Protein AF-A0A3M1XCQ0-F1 (afdb_monomer)

Mean predicted aligned error: 19.25 Å

Solvent-accessible surface area (backbone atoms only — not comparable to full-atom values): 30144 Å² total; per-residue (Å²): 139,75,80,64,71,76,48,49,62,57,53,51,50,52,51,50,50,49,52,49,50,49,48,48,53,48,48,48,48,50,54,48,64,69,59,70,68,57,83,47,90,68,46,46,24,45,30,22,76,34,49,82,62,50,77,43,69,45,75,56,54,48,30,71,36,31,33,14,39,29,85,88,23,81,44,59,42,76,89,43,87,60,42,28,55,61,21,29,32,35,32,66,38,96,92,37,97,83,45,39,28,41,34,42,49,82,33,87,67,51,31,24,36,87,88,69,48,77,41,59,64,44,80,56,50,68,18,42,52,37,31,48,60,77,25,29,39,31,28,13,34,73,84,63,49,62,50,74,58,67,79,49,100,63,76,52,79,66,56,101,60,78,55,54,56,58,94,64,28,39,48,54,61,76,74,52,74,56,97,56,32,38,31,24,38,22,32,36,68,91,78,71,42,71,27,30,37,35,33,51,63,65,84,86,48,70,66,61,42,53,53,50,28,49,40,46,42,57,31,53,74,58,36,57,67,47,56,48,90,20,35,64,35,44,74,52,67,38,40,85,49,89,68,25,36,40,28,28,62,53,68,87,44,55,37,40,62,81,38,44,88,73,45,77,51,68,65,59,49,30,45,51,53,27,37,47,20,52,27,49,37,55,34,44,75,69,78,39,56,44,85,64,55,44,46,80,34,27,31,26,36,96,84,71,45,45,22,41,45,82,52,62,67,53,62,77,81,68,38,64,44,50,40,106,84,64,50,73,93,76,70,71,80,29,46,23,32,43,57,55,66,35,42,75,89,64,62,46,64,43,38,46,45,22,12,47,18,35,51,50,40,20,55,73,56,77,45,53,70,63,73,80,65,95,85,50,66,65,57,46,36,46,35,45,56,69,50,80,70,70,63,56,46,83,78,33,69,86,56,54,70,57,48,45,50,39,33,54,35,23,56,39,69,50,59,87,65,31,50,95,45,35,62,58,44,20,49,48,51,66,40,76,76,78,84,73,77,60,83,65,36,75,58,65,52,27,57,64,59,61,79,67,91,66,71,69,48,53,42,32,32,35,84,88,67,51,72,46,74,45,57,66,61,51,44,69,39,22,11,75,78,76,40,72,86,42,83,72,37,31,80,80,58,42,25,33,42,38,48,45,97,70,70,47,46,27,41,36,44,37,94,49,88,90,46,66,43,23,47,74,87,38,75,47,83,55,73,39,78,65,52,74,65,42,38,39,33,46,60,92,47,48,30,31,30,102

Structure (mmCIF, N/CA/C/O backbone):
data_AF-A0A3M1XCQ0-F1
#
_entry.id   AF-A0A3M1XCQ0-F1
#
loop_
_atom_site.group_PDB
_atom_site.id
_atom_site.type_symbol
_atom_site.label_atom_id
_atom_site.label_alt_id
_atom_site.label_comp_id
_atom_site.label_asym_id
_atom_site.label_entity_id
_atom_site.label_seq_id
_atom_site.pdbx_PDB_ins_code
_atom_site.Cartn_x
_atom_site.Cartn_y
_atom_site.Cartn_z
_atom_site.occupancy
_atom_site.B_iso_or_equiv
_atom_site.auth_seq_id
_atom_site.auth_comp_id
_atom_site.auth_asym_id
_atom_site.auth_atom_id
_atom_site.pdbx_PDB_model_num
ATOM 1 N N . MET A 1 1 ? 14.619 80.651 -5.553 1.00 52.06 1 MET A N 1
ATOM 2 C CA . MET A 1 1 ? 14.212 79.371 -6.171 1.00 52.06 1 MET A CA 1
ATOM 3 C C . MET A 1 1 ? 15.356 78.345 -6.097 1.00 52.06 1 MET A C 1
ATOM 5 O O . MET A 1 1 ? 15.960 78.108 -7.129 1.00 52.06 1 MET A O 1
ATOM 9 N N . PRO A 1 2 ? 15.689 77.738 -4.935 1.00 52.72 2 PRO A N 1
ATOM 10 C CA . PRO A 1 2 ? 16.686 76.659 -4.887 1.00 52.72 2 PRO A CA 1
ATOM 11 C C . PRO A 1 2 ? 16.081 75.264 -4.633 1.00 52.72 2 PRO A C 1
ATOM 13 O O . PRO A 1 2 ? 16.801 74.280 -4.600 1.00 52.72 2 PRO A O 1
ATOM 16 N N . MET A 1 3 ? 14.757 75.145 -4.470 1.00 54.31 3 MET A N 1
ATOM 17 C CA . MET A 1 3 ? 14.111 73.879 -4.087 1.00 54.31 3 MET A CA 1
ATOM 18 C C . MET A 1 3 ? 13.760 72.961 -5.273 1.00 54.31 3 MET A C 1
ATOM 20 O O . MET A 1 3 ? 13.088 71.951 -5.087 1.00 54.31 3 MET A O 1
ATOM 24 N N . MET A 1 4 ? 14.150 73.331 -6.499 1.00 54.38 4 MET A N 1
ATOM 25 C CA . MET A 1 4 ? 13.809 72.585 -7.718 1.00 54.38 4 MET A CA 1
ATOM 26 C C . MET A 1 4 ? 14.984 71.750 -8.253 1.00 54.38 4 MET A C 1
ATOM 28 O O . MET A 1 4 ? 14.748 70.734 -8.902 1.00 54.38 4 MET A O 1
ATOM 32 N N . ASP A 1 5 ? 16.226 72.103 -7.900 1.00 55.75 5 ASP A N 1
ATOM 33 C CA . ASP A 1 5 ? 17.428 71.389 -8.358 1.00 55.75 5 ASP A CA 1
ATOM 34 C C . ASP A 1 5 ? 17.760 70.150 -7.509 1.00 55.75 5 ASP A C 1
ATOM 36 O O . ASP A 1 5 ? 18.333 69.191 -8.022 1.00 55.75 5 ASP A O 1
ATOM 40 N N . GLU A 1 6 ? 17.327 70.094 -6.244 1.00 57.50 6 GLU A N 1
ATOM 41 C CA . GLU A 1 6 ? 17.532 68.912 -5.386 1.00 57.50 6 GLU A CA 1
ATOM 42 C C . GLU A 1 6 ? 16.529 67.777 -5.650 1.00 57.50 6 GLU A C 1
ATOM 44 O O . GLU A 1 6 ? 16.800 66.625 -5.316 1.00 57.50 6 GLU A O 1
ATOM 49 N N . LEU A 1 7 ? 15.383 68.063 -6.282 1.00 56.22 7 LEU A N 1
ATOM 50 C CA . LEU A 1 7 ? 14.349 67.063 -6.599 1.00 56.22 7 LEU A CA 1
ATOM 51 C C . LEU A 1 7 ? 14.533 66.417 -7.979 1.00 56.22 7 LEU A C 1
ATOM 53 O O . LEU A 1 7 ? 14.019 65.322 -8.227 1.00 56.22 7 LEU A O 1
ATOM 57 N N . LEU A 1 8 ? 15.292 67.062 -8.867 1.00 63.34 8 LEU A N 1
ATOM 58 C CA . LEU A 1 8 ? 15.562 66.581 -10.221 1.00 63.34 8 LEU A CA 1
ATOM 59 C C . LEU A 1 8 ? 16.239 65.190 -10.253 1.00 63.34 8 LEU A C 1
ATOM 61 O O . LEU A 1 8 ? 15.797 64.346 -11.038 1.00 63.34 8 LEU A O 1
ATOM 65 N N . PRO A 1 9 ? 17.227 64.874 -9.386 1.00 66.75 9 PRO A N 1
ATOM 66 C CA . PRO A 1 9 ? 17.852 63.551 -9.348 1.00 66.75 9 PRO A CA 1
ATOM 67 C C . PRO A 1 9 ? 16.876 62.452 -8.912 1.00 66.75 9 PRO A C 1
ATOM 69 O O . PRO A 1 9 ? 16.890 61.357 -9.469 1.00 66.75 9 PRO A O 1
ATOM 72 N N . PHE A 1 10 ? 15.986 62.741 -7.957 1.00 65.94 10 PHE A N 1
ATOM 73 C CA . PHE A 1 10 ? 14.997 61.774 -7.469 1.00 65.94 10 PHE A CA 1
ATOM 74 C C . PHE A 1 10 ? 13.897 61.505 -8.499 1.00 65.94 10 PHE A C 1
ATOM 76 O O . PHE A 1 10 ? 13.480 60.358 -8.663 1.00 65.94 10 PHE A O 1
ATOM 83 N N . LEU A 1 11 ? 13.478 62.528 -9.249 1.00 67.06 11 LEU A N 1
ATOM 84 C CA . LEU A 1 11 ? 12.566 62.378 -10.386 1.00 67.06 11 LEU A CA 1
ATOM 85 C C . LEU A 1 11 ? 13.201 61.564 -11.524 1.00 67.06 11 LEU A C 1
ATOM 87 O O . LEU A 1 11 ? 12.539 60.700 -12.098 1.00 67.06 11 LEU A O 1
ATOM 91 N N . LEU A 1 12 ? 14.491 61.774 -11.805 1.00 70.25 12 LEU A N 1
ATOM 92 C CA . LEU A 1 12 ? 15.252 60.992 -12.787 1.00 70.25 12 LEU A CA 1
ATOM 93 C C . LEU A 1 12 ? 15.415 59.525 -12.366 1.00 70.25 12 LEU A C 1
ATOM 95 O O . LEU A 1 12 ? 15.222 58.632 -13.190 1.00 70.25 12 LEU A O 1
ATOM 99 N N . ILE A 1 13 ? 15.700 59.257 -11.089 1.00 73.56 13 ILE A N 1
ATOM 100 C CA . ILE A 1 13 ? 15.792 57.891 -10.551 1.00 73.56 13 ILE A CA 1
ATOM 101 C C . ILE A 1 13 ? 14.418 57.210 -10.562 1.00 73.56 13 ILE A C 1
ATOM 103 O O . ILE A 1 13 ? 14.313 56.053 -10.966 1.00 73.56 13 ILE A O 1
ATOM 107 N N . GLY A 1 14 ? 13.351 57.922 -10.188 1.00 72.44 14 GLY A N 1
ATOM 108 C CA . GLY A 1 14 ? 11.979 57.418 -10.257 1.00 72.44 14 GLY A CA 1
ATOM 109 C C . GLY A 1 14 ? 11.551 57.082 -11.688 1.00 72.44 14 GLY A C 1
ATOM 110 O O . GLY A 1 14 ? 10.998 56.009 -11.931 1.00 72.44 14 GLY A O 1
ATOM 111 N N . ALA A 1 15 ? 11.879 57.943 -12.655 1.00 69.56 15 ALA A N 1
ATOM 112 C CA . ALA A 1 15 ? 11.638 57.691 -14.074 1.00 69.56 15 ALA A CA 1
ATOM 113 C C . ALA A 1 15 ? 12.460 56.499 -14.595 1.00 69.56 15 ALA A C 1
ATOM 115 O O . ALA A 1 15 ? 11.928 55.662 -15.324 1.00 69.56 15 ALA A O 1
ATOM 116 N N . LEU A 1 16 ? 13.724 56.364 -14.180 1.00 69.75 16 LEU A N 1
ATOM 117 C CA . LEU A 1 16 ? 14.581 55.238 -14.555 1.00 69.75 16 LEU A CA 1
ATOM 118 C C . LEU A 1 16 ? 14.071 53.913 -13.969 1.00 69.75 16 LEU A C 1
ATOM 120 O O . LEU A 1 16 ? 14.042 52.907 -14.675 1.00 69.75 16 LEU A O 1
ATOM 124 N N . LEU A 1 17 ? 13.607 53.911 -12.717 1.00 67.38 17 LEU A N 1
ATOM 125 C CA . LEU A 1 17 ? 12.992 52.747 -12.074 1.00 67.38 17 LEU A CA 1
ATOM 126 C C . LEU A 1 17 ? 11.656 52.375 -12.720 1.00 67.38 17 LEU A C 1
ATOM 128 O O . LEU A 1 17 ? 11.378 51.190 -12.883 1.00 67.38 17 LEU A O 1
ATOM 132 N N . LEU A 1 18 ? 10.854 53.354 -13.148 1.00 66.12 18 LEU A N 1
ATOM 133 C CA . LEU A 1 18 ? 9.612 53.107 -13.882 1.00 66.12 18 LEU A CA 1
ATOM 134 C C . LEU A 1 18 ? 9.896 52.516 -15.271 1.00 66.12 18 LEU A C 1
ATOM 136 O O . LEU A 1 18 ? 9.258 51.545 -15.672 1.00 66.12 18 LEU A O 1
ATOM 140 N N . VAL A 1 19 ? 10.894 53.041 -15.988 1.00 71.06 19 VAL A N 1
ATOM 141 C CA . VAL A 1 19 ? 11.348 52.498 -17.279 1.00 71.06 19 VAL A CA 1
ATOM 142 C C . VAL A 1 19 ? 11.924 51.093 -17.106 1.00 71.06 19 VAL A C 1
ATOM 144 O O . VAL A 1 19 ? 11.615 50.213 -17.909 1.00 71.06 19 VAL A O 1
ATOM 147 N N . LEU A 1 20 ? 12.684 50.842 -16.038 1.00 60.25 20 LEU A N 1
ATOM 148 C CA . LEU A 1 20 ? 13.213 49.521 -15.703 1.00 60.25 20 LEU A CA 1
ATOM 149 C C . LEU A 1 20 ? 12.091 48.549 -15.314 1.00 60.25 20 LEU A C 1
ATOM 151 O O . LEU A 1 20 ? 12.103 47.414 -15.771 1.00 60.25 20 LEU A O 1
ATOM 155 N N . ALA A 1 21 ? 11.083 48.983 -14.557 1.00 56.38 21 ALA A N 1
ATOM 156 C CA . ALA A 1 21 ? 9.914 48.177 -14.212 1.00 56.38 21 ALA A CA 1
ATOM 157 C C . ALA A 1 21 ? 9.052 47.864 -15.443 1.00 56.38 21 ALA A C 1
ATOM 159 O O . ALA A 1 21 ? 8.584 46.737 -15.589 1.00 56.38 21 ALA A O 1
ATOM 160 N N . VAL A 1 22 ? 8.894 48.810 -16.375 1.00 62.50 22 VAL A N 1
ATOM 161 C CA . VAL A 1 22 ? 8.225 48.586 -17.665 1.00 62.50 22 VAL A CA 1
ATOM 162 C C . VAL A 1 22 ? 9.055 47.664 -18.556 1.00 62.50 22 VAL A C 1
ATOM 164 O O . VAL A 1 22 ? 8.486 46.782 -19.190 1.00 62.50 22 VAL A O 1
ATOM 167 N N . LEU A 1 23 ? 10.384 47.793 -18.581 1.00 58.94 23 LEU A N 1
ATOM 168 C CA . LEU A 1 23 ? 11.284 46.889 -19.302 1.00 58.94 23 LEU A CA 1
ATOM 169 C C . LEU A 1 23 ? 11.289 45.490 -18.696 1.00 58.94 23 LEU A C 1
ATOM 171 O O . LEU A 1 23 ? 11.241 44.537 -19.460 1.00 58.94 23 LEU A O 1
ATOM 175 N N . ILE A 1 24 ? 11.267 45.350 -17.369 1.00 53.88 24 ILE A N 1
ATOM 176 C CA . ILE A 1 24 ? 11.144 44.074 -16.655 1.00 53.88 24 ILE A CA 1
ATOM 177 C C . ILE A 1 24 ? 9.756 43.485 -16.884 1.00 53.88 24 ILE A C 1
ATOM 179 O O . ILE A 1 24 ? 9.665 42.315 -17.212 1.00 53.88 24 ILE A O 1
ATOM 183 N N . ALA A 1 25 ? 8.674 44.263 -16.834 1.00 44.22 25 ALA A N 1
ATOM 184 C CA . ALA A 1 25 ? 7.331 43.794 -17.176 1.00 44.22 25 ALA A CA 1
ATOM 185 C C . ALA A 1 25 ? 7.216 43.415 -18.661 1.00 44.22 25 ALA A C 1
ATOM 187 O O . ALA A 1 25 ? 6.505 42.473 -19.003 1.00 44.22 25 ALA A O 1
ATOM 188 N N . ARG A 1 26 ? 7.945 44.095 -19.554 1.00 45.91 26 ARG A N 1
ATOM 189 C CA . ARG A 1 26 ? 8.044 43.771 -20.983 1.00 45.91 26 ARG A CA 1
ATOM 190 C C . ARG A 1 26 ? 8.942 42.558 -21.214 1.00 45.91 26 ARG A C 1
ATOM 192 O O . ARG A 1 26 ? 8.601 41.754 -22.062 1.00 45.91 26 ARG A O 1
ATOM 199 N N . LEU A 1 27 ? 10.001 42.354 -20.433 1.00 43.81 27 LEU A N 1
ATOM 200 C CA . LEU A 1 27 ? 10.850 41.158 -20.427 1.00 43.81 27 LEU A CA 1
ATOM 201 C C . LEU A 1 27 ? 10.126 39.967 -19.811 1.00 43.81 27 LEU A C 1
ATOM 203 O O . LEU A 1 27 ? 10.257 38.882 -20.352 1.00 43.81 27 LEU A O 1
ATOM 207 N N . ILE A 1 28 ? 9.311 40.156 -18.773 1.00 44.38 28 ILE A N 1
ATOM 208 C CA . ILE A 1 28 ? 8.402 39.164 -18.188 1.00 44.38 28 ILE A CA 1
ATOM 209 C C . ILE A 1 28 ? 7.281 38.861 -19.178 1.00 44.38 28 ILE A C 1
ATOM 211 O O . ILE A 1 28 ? 6.982 37.699 -19.380 1.00 44.38 28 ILE A O 1
ATOM 215 N N . ARG A 1 29 ? 6.719 39.846 -19.894 1.00 38.25 29 ARG A N 1
ATOM 216 C CA . ARG A 1 29 ? 5.776 39.602 -21.003 1.00 38.25 29 ARG A CA 1
ATOM 217 C C . ARG A 1 29 ? 6.444 38.956 -22.211 1.00 38.25 29 ARG A C 1
ATOM 219 O O . ARG A 1 29 ? 5.790 38.164 -22.857 1.00 38.25 29 ARG A O 1
ATOM 226 N N . ILE A 1 30 ? 7.711 39.233 -22.520 1.00 43.53 30 ILE A N 1
ATOM 227 C CA . ILE A 1 30 ? 8.460 38.606 -23.625 1.00 43.53 30 ILE A CA 1
ATOM 228 C C . ILE A 1 30 ? 8.935 37.202 -23.229 1.00 43.53 30 ILE A C 1
ATOM 230 O O . ILE A 1 30 ? 8.944 36.318 -24.074 1.00 43.53 30 ILE A O 1
ATOM 234 N N . THR A 1 31 ? 9.269 36.945 -21.963 1.00 35.84 31 THR A N 1
ATOM 235 C CA . THR A 1 31 ? 9.615 35.607 -21.445 1.00 35.84 31 THR A CA 1
ATOM 236 C C . THR A 1 31 ? 8.373 34.764 -21.143 1.00 35.84 31 THR A C 1
ATOM 238 O O . THR A 1 31 ? 8.404 33.561 -21.382 1.00 35.84 31 THR A O 1
ATOM 241 N N . ALA A 1 32 ? 7.252 35.378 -20.751 1.00 32.00 32 ALA A N 1
ATOM 242 C CA . ALA A 1 32 ? 5.934 34.745 -20.661 1.00 32.00 32 ALA A CA 1
ATOM 243 C C . ALA A 1 32 ? 5.290 34.552 -22.046 1.00 32.00 32 ALA A C 1
ATOM 245 O O . ALA A 1 32 ? 4.683 33.519 -22.281 1.00 32.00 32 ALA A O 1
ATOM 246 N N . ALA A 1 33 ? 5.495 35.454 -23.014 1.00 39.50 33 ALA A N 1
ATOM 247 C CA . ALA A 1 33 ? 5.081 35.251 -24.411 1.00 39.50 33 ALA A CA 1
ATOM 248 C C . ALA A 1 33 ? 6.022 34.311 -25.187 1.00 39.50 33 ALA A C 1
ATOM 250 O O . ALA A 1 33 ? 5.620 33.751 -26.202 1.00 39.50 33 ALA A O 1
ATOM 251 N N . ARG A 1 34 ? 7.252 34.078 -24.701 1.00 39.50 34 ARG A N 1
ATOM 252 C CA . ARG A 1 34 ? 8.149 33.001 -25.171 1.00 39.50 34 ARG A CA 1
ATOM 253 C C . ARG A 1 34 ? 7.893 31.651 -24.488 1.00 39.50 34 ARG A C 1
ATOM 255 O O . ARG A 1 34 ? 8.515 30.665 -24.869 1.00 39.50 34 ARG A O 1
ATOM 262 N N . ARG A 1 35 ? 6.951 31.571 -23.543 1.00 43.84 35 ARG A N 1
ATOM 263 C CA . ARG A 1 35 ? 6.417 30.321 -22.982 1.00 43.84 35 ARG A CA 1
ATOM 264 C C . ARG A 1 35 ? 4.922 30.233 -23.288 1.00 43.84 35 ARG A C 1
ATOM 266 O O . ARG A 1 35 ? 4.097 30.557 -22.445 1.00 43.84 35 ARG A O 1
ATOM 273 N N . GLY A 1 36 ? 4.556 29.811 -24.497 1.00 42.69 36 GLY A N 1
ATOM 274 C CA . GLY A 1 36 ? 3.134 29.581 -24.774 1.00 42.69 36 GLY A CA 1
ATOM 275 C C . GLY A 1 36 ? 2.775 28.976 -26.120 1.00 42.69 36 GLY A C 1
ATOM 276 O O . GLY A 1 36 ? 1.819 28.217 -26.181 1.00 42.69 36 GLY A O 1
ATOM 277 N N . PHE A 1 37 ? 3.530 29.242 -27.187 1.00 41.62 37 PHE A N 1
ATOM 278 C CA . PHE A 1 37 ? 3.214 28.674 -28.499 1.00 41.62 37 PHE A CA 1
ATOM 279 C C . PHE A 1 37 ? 4.485 28.360 -29.279 1.00 41.62 37 PHE A C 1
ATOM 281 O O . PHE A 1 37 ? 5.298 29.243 -29.552 1.00 41.62 37 PHE A O 1
ATOM 288 N N . ARG A 1 38 ? 4.641 27.090 -29.655 1.00 43.03 38 ARG A N 1
ATOM 289 C CA . ARG A 1 38 ? 5.668 26.636 -30.596 1.00 43.03 38 ARG A CA 1
ATOM 290 C C . ARG A 1 38 ? 5.031 26.611 -31.987 1.00 43.03 38 ARG A C 1
ATOM 292 O O . ARG A 1 38 ? 3.996 25.976 -32.183 1.00 43.03 38 ARG A O 1
ATOM 299 N N . LEU A 1 39 ? 5.604 27.352 -32.936 1.00 39.66 39 LEU A N 1
ATOM 300 C CA . LEU A 1 39 ? 5.224 27.273 -34.349 1.00 39.66 39 LEU A CA 1
ATOM 301 C C . LEU A 1 39 ? 5.745 25.946 -34.906 1.00 39.66 39 LEU A C 1
ATOM 303 O O . LEU A 1 39 ? 6.953 25.745 -35.004 1.00 39.66 39 LEU A O 1
ATOM 307 N N . VAL A 1 40 ? 4.829 25.044 -35.247 1.00 45.88 40 VAL A N 1
ATOM 308 C CA . VAL A 1 40 ? 5.136 23.759 -35.885 1.00 45.88 40 VAL A CA 1
ATOM 309 C C . VAL A 1 40 ? 5.063 23.969 -37.398 1.00 45.88 40 VAL A C 1
ATOM 311 O O . VAL A 1 40 ? 4.085 24.538 -37.885 1.00 45.88 40 VAL A O 1
ATOM 314 N N . ARG A 1 41 ? 6.069 23.533 -38.170 1.00 44.34 41 ARG A N 1
ATOM 315 C CA . ARG A 1 41 ? 5.922 23.441 -39.637 1.00 44.34 41 ARG A CA 1
ATOM 316 C C . ARG A 1 41 ? 4.812 22.409 -39.910 1.00 44.34 41 ARG A C 1
ATOM 318 O O . ARG A 1 41 ? 4.979 21.263 -39.497 1.00 44.34 41 ARG A O 1
ATOM 325 N N . PRO A 1 42 ? 3.661 22.774 -40.504 1.00 50.03 42 PRO A N 1
ATOM 326 C CA . PRO A 1 42 ? 2.488 21.918 -40.447 1.00 50.03 42 PRO A CA 1
ATOM 327 C C . PRO A 1 42 ? 2.625 20.800 -41.473 1.00 50.03 42 PRO A C 1
ATOM 329 O O . PRO A 1 42 ? 2.848 21.066 -42.651 1.00 50.03 42 PRO A O 1
ATOM 332 N N . ILE A 1 43 ? 2.450 19.556 -41.040 1.00 58.22 43 ILE A N 1
ATOM 333 C CA . ILE A 1 43 ? 2.246 18.433 -41.962 1.00 58.22 43 ILE A CA 1
ATOM 334 C C . ILE A 1 43 ? 0.952 17.666 -41.617 1.00 58.22 43 ILE A C 1
ATOM 336 O O . ILE A 1 43 ? 0.422 16.953 -42.454 1.00 58.22 43 ILE A O 1
ATOM 340 N N . TYR A 1 44 ? 0.336 17.861 -40.445 1.00 70.81 44 TYR A N 1
ATOM 341 C CA . TYR A 1 44 ? -0.808 17.032 -40.042 1.00 70.81 44 TYR A CA 1
ATOM 342 C C . TYR A 1 44 ? -2.142 17.787 -40.026 1.00 70.81 44 TYR A C 1
ATOM 344 O O . TYR A 1 44 ? -2.253 18.910 -39.521 1.00 70.81 44 TYR A O 1
ATOM 352 N N . LYS A 1 45 ? -3.176 17.137 -40.571 1.00 85.12 45 LYS A N 1
ATOM 353 C CA . LYS A 1 45 ? -4.572 17.583 -40.485 1.00 85.12 45 LYS A CA 1
ATOM 354 C C . LYS A 1 45 ? -5.341 16.639 -39.573 1.00 85.12 45 LYS A C 1
ATOM 356 O O . LYS A 1 45 ? -5.208 15.425 -39.690 1.00 85.12 45 LYS A O 1
ATOM 361 N N . LEU A 1 46 ? -6.168 17.193 -38.698 1.00 90.12 46 LEU A N 1
ATOM 362 C CA . LEU A 1 46 ? -7.121 16.428 -37.908 1.00 90.12 46 LEU A CA 1
ATOM 363 C C . LEU A 1 46 ? -8.450 16.369 -38.662 1.00 90.12 46 LEU A C 1
ATOM 365 O O . LEU A 1 46 ? -9.102 17.396 -38.844 1.00 90.12 46 LEU A O 1
ATOM 369 N N . VAL A 1 47 ? -8.834 15.187 -39.132 1.00 91.19 47 VAL A N 1
ATOM 370 C CA . VAL A 1 47 ? -10.050 14.962 -39.924 1.00 91.19 47 VAL A CA 1
ATOM 371 C C . VAL A 1 47 ? -11.148 14.409 -39.028 1.00 91.19 47 VAL A C 1
ATOM 373 O O . VAL A 1 47 ? -10.898 13.514 -38.225 1.00 91.19 47 VAL A O 1
ATOM 376 N N . VAL A 1 48 ? -12.369 14.917 -39.168 1.00 91.50 48 VAL A N 1
ATOM 377 C CA . VAL A 1 48 ? -13.532 14.419 -38.424 1.00 91.50 48 VAL A CA 1
ATOM 378 C C . VAL A 1 48 ? -14.263 13.372 -39.257 1.00 91.50 48 VAL A C 1
ATOM 380 O O . VAL A 1 48 ? -14.803 13.679 -40.320 1.00 91.50 48 VAL A O 1
ATOM 383 N N . LEU A 1 49 ? -14.287 12.133 -38.775 1.00 86.00 49 LEU A N 1
ATOM 384 C CA . LEU A 1 49 ? -14.919 11.000 -39.453 1.00 86.00 49 LEU A CA 1
ATOM 385 C C . LEU A 1 49 ? -16.408 10.867 -39.103 1.00 86.00 49 LEU A C 1
ATOM 387 O O . LEU A 1 49 ? -17.221 10.520 -39.961 1.00 86.00 49 LEU A O 1
ATOM 391 N N . GLU A 1 50 ? -16.772 11.170 -37.856 1.00 86.75 50 GLU A N 1
ATOM 392 C CA . GLU A 1 50 ? -18.133 11.046 -37.317 1.00 86.75 50 GLU A CA 1
ATOM 393 C C . GLU A 1 50 ? -18.413 12.170 -36.313 1.00 86.75 50 GLU A C 1
ATOM 395 O O . GLU A 1 50 ? -17.478 12.700 -35.719 1.00 86.75 50 GLU A O 1
ATOM 400 N N . GLY A 1 51 ? -19.688 12.509 -36.100 1.00 86.56 51 GLY A N 1
ATOM 401 C CA . GLY A 1 51 ? -20.119 13.539 -35.147 1.00 86.56 51 GLY A CA 1
ATOM 402 C C . GLY A 1 51 ? -20.123 14.967 -35.701 1.00 86.56 51 GLY A C 1
ATOM 403 O O . GLY A 1 51 ? -20.234 15.190 -36.911 1.00 86.56 51 GLY A O 1
ATOM 404 N N . GLU A 1 52 ? -20.062 15.951 -34.804 1.00 81.25 52 GLU A N 1
ATOM 405 C CA . GLU A 1 52 ? -20.105 17.369 -35.168 1.00 81.25 52 GLU A CA 1
ATOM 406 C C . GLU A 1 52 ? -18.876 17.738 -36.014 1.00 81.25 52 GLU A C 1
ATOM 408 O O . GLU A 1 52 ? -17.748 17.417 -35.657 1.00 81.25 52 GLU A O 1
ATOM 413 N N . HIS A 1 53 ? -19.091 18.427 -37.143 1.00 89.50 53 HIS A N 1
ATOM 414 C CA . HIS A 1 53 ? -18.072 18.727 -38.168 1.00 89.50 53 HIS A CA 1
ATOM 415 C C . HIS A 1 53 ? -17.599 17.538 -39.022 1.00 89.50 53 HIS A C 1
ATOM 417 O O . HIS A 1 53 ? -16.560 17.661 -39.670 1.00 89.50 53 HIS A O 1
ATOM 423 N N . LYS A 1 54 ? -18.357 16.431 -39.098 1.00 90.19 54 LYS A N 1
ATOM 424 C CA . LYS A 1 54 ? -18.083 15.306 -40.017 1.00 90.19 54 LYS A CA 1
ATOM 425 C C . LYS A 1 54 ? -17.669 15.776 -41.421 1.00 90.19 54 LYS A C 1
ATOM 427 O O . LYS A 1 54 ? -18.345 16.594 -42.039 1.00 90.19 54 LYS A O 1
ATOM 432 N N . GLY A 1 55 ? -16.556 15.236 -41.917 1.00 81.44 55 GLY A N 1
ATOM 433 C CA . GLY A 1 55 ? -15.967 15.557 -43.220 1.00 81.44 55 GLY A CA 1
ATOM 434 C C . GLY A 1 55 ? -15.047 16.782 -43.229 1.00 81.44 55 GLY A C 1
ATOM 435 O O . GLY A 1 55 ? -14.350 17.001 -44.218 1.00 81.44 55 GLY A O 1
ATOM 436 N N . LYS A 1 56 ? -14.990 17.575 -42.149 1.00 89.19 56 LYS A N 1
ATOM 437 C CA . LYS A 1 56 ? -14.055 18.705 -42.049 1.00 89.19 56 LYS A CA 1
ATOM 438 C C . LYS A 1 56 ? -12.662 18.245 -41.625 1.00 89.19 56 LYS A C 1
ATOM 440 O O . LYS A 1 56 ? -12.500 17.286 -40.871 1.00 89.19 56 LYS A O 1
ATOM 445 N N . ALA A 1 57 ? -11.659 18.993 -42.076 1.00 88.75 57 ALA A N 1
ATOM 446 C CA . ALA A 1 57 ? -10.265 18.824 -41.695 1.00 88.75 57 ALA A CA 1
ATOM 447 C C . ALA A 1 57 ? -9.728 20.116 -41.067 1.00 88.75 57 ALA A C 1
ATOM 449 O O . ALA A 1 57 ? -9.839 21.194 -41.652 1.00 88.75 57 ALA A O 1
ATOM 450 N N . PHE A 1 58 ? -9.115 20.000 -39.893 1.00 89.06 58 PHE A N 1
ATOM 451 C CA . PHE A 1 58 ? -8.526 21.113 -39.160 1.00 89.06 58 PHE A CA 1
ATOM 452 C C . PHE A 1 58 ? -7.001 21.039 -39.220 1.00 89.06 58 PHE A C 1
ATOM 454 O O . PHE A 1 58 ? -6.407 19.989 -38.979 1.00 89.06 58 PHE A O 1
ATOM 461 N N . HIS A 1 59 ? -6.349 22.154 -39.545 1.00 85.25 59 HIS A N 1
ATOM 462 C CA . HIS A 1 59 ? -4.890 22.212 -39.612 1.00 85.25 59 HIS A CA 1
ATOM 463 C C . HIS A 1 59 ? -4.312 22.388 -38.209 1.00 85.25 59 HIS A C 1
ATOM 465 O O . HIS A 1 59 ? -4.614 23.376 -37.540 1.00 85.25 59 HIS A O 1
ATOM 471 N N . ILE A 1 60 ? -3.437 21.473 -37.789 1.00 82.88 60 ILE A N 1
ATOM 472 C CA . ILE A 1 60 ? -2.714 21.594 -36.520 1.00 82.88 60 ILE A CA 1
ATOM 473 C C . ILE A 1 60 ? -1.505 22.507 -36.760 1.00 82.88 60 ILE A C 1
ATOM 475 O O . ILE A 1 60 ? -0.391 22.056 -37.009 1.00 82.88 60 ILE A O 1
ATOM 479 N N . ASN A 1 61 ? -1.749 23.816 -36.773 1.00 69.62 61 ASN A N 1
ATOM 480 C CA . ASN A 1 61 ? -0.746 24.844 -37.083 1.00 69.62 61 ASN A CA 1
ATOM 481 C C . ASN A 1 61 ? -0.182 25.550 -35.838 1.00 69.62 61 ASN A C 1
ATOM 483 O O . ASN A 1 61 ? 0.754 26.344 -35.941 1.00 69.62 61 ASN A O 1
ATOM 487 N N . ARG A 1 62 ? -0.763 25.286 -34.664 1.00 68.69 62 ARG A N 1
ATOM 488 C CA . ARG A 1 62 ? -0.361 25.834 -33.368 1.00 68.69 62 ARG A CA 1
ATOM 489 C C . ARG A 1 62 ? -0.576 24.774 -32.304 1.00 68.69 62 ARG A C 1
ATOM 491 O O . ARG A 1 62 ? -1.613 24.118 -32.302 1.00 68.69 62 ARG A O 1
ATOM 498 N N . THR A 1 63 ? 0.375 24.645 -31.388 1.00 69.06 63 THR A N 1
ATOM 499 C CA . THR A 1 63 ? 0.230 23.812 -30.193 1.00 69.06 63 THR A CA 1
ATOM 500 C C . THR A 1 63 ? 0.361 24.666 -28.931 1.00 69.06 63 THR A C 1
ATOM 502 O O . THR A 1 63 ? 1.255 25.520 -28.906 1.00 69.06 63 THR A O 1
ATOM 505 N N . PRO A 1 64 ? -0.459 24.428 -27.889 1.00 76.00 64 PRO A N 1
ATOM 506 C CA . PRO A 1 64 ? -1.463 23.361 -27.800 1.00 76.00 64 PRO A CA 1
ATOM 507 C C . PRO A 1 64 ? -2.722 23.627 -28.651 1.00 76.00 64 PRO A C 1
ATOM 509 O O . PRO A 1 64 ? -3.260 24.732 -28.677 1.00 76.00 64 PRO A O 1
ATOM 512 N N . PHE A 1 65 ? -3.167 22.597 -29.373 1.00 85.75 65 PHE A N 1
ATOM 513 C CA . PHE A 1 65 ? -4.327 22.607 -30.263 1.00 85.75 65 PHE A CA 1
ATOM 514 C C . PHE A 1 65 ? -5.542 22.045 -29.517 1.00 85.75 65 PHE A C 1
ATOM 516 O O . PHE A 1 65 ? -5.668 20.830 -29.370 1.00 85.75 65 PHE A O 1
ATOM 523 N N . TYR A 1 66 ? -6.402 22.919 -28.994 1.00 88.88 66 TYR A N 1
ATOM 524 C CA . TYR A 1 66 ? -7.510 22.528 -28.114 1.00 88.88 66 TYR A CA 1
ATOM 525 C C . TYR A 1 66 ? -8.762 22.054 -28.864 1.00 88.88 66 TYR A C 1
ATOM 527 O O . TYR A 1 66 ? -9.154 22.627 -29.882 1.00 88.88 66 TYR A O 1
ATOM 535 N N . ILE A 1 67 ? -9.431 21.055 -28.287 1.00 93.81 67 ILE A N 1
ATOM 536 C CA . ILE A 1 67 ? -10.707 20.480 -28.726 1.00 93.81 67 ILE A CA 1
ATOM 537 C C . ILE A 1 67 ? -11.685 20.544 -27.546 1.00 93.81 67 ILE A C 1
ATOM 539 O O . ILE A 1 67 ? -11.373 20.070 -26.449 1.00 93.81 67 ILE A O 1
ATOM 543 N N . GLY A 1 68 ? -12.876 21.112 -27.737 1.00 90.56 68 GLY A N 1
ATOM 544 C CA . GLY A 1 68 ? -13.857 21.229 -26.656 1.00 90.56 68 GLY A CA 1
ATOM 545 C C . GLY A 1 68 ? -15.074 22.085 -26.991 1.00 90.56 68 GLY A C 1
ATOM 546 O O . GLY A 1 68 ? -15.251 22.529 -28.121 1.00 90.56 68 GLY A O 1
ATOM 547 N N . ARG A 1 69 ? -15.933 22.308 -25.989 1.00 90.06 69 ARG A N 1
ATOM 548 C CA . ARG A 1 69 ? -17.147 23.140 -26.103 1.00 90.06 69 ARG A CA 1
ATOM 549 C C . ARG A 1 69 ? -16.907 24.649 -26.022 1.00 90.06 69 ARG A C 1
ATOM 551 O O . ARG A 1 69 ? -17.843 25.404 -26.242 1.00 90.06 69 ARG A O 1
ATOM 558 N N . SER A 1 70 ? -15.721 25.104 -25.624 1.00 87.19 70 SER A N 1
ATOM 559 C CA . SER A 1 70 ? -15.415 26.537 -25.604 1.00 87.19 70 SER A CA 1
ATOM 560 C C . SER A 1 70 ? -15.114 27.031 -27.016 1.00 87.19 70 SER A C 1
ATOM 562 O O . SER A 1 70 ? -14.394 26.384 -27.771 1.00 87.19 70 SER A O 1
ATOM 564 N N . ASP A 1 71 ? -15.602 28.226 -27.322 1.00 86.38 71 ASP A N 1
ATOM 565 C CA . ASP A 1 71 ? -15.245 29.046 -28.484 1.00 86.38 71 ASP A CA 1
ATOM 566 C C . ASP A 1 71 ? -13.735 29.293 -28.651 1.00 86.38 71 ASP A C 1
ATOM 568 O O . ASP A 1 71 ? -13.260 29.468 -29.768 1.00 86.38 71 ASP A O 1
ATOM 572 N N . SER A 1 72 ? -12.971 29.254 -27.558 1.00 82.38 72 SER A N 1
ATOM 573 C CA . SER A 1 72 ? -11.507 29.342 -27.570 1.00 82.38 72 SER A CA 1
ATOM 574 C C . SER A 1 72 ? -10.796 28.079 -28.086 1.00 82.38 72 SER A C 1
ATOM 576 O O . SER A 1 72 ? -9.577 28.098 -28.272 1.00 82.38 72 SER A O 1
ATOM 578 N N . CYS A 1 73 ? -11.517 26.973 -28.318 1.00 85.88 73 CYS A N 1
ATOM 579 C CA . CYS A 1 73 ? -10.946 25.741 -28.861 1.00 85.88 73 CYS A CA 1
ATOM 580 C C . CYS A 1 73 ? -10.790 25.816 -30.385 1.00 85.88 73 CYS A C 1
ATOM 582 O O . CYS A 1 73 ? -11.681 26.272 -31.097 1.00 85.88 73 CYS A O 1
ATOM 584 N N . ALA A 1 74 ? -9.681 25.280 -30.897 1.00 88.19 74 ALA A N 1
ATOM 585 C CA . ALA A 1 74 ? -9.433 25.188 -32.334 1.00 88.19 74 ALA A CA 1
ATOM 586 C C . ALA A 1 74 ? -10.449 24.271 -33.043 1.00 88.19 74 ALA A C 1
ATOM 588 O O . ALA A 1 74 ? -10.808 24.517 -34.193 1.00 88.19 74 ALA A O 1
ATOM 589 N N . VAL A 1 75 ? -10.945 23.247 -32.340 1.00 92.56 75 VAL A N 1
ATOM 590 C CA . VAL A 1 75 ? -12.137 22.483 -32.730 1.00 92.56 75 VAL A CA 1
ATOM 591 C C . VAL A 1 75 ? -13.226 22.718 -31.690 1.00 92.56 75 VAL A C 1
ATOM 593 O O . VAL A 1 75 ? -13.152 22.211 -30.568 1.00 92.56 75 VAL A O 1
ATOM 596 N N . HIS A 1 76 ? -14.234 23.493 -32.080 1.00 93.62 76 HIS A N 1
ATOM 597 C CA . HIS A 1 76 ? -15.353 23.882 -31.229 1.00 93.62 76 HIS A CA 1
ATOM 598 C C . HIS A 1 76 ? -16.549 22.937 -31.446 1.00 93.62 76 HIS A C 1
ATOM 600 O O . HIS A 1 76 ? -17.204 22.987 -32.486 1.00 93.62 76 HIS A O 1
ATOM 606 N N . LEU A 1 77 ? -16.814 22.068 -30.466 1.00 89.38 77 LEU A N 1
ATOM 607 C CA . LEU A 1 77 ? -17.865 21.038 -30.481 1.00 89.38 77 LEU A CA 1
ATOM 608 C C . LEU A 1 77 ? -19.096 21.491 -29.683 1.00 89.38 77 LEU A C 1
ATOM 610 O O . LEU A 1 77 ? -19.377 20.952 -28.614 1.00 89.38 77 LEU A O 1
ATOM 614 N N . LYS A 1 78 ? -19.787 22.540 -30.140 1.00 85.19 78 LYS A N 1
ATOM 615 C CA . LYS A 1 78 ? -20.787 23.274 -29.340 1.00 85.19 78 LYS A CA 1
ATOM 616 C C . LYS A 1 78 ? -21.966 22.399 -28.892 1.00 85.19 78 LYS A C 1
ATOM 618 O O . LYS A 1 78 ? -22.495 22.616 -27.800 1.00 85.19 78 LYS A O 1
ATOM 623 N N . ASN A 1 79 ? -22.372 21.426 -29.706 1.00 81.88 79 ASN A N 1
ATOM 624 C CA . ASN A 1 79 ? -23.595 20.642 -29.515 1.00 81.88 79 ASN A CA 1
ATOM 625 C C . ASN A 1 79 ? -23.344 19.256 -28.896 1.00 81.88 79 ASN A C 1
ATOM 627 O O . ASN A 1 79 ? -24.249 18.424 -28.861 1.00 81.88 79 ASN A O 1
ATOM 631 N N . GLU A 1 80 ? -22.140 19.000 -28.381 1.00 79.81 80 GLU A N 1
ATOM 632 C CA . GLU A 1 80 ? -21.772 17.737 -27.734 1.00 79.81 80 GLU A CA 1
ATOM 633 C C . GLU A 1 80 ? -21.877 17.851 -26.194 1.00 79.81 80 GLU A C 1
ATOM 635 O O . GLU A 1 80 ? -20.930 18.293 -25.535 1.00 79.81 80 GLU A O 1
ATOM 640 N N . PRO A 1 81 ? -23.000 17.451 -25.558 1.00 74.75 81 PRO A N 1
ATOM 641 C CA . PRO A 1 81 ? -23.234 17.678 -24.125 1.00 74.75 81 PRO A CA 1
ATOM 642 C C . PRO A 1 81 ? -22.260 16.909 -23.224 1.00 74.75 81 PRO A C 1
ATOM 644 O O . PRO A 1 81 ? -21.960 17.339 -22.111 1.00 74.75 81 PRO A O 1
ATOM 647 N N . THR A 1 82 ? -21.723 15.792 -23.718 1.00 77.88 82 THR A N 1
ATOM 648 C CA . THR A 1 82 ? -20.738 14.966 -23.014 1.00 77.88 82 THR A CA 1
ATOM 649 C C . THR A 1 82 ? -19.311 15.509 -23.137 1.00 77.88 82 THR A C 1
ATOM 651 O O . THR A 1 82 ? -18.381 14.915 -22.596 1.00 77.88 82 THR A O 1
ATOM 654 N N . VAL A 1 83 ? -19.092 16.625 -23.832 1.00 85.12 83 VAL A N 1
ATOM 655 C CA . VAL A 1 83 ? -17.753 17.174 -24.060 1.00 85.12 83 VAL A CA 1
ATOM 656 C C . VAL A 1 83 ? -17.465 18.315 -23.075 1.00 85.12 83 VAL A C 1
ATOM 658 O O . VAL A 1 83 ? -18.279 19.207 -22.899 1.00 85.12 83 VAL A O 1
ATOM 661 N N . SER A 1 84 ? -16.325 18.330 -22.378 1.00 77.06 84 SER A N 1
ATOM 662 C CA . SER A 1 84 ? -15.921 19.463 -21.526 1.00 77.06 84 SER A CA 1
ATOM 663 C C . SER A 1 84 ? -15.617 20.741 -22.329 1.00 77.06 84 SER A C 1
ATOM 665 O O . SER A 1 84 ? -15.369 20.693 -23.533 1.00 77.06 84 SER A O 1
ATOM 667 N N . ARG A 1 85 ? -15.599 21.908 -21.661 1.00 80.81 85 ARG A N 1
ATOM 668 C CA . ARG A 1 85 ? -15.257 23.207 -22.289 1.00 80.81 85 ARG A CA 1
ATOM 669 C C . ARG A 1 85 ? -13.900 23.176 -23.000 1.00 80.81 85 ARG A C 1
ATOM 671 O O . ARG A 1 85 ? -13.829 23.568 -24.156 1.00 80.81 85 ARG A O 1
ATOM 678 N N . HIS A 1 86 ? -12.887 22.609 -22.352 1.00 84.19 86 HIS A N 1
ATOM 679 C CA . HIS A 1 86 ? -11.583 22.280 -22.932 1.00 84.19 86 HIS A CA 1
ATOM 680 C C . HIS A 1 86 ? -11.350 20.793 -22.680 1.00 84.19 86 HIS A C 1
ATOM 682 O O . HIS A 1 86 ? -10.901 20.424 -21.600 1.00 84.19 86 HIS A O 1
ATOM 688 N N . HIS A 1 87 ? -11.770 19.936 -23.609 1.00 83.19 87 HIS A N 1
ATOM 689 C CA . HIS A 1 87 ? -11.860 18.489 -23.391 1.00 83.19 87 HIS A CA 1
ATOM 690 C C . HIS A 1 87 ? -10.524 17.782 -23.584 1.00 83.19 87 HIS A C 1
ATOM 692 O O . HIS A 1 87 ? -10.141 16.942 -22.780 1.00 83.19 87 HIS A O 1
ATOM 698 N N . ALA A 1 88 ? -9.810 18.127 -24.645 1.00 89.50 88 ALA A N 1
ATOM 699 C CA . ALA A 1 88 ? -8.515 17.555 -24.970 1.00 89.50 88 ALA A CA 1
ATOM 700 C C . ALA A 1 88 ? -7.671 18.594 -25.700 1.00 89.50 88 ALA A C 1
ATOM 702 O O . ALA A 1 88 ? -8.193 19.595 -26.200 1.00 89.50 88 ALA A O 1
ATOM 703 N N . TYR A 1 89 ? -6.371 18.352 -25.789 1.00 89.62 89 TYR A N 1
ATOM 704 C CA . TYR A 1 89 ? -5.501 19.122 -26.663 1.00 89.62 89 TYR A CA 1
ATOM 705 C C . TYR A 1 89 ? -4.436 18.248 -27.307 1.00 89.62 89 TYR A C 1
ATOM 707 O O . TYR A 1 89 ? -4.088 17.185 -26.800 1.00 89.62 89 TYR A O 1
ATOM 715 N N . ILE A 1 90 ? -3.920 18.717 -28.439 1.00 87.06 90 ILE A N 1
ATOM 716 C CA . ILE A 1 90 ? -2.768 18.120 -29.107 1.00 87.06 90 ILE A CA 1
ATOM 717 C C . ILE A 1 90 ? -1.565 19.048 -28.921 1.00 87.06 90 ILE A C 1
ATOM 719 O O . ILE A 1 90 ? -1.645 20.244 -29.214 1.00 87.06 90 ILE A O 1
ATOM 723 N N . ALA A 1 91 ? -0.454 18.510 -28.430 1.00 80.56 91 ALA A N 1
ATOM 724 C CA . ALA A 1 91 ? 0.805 19.224 -28.230 1.00 80.56 91 ALA A CA 1
ATOM 725 C C . ALA A 1 91 ? 1.957 18.554 -28.994 1.00 80.56 91 ALA A C 1
ATOM 727 O O . ALA A 1 91 ? 1.820 17.427 -29.459 1.00 80.56 91 ALA A O 1
ATOM 728 N N . VAL A 1 92 ? 3.086 19.248 -29.140 1.00 73.75 92 VAL A N 1
ATOM 729 C CA . VAL A 1 92 ? 4.335 18.632 -29.619 1.00 73.75 92 VAL A CA 1
ATOM 730 C C . VAL A 1 92 ? 4.995 17.892 -28.455 1.00 73.75 92 VAL A C 1
ATOM 732 O O . VAL A 1 92 ? 5.016 18.417 -27.342 1.00 73.75 92 VAL A O 1
ATOM 735 N N . GLU A 1 93 ? 5.510 16.688 -28.698 1.00 68.88 93 GLU A N 1
ATOM 736 C CA . GLU A 1 93 ? 6.232 15.896 -27.694 1.00 68.88 93 GLU A CA 1
ATOM 737 C C . GLU A 1 93 ? 7.526 16.610 -27.247 1.00 68.88 93 GLU A C 1
ATOM 739 O O . GLU A 1 93 ? 8.297 17.088 -28.074 1.00 68.88 93 GLU A O 1
ATOM 744 N N . GLU A 1 94 ? 7.802 16.681 -25.939 1.00 50.97 94 GLU A N 1
ATOM 745 C CA . GLU A 1 94 ? 8.945 17.447 -25.397 1.00 50.97 94 GLU A CA 1
ATOM 746 C C . GLU A 1 94 ? 10.317 16.977 -25.914 1.00 50.97 94 GLU A C 1
ATOM 748 O O . GLU A 1 94 ? 11.261 17.763 -25.972 1.00 50.97 94 GLU A O 1
ATOM 753 N N . SER A 1 95 ? 10.423 15.709 -26.322 1.00 49.75 95 SER A N 1
ATOM 754 C CA . SER A 1 95 ? 11.640 15.079 -26.844 1.00 49.75 95 SER A CA 1
ATOM 755 C C . SER A 1 95 ? 11.756 15.114 -28.377 1.00 49.75 95 SER A C 1
ATOM 757 O O . SER A 1 95 ? 12.752 14.631 -28.920 1.00 49.75 95 SER A O 1
ATOM 759 N N . SER A 1 96 ? 10.763 15.658 -29.098 1.00 54.34 96 SER A N 1
ATOM 760 C CA . SER A 1 96 ? 10.728 15.647 -30.565 1.00 54.34 96 SER A CA 1
ATOM 761 C C . SER A 1 96 ? 9.962 16.828 -31.163 1.00 54.34 96 SER A C 1
ATOM 763 O O . SER A 1 96 ? 8.783 17.013 -30.902 1.00 54.34 96 SER A O 1
ATOM 765 N N . ASP A 1 97 ? 10.583 17.560 -32.091 1.00 55.72 97 ASP A N 1
ATOM 766 C CA . ASP A 1 97 ? 9.965 18.728 -32.744 1.00 55.72 97 ASP A CA 1
ATOM 767 C C . ASP A 1 97 ? 8.896 18.385 -33.803 1.00 55.72 97 ASP A C 1
ATOM 769 O O . ASP A 1 97 ? 8.307 19.285 -34.406 1.00 55.72 97 ASP A O 1
ATOM 773 N N . THR A 1 98 ? 8.641 17.098 -34.057 1.00 60.75 98 THR A N 1
ATOM 774 C CA . THR A 1 98 ? 7.780 16.634 -35.161 1.00 60.75 98 THR A CA 1
ATOM 775 C C . THR A 1 98 ? 6.676 15.671 -34.740 1.00 60.75 98 THR A C 1
ATOM 777 O O . THR A 1 98 ? 5.763 15.416 -35.531 1.00 60.75 98 THR A O 1
ATOM 780 N N . LYS A 1 99 ? 6.730 15.137 -33.517 1.00 73.44 99 LYS A N 1
ATOM 781 C CA . LYS A 1 99 ? 5.747 14.177 -33.011 1.00 73.44 99 LYS A CA 1
ATOM 782 C C . LYS A 1 99 ? 4.638 14.875 -32.229 1.00 73.44 99 LYS A C 1
ATOM 784 O O . LYS A 1 99 ? 4.892 15.804 -31.464 1.00 73.44 99 LYS A O 1
ATOM 789 N N . LEU A 1 100 ? 3.402 14.419 -32.430 1.00 80.31 100 LEU A N 1
ATOM 790 C CA . LEU A 1 100 ? 2.207 14.982 -31.806 1.00 80.31 100 LEU A CA 1
ATOM 791 C C . LEU A 1 100 ? 1.730 14.092 -30.660 1.00 80.31 100 LEU A C 1
ATOM 793 O O . LEU A 1 100 ? 1.603 12.888 -30.827 1.00 80.31 100 LEU A O 1
ATOM 797 N N . MET A 1 101 ? 1.408 14.685 -29.519 1.00 81.56 101 MET A N 1
ATOM 798 C CA . MET A 1 101 ? 0.831 14.020 -28.355 1.00 81.56 101 MET A CA 1
ATOM 799 C C . MET A 1 101 ? -0.612 14.490 -28.173 1.00 81.56 101 MET A C 1
ATOM 801 O O . MET A 1 101 ? -0.853 15.686 -28.017 1.00 81.56 101 MET A O 1
ATOM 805 N N . LEU A 1 102 ? -1.570 13.565 -28.182 1.00 87.50 102 LEU A N 1
ATOM 806 C CA . LEU A 1 102 ? -2.947 13.808 -27.754 1.00 87.50 102 LEU A CA 1
ATOM 807 C C . LEU A 1 102 ? -3.032 13.669 -26.240 1.00 87.50 102 LEU A C 1
ATOM 809 O O . LEU A 1 102 ? -2.594 12.654 -25.708 1.00 87.50 102 LEU A O 1
ATOM 813 N N . VAL A 1 103 ? -3.641 14.641 -25.568 1.00 75.19 103 VAL A N 1
ATOM 814 C CA . VAL A 1 103 ? -3.802 14.651 -24.112 1.00 75.19 103 VAL A CA 1
ATOM 815 C C . VAL A 1 103 ? -5.257 14.939 -23.754 1.00 75.19 103 VAL A C 1
ATOM 817 O O . VAL A 1 103 ? -5.842 15.918 -24.223 1.00 75.19 103 VAL A O 1
ATOM 820 N N . ASP A 1 104 ? -5.844 14.094 -22.907 1.00 79.56 104 ASP A N 1
ATOM 821 C CA . ASP A 1 104 ? -7.130 14.366 -22.264 1.00 79.56 104 ASP A CA 1
ATOM 822 C C . ASP A 1 104 ? -6.943 15.469 -21.214 1.00 79.56 104 ASP A C 1
ATOM 824 O O . ASP A 1 104 ? -6.135 15.354 -20.291 1.00 79.56 104 ASP A O 1
ATOM 828 N N . ASN A 1 105 ? -7.690 16.562 -21.348 1.00 80.69 105 ASN A N 1
ATOM 829 C CA . ASN A 1 105 ? -7.546 17.743 -20.507 1.00 80.69 105 ASN A CA 1
ATOM 830 C C . ASN A 1 105 ? -8.478 17.691 -19.291 1.00 80.69 105 ASN A C 1
ATOM 832 O O . ASN A 1 105 ? -9.290 18.593 -19.074 1.00 80.69 105 ASN A O 1
ATOM 836 N N . ARG A 1 106 ? -8.383 16.607 -18.511 1.00 64.31 106 ARG A N 1
ATOM 837 C CA . ARG A 1 106 ? -9.248 16.350 -17.344 1.00 64.31 106 ARG A CA 1
ATOM 838 C C . ARG A 1 106 ? -10.728 16.412 -17.723 1.00 64.31 106 ARG A C 1
ATOM 840 O O . ARG A 1 106 ? -11.554 17.022 -17.039 1.00 64.31 106 ARG A O 1
ATOM 847 N N . SER A 1 107 ? -11.056 15.823 -18.864 1.00 65.44 107 SER A N 1
ATOM 848 C CA . SER A 1 107 ? -12.414 15.807 -19.366 1.00 65.44 107 SER A CA 1
ATOM 849 C C . SER A 1 107 ? -13.325 14.971 -18.461 1.00 65.44 107 SER A C 1
ATOM 851 O O . SER A 1 107 ? -12.908 13.981 -17.855 1.00 65.44 107 SER A O 1
ATOM 853 N N . MET A 1 108 ? -14.598 15.360 -18.378 1.00 54.59 108 MET A N 1
ATOM 854 C CA . MET A 1 108 ? -15.573 14.666 -17.532 1.00 54.59 108 MET A CA 1
ATOM 855 C C . MET A 1 108 ? -15.842 13.243 -18.033 1.00 54.59 108 MET A C 1
ATOM 857 O O . MET A 1 108 ? -15.994 12.327 -17.233 1.00 54.59 108 MET A O 1
ATOM 861 N N . ASN A 1 109 ? -15.861 13.062 -19.357 1.00 63.94 109 ASN A N 1
ATOM 862 C CA . ASN A 1 109 ? -16.289 11.817 -19.988 1.00 63.94 109 ASN A CA 1
ATOM 863 C C . ASN A 1 109 ? -15.187 11.074 -20.738 1.00 63.94 109 ASN A C 1
ATOM 865 O O . ASN A 1 109 ? -15.454 9.971 -21.175 1.00 63.94 109 ASN A O 1
ATOM 869 N N . GLY A 1 110 ? -13.967 11.601 -20.841 1.00 66.31 110 GLY A N 1
ATOM 870 C CA . GLY A 1 110 ? -12.829 10.891 -21.422 1.00 66.31 110 GLY A CA 1
ATOM 871 C C . GLY A 1 110 ? -12.678 11.024 -22.940 1.00 66.31 110 GLY A C 1
ATOM 872 O O . GLY A 1 110 ? -13.654 11.097 -23.689 1.00 66.31 110 GLY A O 1
ATOM 873 N N . VAL A 1 111 ? -11.425 10.962 -23.388 1.00 78.25 111 VAL A N 1
ATOM 874 C CA . VAL A 1 111 ? -11.030 10.633 -24.764 1.00 78.25 111 VAL A CA 1
ATOM 875 C C . VAL A 1 111 ? -10.882 9.112 -24.892 1.00 78.25 111 VAL A C 1
ATOM 877 O O . VAL A 1 111 ? -10.363 8.472 -23.979 1.00 78.25 111 VAL A O 1
ATOM 880 N N . TYR A 1 112 ? -11.288 8.513 -26.012 1.00 78.88 112 TYR A N 1
ATOM 881 C CA . TYR A 1 112 ? -11.213 7.058 -26.225 1.00 78.88 112 TYR A CA 1
ATOM 882 C C . TYR A 1 112 ? -10.555 6.690 -27.554 1.00 78.88 112 TYR A C 1
ATOM 884 O O . TYR A 1 112 ? -10.695 7.423 -28.525 1.00 78.88 112 TYR A O 1
ATOM 892 N N . SER A 1 113 ? -9.865 5.556 -27.631 1.00 80.50 113 SER A N 1
ATOM 893 C CA . SER A 1 113 ? -9.458 4.944 -28.904 1.00 80.50 113 SER A CA 1
ATOM 894 C C . SER A 1 113 ? -10.617 4.183 -29.552 1.00 80.50 113 SER A C 1
ATOM 896 O O . SER A 1 113 ? -11.645 3.928 -28.921 1.00 80.50 113 SER A O 1
ATOM 898 N N . ASP A 1 114 ? -10.441 3.792 -30.815 1.00 73.94 114 ASP A N 1
ATOM 899 C CA . ASP A 1 114 ? -11.427 3.004 -31.571 1.00 73.94 114 ASP A CA 1
ATOM 900 C C . ASP A 1 114 ? -11.798 1.671 -30.898 1.00 73.94 114 ASP A C 1
ATOM 902 O O . ASP A 1 114 ? -12.933 1.218 -31.023 1.00 73.94 114 ASP A O 1
ATOM 906 N N . ASP A 1 115 ? -10.882 1.077 -30.127 1.00 67.38 115 ASP A N 1
ATOM 907 C CA . ASP A 1 115 ? -11.101 -0.149 -29.343 1.00 67.38 115 ASP A CA 1
ATOM 908 C C . ASP A 1 115 ? -11.806 0.090 -27.988 1.00 67.38 115 ASP A C 1
ATOM 910 O O . ASP A 1 115 ? -11.919 -0.820 -27.167 1.00 67.38 115 ASP A O 1
ATOM 914 N N . GLY A 1 116 ? -12.267 1.318 -27.725 1.00 62.78 116 GLY A N 1
ATOM 915 C CA . GLY A 1 116 ? -13.005 1.684 -26.514 1.00 62.78 116 GLY A CA 1
ATOM 916 C C . GLY A 1 116 ? -12.138 1.898 -25.269 1.00 62.78 116 GLY A C 1
ATOM 917 O O . GLY A 1 116 ? -12.676 2.146 -24.187 1.00 62.78 116 GLY A O 1
ATOM 918 N N . ARG A 1 117 ? -10.803 1.838 -25.375 1.00 66.19 117 ARG A N 1
ATOM 919 C CA . ARG A 1 117 ? -9.907 2.159 -24.252 1.00 66.19 117 ARG A CA 1
ATOM 920 C C . ARG A 1 117 ? -9.845 3.667 -24.031 1.00 66.19 117 ARG A C 1
ATOM 922 O O . ARG A 1 117 ? -9.757 4.445 -24.975 1.00 66.19 117 ARG A O 1
ATOM 929 N N . ARG A 1 118 ? -9.861 4.095 -22.766 1.00 72.12 118 ARG A N 1
ATOM 930 C CA . ARG A 1 118 ? -9.705 5.512 -22.413 1.00 72.12 118 ARG A CA 1
ATOM 931 C C . ARG A 1 118 ? -8.258 5.955 -22.641 1.00 72.12 118 ARG A C 1
ATOM 933 O O . ARG A 1 118 ? -7.330 5.333 -22.124 1.00 72.12 118 ARG A O 1
ATOM 940 N N . ILE A 1 119 ? -8.085 7.041 -23.381 1.00 70.94 119 ILE A N 1
ATOM 941 C CA . ILE A 1 119 ? -6.811 7.697 -23.652 1.00 70.94 119 ILE A CA 1
ATOM 942 C C . ILE A 1 119 ? -6.652 8.842 -22.655 1.00 70.94 119 ILE A C 1
ATOM 944 O O . ILE A 1 119 ? -7.440 9.780 -22.648 1.00 70.94 119 ILE A O 1
ATOM 948 N N . PHE A 1 120 ? -5.611 8.776 -21.828 1.00 58.84 120 PHE A N 1
ATOM 949 C CA . PHE A 1 120 ? -5.184 9.912 -21.003 1.00 58.84 120 PHE A CA 1
ATOM 950 C C . PHE A 1 120 ? -4.129 10.741 -21.736 1.00 58.84 120 PHE A C 1
ATOM 952 O O . PHE A 1 120 ? -4.197 11.966 -21.767 1.00 58.84 120 PHE A O 1
ATOM 959 N N . GLN A 1 121 ? -3.195 10.046 -22.382 1.00 71.69 121 GLN A N 1
ATOM 960 C CA . GLN A 1 121 ? -2.219 10.604 -23.303 1.00 71.69 121 GLN A CA 1
ATOM 961 C C . GLN A 1 121 ? -1.847 9.548 -24.350 1.00 71.69 121 GLN A C 1
ATOM 963 O O . GLN A 1 121 ? -1.795 8.358 -24.024 1.00 71.69 121 GLN A O 1
ATOM 968 N N . LYS A 1 122 ? -1.621 9.954 -25.599 1.00 79.31 122 LYS A N 1
ATOM 969 C CA . LYS A 1 122 ? -1.196 9.063 -26.687 1.00 79.31 122 LYS A CA 1
ATOM 970 C C . LYS A 1 122 ? -0.357 9.827 -27.707 1.00 79.31 122 LYS A C 1
ATOM 972 O O . LYS A 1 122 ? -0.799 10.852 -28.222 1.00 79.31 122 LYS A O 1
ATOM 977 N N . LEU A 1 123 ? 0.810 9.281 -28.048 1.00 81.31 123 LEU A N 1
ATOM 978 C CA . LEU A 1 123 ? 1.584 9.731 -29.201 1.00 81.31 123 LEU A CA 1
ATOM 979 C C . LEU A 1 123 ? 0.785 9.416 -30.473 1.00 81.31 123 LEU A C 1
ATOM 981 O O . LEU A 1 123 ? 0.476 8.254 -30.726 1.00 81.31 123 LEU A O 1
ATOM 985 N N . LEU A 1 124 ? 0.416 10.443 -31.231 1.00 82.19 124 LEU A N 1
ATOM 986 C CA . LEU A 1 124 ? -0.366 10.316 -32.451 1.00 82.19 124 LEU A CA 1
ATOM 987 C C . LEU A 1 124 ? 0.536 10.060 -33.660 1.00 82.19 124 LEU A C 1
ATOM 989 O O . LEU A 1 124 ? 1.443 10.841 -33.958 1.00 82.19 124 LEU A O 1
ATOM 993 N N . ALA A 1 125 ? 0.209 9.011 -34.406 1.00 83.81 125 ALA A N 1
ATOM 994 C CA . ALA A 1 125 ? 0.724 8.729 -35.737 1.00 83.81 125 ALA A CA 1
ATOM 995 C C . ALA A 1 125 ? -0.365 8.955 -36.808 1.00 83.81 125 ALA A C 1
ATOM 997 O O . ALA A 1 125 ? -1.557 8.826 -36.518 1.00 83.81 125 ALA A O 1
ATOM 998 N N . PRO A 1 126 ? -0.009 9.283 -38.065 1.00 83.00 126 PRO A N 1
ATOM 999 C CA . PRO A 1 126 ? -0.980 9.332 -39.159 1.00 83.00 126 PRO A CA 1
ATOM 1000 C C . PRO A 1 126 ? -1.761 8.017 -39.283 1.00 83.00 126 PRO A C 1
ATOM 1002 O O . PRO A 1 126 ? -1.171 6.942 -39.329 1.00 83.00 126 PRO A O 1
ATOM 1005 N N . GLY A 1 127 ? -3.086 8.110 -39.353 1.00 81.75 127 GLY A N 1
ATOM 1006 C CA . GLY A 1 127 ? -4.013 6.976 -39.342 1.00 81.75 127 GLY A CA 1
ATOM 1007 C C . GLY A 1 127 ? -4.595 6.664 -37.961 1.00 81.75 127 GLY A C 1
ATOM 1008 O O . GLY A 1 127 ? -5.601 5.958 -37.891 1.00 81.75 127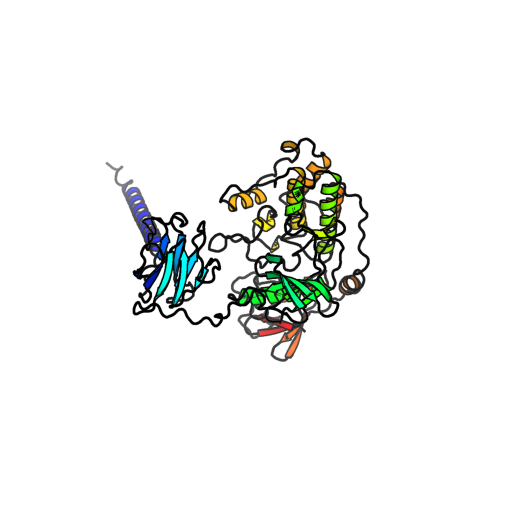 GLY A O 1
ATOM 1009 N N . ASP A 1 128 ? -4.033 7.219 -36.880 1.00 86.69 128 ASP A N 1
ATOM 1010 C CA . ASP A 1 128 ? -4.612 7.091 -35.543 1.00 86.69 128 ASP A CA 1
ATOM 1011 C C . ASP A 1 128 ? -5.980 7.754 -35.457 1.00 86.69 128 ASP A C 1
ATOM 1013 O O . ASP A 1 128 ? -6.190 8.862 -35.960 1.00 86.69 128 ASP A O 1
ATOM 1017 N N . ARG A 1 129 ? -6.882 7.083 -34.741 1.00 90.12 129 ARG A N 1
ATOM 1018 C CA . ARG A 1 129 ? -8.250 7.524 -34.497 1.00 90.12 129 ARG A CA 1
ATOM 1019 C C . ARG A 1 129 ? -8.545 7.608 -33.009 1.00 90.12 129 ARG A C 1
ATOM 1021 O O . ARG A 1 129 ? -8.010 6.832 -32.210 1.00 90.12 129 ARG A O 1
ATOM 1028 N N . PHE A 1 130 ? -9.371 8.577 -32.640 1.00 91.19 130 PHE A N 1
ATOM 1029 C CA . PHE A 1 130 ? -9.834 8.761 -31.270 1.00 91.19 130 PHE A CA 1
ATOM 1030 C C . PHE A 1 130 ? -11.209 9.427 -31.240 1.00 91.19 130 PHE A C 1
ATOM 1032 O O . PHE A 1 130 ? -11.589 10.161 -32.149 1.00 91.19 130 PHE A O 1
ATOM 1039 N N . ARG A 1 131 ? -11.955 9.191 -30.166 1.00 91.50 131 ARG A N 1
ATOM 1040 C CA . ARG A 1 131 ? -13.319 9.658 -29.951 1.00 91.50 131 ARG A CA 1
ATOM 1041 C C . ARG A 1 131 ? -13.384 10.603 -28.755 1.00 91.50 131 ARG A C 1
ATOM 1043 O O . ARG A 1 131 ? -12.801 10.327 -27.708 1.00 91.50 131 ARG A O 1
ATOM 1050 N N . ILE A 1 132 ? -14.134 11.690 -28.914 1.00 90.62 132 ILE A N 1
ATOM 1051 C CA . ILE A 1 132 ? -14.486 12.654 -27.866 1.00 90.62 132 ILE A CA 1
ATOM 1052 C C . ILE A 1 132 ? -15.996 12.877 -27.936 1.00 90.62 132 ILE A C 1
ATOM 1054 O O . ILE A 1 132 ? -16.509 13.387 -28.932 1.00 90.62 132 ILE A O 1
ATOM 1058 N N . GLY A 1 133 ? -16.723 12.470 -26.892 1.00 87.12 133 GLY A N 1
ATOM 1059 C CA . GLY A 1 133 ? -18.186 12.411 -26.958 1.00 87.12 133 GLY A CA 1
ATOM 1060 C C . GLY A 1 133 ? -18.639 11.482 -28.087 1.00 87.12 133 GLY A C 1
ATOM 1061 O O . GLY A 1 133 ? -18.217 10.327 -28.138 1.00 87.12 133 GLY A O 1
ATOM 1062 N N . ARG A 1 134 ? -19.468 11.981 -29.009 1.00 86.06 134 ARG A N 1
ATOM 1063 C CA . ARG A 1 134 ? -19.888 11.229 -30.207 1.00 86.06 134 ARG A CA 1
ATOM 1064 C C . ARG A 1 134 ? -19.025 11.512 -31.438 1.00 86.06 134 ARG A C 1
ATOM 1066 O O . ARG A 1 134 ? -19.237 10.898 -32.479 1.00 86.06 134 ARG A O 1
ATOM 1073 N N . THR A 1 135 ? -18.059 12.421 -31.328 1.00 88.94 135 THR A N 1
ATOM 1074 C CA . THR A 1 135 ? -17.231 12.855 -32.455 1.00 88.94 135 THR A CA 1
ATOM 1075 C C . THR A 1 135 ? -15.969 12.000 -32.563 1.00 88.94 135 THR A C 1
ATOM 1077 O O . THR A 1 135 ? -15.244 11.829 -31.581 1.00 88.94 135 THR A O 1
ATOM 1080 N N . VAL A 1 136 ? -15.708 11.455 -33.754 1.00 91.69 136 VAL A N 1
ATOM 1081 C CA . VAL A 1 136 ? -14.535 10.617 -34.058 1.00 91.69 136 VAL A CA 1
ATOM 1082 C C . VAL A 1 136 ? -13.570 11.396 -34.939 1.00 91.69 136 VAL A C 1
ATOM 1084 O O . VAL A 1 136 ? -13.940 11.900 -36.000 1.00 91.69 136 VAL A O 1
ATOM 1087 N N . PHE A 1 137 ? -12.319 11.455 -34.508 1.00 94.00 137 PHE A N 1
ATOM 1088 C CA . PHE A 1 137 ? -11.221 12.136 -35.172 1.00 94.00 137 PHE A CA 1
ATOM 1089 C C . PHE A 1 137 ? -10.226 11.131 -35.735 1.00 94.00 137 PHE A C 1
ATOM 1091 O O . PHE A 1 137 ? -10.030 10.062 -35.162 1.00 94.00 137 PHE A O 1
ATOM 1098 N N . ALA A 1 138 ? -9.552 11.509 -36.816 1.00 91.88 138 ALA A N 1
ATOM 1099 C CA . ALA A 1 138 ? -8.417 10.793 -37.369 1.00 91.88 138 ALA A CA 1
ATOM 1100 C C . ALA A 1 138 ? -7.285 11.756 -37.719 1.00 91.88 138 ALA A C 1
ATOM 1102 O O . ALA A 1 138 ? -7.526 12.835 -38.269 1.00 91.88 138 ALA A O 1
ATOM 1103 N N . LEU A 1 139 ? -6.043 11.363 -37.444 1.00 89.44 139 LEU A N 1
ATOM 1104 C CA . LEU A 1 139 ? -4.885 12.127 -37.891 1.00 89.44 139 LEU A CA 1
ATOM 1105 C C . LEU A 1 139 ? -4.553 11.761 -39.346 1.00 89.44 139 LEU A C 1
ATOM 1107 O O . LEU A 1 139 ? -4.237 10.613 -39.646 1.00 89.44 139 LEU A O 1
ATOM 1111 N N . ALA A 1 140 ? -4.615 12.722 -40.262 1.00 83.50 140 ALA A N 1
ATOM 1112 C CA . ALA A 1 140 ? -4.210 12.542 -41.655 1.00 83.50 140 ALA A CA 1
ATOM 1113 C C . ALA A 1 140 ? -2.713 12.814 -41.855 1.00 83.50 140 ALA A C 1
ATOM 1115 O O . ALA A 1 140 ? -2.092 13.526 -41.067 1.00 83.50 140 ALA A O 1
ATOM 1116 N N . ASN A 1 141 ? -2.146 12.279 -42.939 1.00 74.06 141 ASN A N 1
ATOM 1117 C CA . ASN A 1 141 ? -0.775 12.572 -43.366 1.00 74.06 141 ASN A CA 1
ATOM 1118 C C . ASN A 1 141 ? -0.632 13.988 -43.978 1.00 74.06 141 ASN A C 1
ATOM 1120 O O . ASN A 1 141 ? -1.617 14.720 -44.111 1.00 74.06 141 ASN A O 1
ATOM 1124 N N . SER A 1 142 ? 0.588 14.329 -44.419 1.00 64.88 142 SER A N 1
ATOM 1125 C CA . SER A 1 142 ? 0.971 15.560 -45.147 1.00 64.88 142 SER A CA 1
ATOM 1126 C C . SER A 1 142 ? -0.027 16.027 -46.189 1.00 64.88 142 SER A C 1
ATOM 1128 O O . SER A 1 142 ? -0.279 17.220 -46.348 1.00 64.88 142 SER A O 1
ATOM 1130 N N . ASN A 1 143 ? -0.582 15.062 -46.915 1.00 65.12 143 ASN A N 1
ATOM 1131 C CA . ASN A 1 143 ? -1.381 15.295 -48.103 1.00 65.12 143 ASN A CA 1
ATOM 1132 C C . ASN A 1 143 ? -2.877 15.393 -47.761 1.00 65.12 143 ASN A C 1
ATOM 1134 O O . ASN A 1 143 ? -3.709 15.531 -48.651 1.00 65.12 143 ASN A O 1
ATOM 1138 N N . GLY A 1 144 ? -3.240 15.344 -46.471 1.00 61.75 144 GLY A N 1
ATOM 1139 C CA . GLY A 1 144 ? -4.624 15.389 -45.999 1.00 61.75 144 GLY A CA 1
ATOM 1140 C C . GLY A 1 144 ? -5.401 14.092 -46.217 1.00 61.75 144 GLY A C 1
ATOM 1141 O O . GLY A 1 144 ? -6.603 14.065 -45.965 1.00 61.75 144 GLY A O 1
ATOM 1142 N N . VAL A 1 145 ? -4.728 13.024 -46.646 1.00 72.56 145 VAL A N 1
ATOM 1143 C CA . VAL A 1 145 ? -5.317 11.692 -46.767 1.00 72.56 145 VAL A CA 1
ATOM 1144 C C . VAL A 1 145 ? -5.208 11.019 -45.406 1.00 72.56 145 VAL A C 1
ATOM 1146 O O . VAL A 1 145 ? -4.118 10.931 -44.838 1.00 72.56 145 VAL A O 1
ATOM 1149 N N . VAL A 1 146 ? -6.335 10.556 -44.868 1.00 74.50 146 VAL A N 1
ATOM 1150 C CA . VAL A 1 146 ? -6.344 9.674 -43.698 1.00 74.50 146 VAL A CA 1
ATOM 1151 C C . VAL A 1 146 ? -5.876 8.306 -44.191 1.00 74.50 146 VAL A C 1
ATOM 1153 O O . VAL A 1 146 ? -6.599 7.693 -44.981 1.00 74.50 146 VAL A O 1
ATOM 1156 N N . PRO A 1 147 ? -4.681 7.823 -43.798 1.00 73.00 147 PRO A N 1
ATOM 1157 C CA . PRO A 1 147 ? -4.278 6.466 -44.134 1.00 73.00 147 PRO A CA 1
ATOM 1158 C C . PRO A 1 147 ? -5.343 5.485 -43.621 1.00 73.00 147 PRO A C 1
ATOM 1160 O O . PRO A 1 147 ? -5.973 5.772 -42.593 1.00 73.00 147 PRO A O 1
ATOM 1163 N N . PRO A 1 148 ? -5.568 4.335 -44.290 1.00 59.91 148 PRO A N 1
ATOM 1164 C CA . PRO A 1 148 ? -6.322 3.257 -43.660 1.00 59.91 148 PRO A CA 1
ATOM 1165 C C . PRO A 1 148 ? -5.719 3.035 -42.274 1.00 59.91 148 PRO A C 1
ATOM 1167 O O . PRO A 1 148 ? -4.494 3.115 -42.133 1.00 59.91 148 PRO A O 1
ATOM 1170 N N . ALA A 1 149 ? -6.579 2.866 -41.259 1.00 53.97 149 ALA A N 1
ATOM 1171 C CA . ALA A 1 149 ? -6.120 2.667 -39.888 1.00 53.97 149 ALA A CA 1
ATOM 1172 C C . ALA A 1 149 ? -4.977 1.651 -39.945 1.00 53.97 149 ALA A C 1
ATOM 1174 O O . ALA A 1 149 ? -5.165 0.633 -40.626 1.00 53.97 149 ALA A O 1
ATOM 1175 N N . PRO A 1 150 ? -3.794 1.947 -39.367 1.00 48.03 150 PRO A N 1
ATOM 1176 C CA . PRO A 1 150 ? -2.681 1.016 -39.433 1.00 48.03 150 PRO A CA 1
ATOM 1177 C C . PRO A 1 150 ? -3.245 -0.340 -39.038 1.00 48.03 150 PRO A C 1
ATOM 1179 O O . PRO A 1 150 ? -3.888 -0.432 -37.986 1.00 48.03 150 PRO A O 1
ATOM 1182 N N . ALA A 1 151 ? -3.120 -1.330 -39.936 1.00 39.41 151 ALA A N 1
ATOM 1183 C CA . ALA A 1 151 ? -3.507 -2.697 -39.641 1.00 39.41 151 ALA A CA 1
ATOM 1184 C C . ALA A 1 151 ? -2.786 -3.004 -38.344 1.00 39.41 151 ALA A C 1
ATOM 1186 O O . ALA A 1 151 ? -1.556 -3.081 -38.300 1.00 39.41 151 ALA A O 1
ATOM 1187 N N . SER A 1 152 ? -3.544 -2.983 -37.255 1.00 35.22 152 SER A N 1
ATOM 1188 C CA . SER A 1 152 ? -2.944 -3.174 -35.963 1.00 35.22 152 SER A CA 1
ATOM 1189 C C . SER A 1 152 ? -2.305 -4.557 -36.062 1.00 35.22 152 SER A C 1
ATOM 1191 O O . SER A 1 152 ? -2.971 -5.484 -36.528 1.00 35.22 152 SER A O 1
ATOM 1193 N N . PRO A 1 153 ? -1.090 -4.767 -35.537 1.00 34.78 153 PRO A N 1
ATOM 1194 C CA . PRO A 1 153 ? -0.658 -6.113 -35.151 1.00 34.78 153 PRO A CA 1
ATOM 1195 C C . PRO A 1 153 ? -1.676 -6.797 -34.204 1.00 34.78 153 PRO A C 1
ATOM 1197 O O . PRO A 1 153 ? -1.547 -7.962 -33.852 1.00 34.78 153 PRO A O 1
ATOM 1200 N N . HIS A 1 154 ? -2.714 -6.058 -33.801 1.00 35.38 154 HIS A N 1
ATOM 1201 C CA . HIS A 1 154 ? -3.852 -6.410 -32.979 1.00 35.38 154 HIS A CA 1
ATOM 1202 C C . HIS A 1 154 ? -5.184 -6.220 -33.736 1.00 35.38 154 HIS A C 1
ATOM 1204 O O . HIS A 1 154 ? -6.101 -5.577 -33.240 1.00 35.38 154 HIS A O 1
ATOM 1210 N N . SER A 1 155 ? -5.306 -6.739 -34.962 1.00 27.64 155 SER A N 1
ATOM 1211 C CA . SER A 1 155 ? -6.610 -7.133 -35.527 1.00 27.64 155 SER A CA 1
ATOM 1212 C C . SER A 1 155 ? -6.846 -8.640 -35.384 1.00 27.64 155 SER A C 1
ATOM 1214 O O . SER A 1 155 ? -7.498 -9.270 -36.207 1.00 27.64 155 SER A O 1
ATOM 1216 N N . SER A 1 156 ? -6.330 -9.226 -34.309 1.00 27.56 156 SER A N 1
ATOM 1217 C CA . SER A 1 156 ? -7.172 -10.094 -33.509 1.00 27.56 156 SER A CA 1
ATOM 1218 C C . SER A 1 156 ? -7.782 -9.182 -32.455 1.00 27.56 156 SER A C 1
ATOM 1220 O O . SER A 1 156 ? -7.061 -8.495 -31.734 1.00 27.56 156 SER A O 1
ATOM 1222 N N . VAL A 1 157 ? -9.109 -9.171 -32.338 1.00 29.86 157 VAL A N 1
ATOM 1223 C CA . VAL A 1 157 ? -9.691 -9.076 -31.000 1.00 29.86 157 VAL A CA 1
ATOM 1224 C C . VAL A 1 157 ? -8.886 -10.098 -30.202 1.00 29.86 157 VAL A C 1
ATOM 1226 O O . VAL A 1 157 ? -8.965 -11.283 -30.551 1.00 29.86 157 VAL A O 1
ATOM 1229 N N . PRO A 1 158 ? -8.051 -9.714 -29.216 1.00 30.33 158 PRO A N 1
ATOM 1230 C CA . PRO A 1 158 ? -7.693 -10.707 -28.247 1.00 30.33 158 PRO A CA 1
ATOM 1231 C C . PRO A 1 158 ? -9.054 -11.061 -27.684 1.00 30.33 158 PRO A C 1
ATOM 1233 O O . PRO A 1 158 ? -9.715 -10.246 -27.033 1.00 30.33 158 PRO A O 1
ATOM 1236 N N . ASN A 1 159 ? -9.501 -12.274 -28.005 1.00 31.94 159 ASN A N 1
ATOM 1237 C CA . ASN A 1 159 ? -10.403 -13.005 -27.148 1.00 31.94 159 ASN A CA 1
ATOM 1238 C C . ASN A 1 159 ? -10.011 -12.603 -25.720 1.00 31.94 159 ASN A C 1
ATOM 1240 O O . ASN A 1 159 ? -8.809 -12.481 -25.450 1.00 31.94 159 ASN A O 1
ATOM 1244 N N . GLN A 1 160 ? -10.950 -12.369 -24.811 1.00 37.97 160 GLN A N 1
ATOM 1245 C CA . GLN A 1 160 ? -10.638 -11.970 -23.428 1.00 37.97 160 GLN A CA 1
ATOM 1246 C C . GLN A 1 160 ? -9.713 -12.976 -22.667 1.00 37.97 160 GLN A C 1
ATOM 1248 O O . GLN A 1 160 ? -9.483 -12.807 -21.478 1.00 37.97 160 GLN A O 1
ATOM 1253 N N . ASN A 1 161 ? -9.111 -13.944 -23.379 1.00 39.78 161 ASN A N 1
ATOM 1254 C CA . ASN A 1 161 ? -8.099 -14.944 -23.057 1.00 39.78 161 ASN A CA 1
ATOM 1255 C C . ASN A 1 161 ? -6.784 -14.834 -23.892 1.00 39.78 161 ASN A C 1
ATOM 1257 O O . ASN A 1 161 ? -6.327 -15.847 -24.420 1.00 39.78 161 ASN A O 1
ATOM 1261 N N . SER A 1 162 ? -6.135 -13.673 -24.068 1.00 42.44 162 SER A N 1
ATOM 1262 C CA . SER A 1 162 ? -4.811 -13.633 -24.754 1.00 42.44 162 SER A CA 1
ATOM 1263 C C . SER A 1 162 ? -3.590 -13.738 -23.832 1.00 42.44 162 SER A C 1
ATOM 1265 O O . SER A 1 162 ? -2.455 -13.593 -24.276 1.00 42.44 162 SER A O 1
ATOM 1267 N N . LEU A 1 163 ? -3.812 -14.034 -22.557 1.00 55.56 163 LEU A N 1
ATOM 1268 C CA . LEU A 1 163 ? -2.872 -14.776 -21.732 1.00 55.56 163 LEU A CA 1
ATOM 1269 C C . LEU A 1 163 ? -3.696 -15.934 -21.173 1.00 55.56 163 LEU A C 1
ATOM 1271 O O . LEU A 1 163 ? -4.339 -15.766 -20.150 1.00 55.56 163 LEU A O 1
ATOM 1275 N N . SER A 1 164 ? -3.783 -17.068 -21.869 1.00 74.75 164 SER A N 1
ATOM 1276 C CA . SER A 1 164 ? -4.400 -18.273 -21.284 1.00 74.75 164 SER A CA 1
ATOM 1277 C C . SER A 1 164 ? -3.515 -18.850 -20.179 1.00 74.75 164 SER A C 1
ATOM 1279 O O . SER A 1 164 ? -3.990 -19.497 -19.249 1.00 74.75 164 SER A O 1
ATOM 1281 N N . ARG A 1 165 ? -2.207 -18.585 -20.266 1.00 83.12 165 ARG A N 1
ATOM 1282 C CA . ARG A 1 165 ? -1.205 -19.101 -19.349 1.00 83.12 165 ARG A CA 1
ATOM 1283 C C . ARG A 1 165 ? -0.013 -18.153 -19.245 1.00 83.12 165 ARG A C 1
ATOM 1285 O O . ARG A 1 165 ? 0.399 -17.567 -20.242 1.00 83.12 165 ARG A O 1
ATOM 1292 N N . LEU A 1 166 ? 0.567 -18.051 -18.054 1.00 87.25 166 LEU A N 1
ATOM 1293 C CA . LEU A 1 166 ? 1.852 -17.399 -17.803 1.00 87.25 166 LEU A CA 1
ATOM 1294 C C . LEU A 1 166 ? 2.714 -18.355 -16.978 1.00 87.25 166 LEU A C 1
ATOM 1296 O O . LEU A 1 166 ? 2.381 -18.679 -15.840 1.00 87.25 166 LEU A O 1
ATOM 1300 N N . GLY A 1 167 ? 3.781 -18.890 -17.574 1.00 85.75 167 GLY A N 1
ATOM 1301 C CA . GLY A 1 167 ? 4.557 -19.967 -16.956 1.00 85.75 167 GLY A CA 1
ATOM 1302 C C . GLY A 1 167 ? 3.680 -21.185 -16.632 1.00 85.75 167 GLY A C 1
ATOM 1303 O O . GLY A 1 167 ? 3.113 -21.811 -17.527 1.00 85.75 167 GLY A O 1
ATOM 1304 N N . ARG A 1 168 ? 3.546 -21.535 -15.349 1.00 88.12 168 ARG A N 1
ATOM 1305 C CA . ARG A 1 168 ? 2.681 -22.638 -14.883 1.00 88.12 168 ARG A CA 1
ATOM 1306 C C . ARG A 1 168 ? 1.280 -22.211 -14.444 1.00 88.12 168 ARG A C 1
ATOM 1308 O O . ARG A 1 168 ? 0.528 -23.054 -13.973 1.00 88.12 168 ARG A O 1
ATOM 1315 N N . TYR A 1 169 ? 0.948 -20.934 -14.577 1.00 92.25 169 TYR A N 1
ATOM 1316 C CA . TYR A 1 169 ? -0.310 -20.384 -14.093 1.00 92.25 169 TYR A CA 1
ATOM 1317 C C . TYR A 1 169 ? -1.298 -20.272 -15.235 1.00 92.25 169 TYR A C 1
ATOM 1319 O O . TYR A 1 169 ? -1.042 -19.541 -16.190 1.00 92.25 169 TYR A O 1
ATOM 1327 N N . GLU A 1 170 ? -2.413 -20.984 -15.140 1.00 94.00 170 GLU A N 1
ATOM 1328 C CA . GLU A 1 170 ? -3.560 -20.761 -16.014 1.00 94.00 170 GLU A CA 1
ATOM 1329 C C . GLU A 1 170 ? -4.294 -19.505 -15.546 1.00 94.00 170 GLU A C 1
ATOM 1331 O O . GLU A 1 170 ? -4.640 -19.374 -14.371 1.00 94.00 170 GLU A O 1
ATOM 1336 N N . ILE A 1 171 ? -4.484 -18.548 -16.447 1.00 93.25 171 ILE A N 1
ATOM 1337 C CA . ILE A 1 171 ? -5.028 -17.236 -16.103 1.00 93.25 171 ILE A CA 1
ATOM 1338 C C . ILE A 1 171 ? -6.538 -17.268 -16.274 1.00 93.25 171 ILE A C 1
ATOM 1340 O O . ILE A 1 171 ? -7.060 -17.553 -17.347 1.00 93.25 171 ILE A O 1
ATOM 1344 N N . GLY A 1 172 ? -7.231 -16.945 -15.191 1.00 90.50 172 GLY A N 1
ATOM 1345 C CA . GLY A 1 172 ? -8.670 -16.783 -15.152 1.00 90.50 172 GLY A CA 1
ATOM 1346 C C . GLY A 1 172 ? -9.091 -15.308 -15.162 1.00 90.50 172 GLY A C 1
ATOM 1347 O O . GLY A 1 172 ? -8.379 -14.436 -15.670 1.00 90.50 172 GLY A O 1
ATOM 1348 N N . PRO A 1 173 ? -10.270 -14.999 -14.592 1.00 88.31 173 PRO A N 1
ATOM 1349 C CA . PRO A 1 173 ? -10.835 -13.658 -14.631 1.00 88.31 173 PRO A CA 1
ATOM 1350 C C . PRO A 1 173 ? -9.940 -12.600 -13.982 1.00 88.31 173 PRO A C 1
ATOM 1352 O O . PRO A 1 173 ? -9.316 -12.817 -12.939 1.00 88.31 173 PRO A O 1
ATOM 1355 N N . LYS A 1 174 ? -9.946 -11.401 -14.567 1.00 89.88 174 LYS A N 1
ATOM 1356 C CA . LYS A 1 174 ? -9.334 -10.218 -13.963 1.00 89.88 174 LYS A CA 1
ATOM 1357 C C . LYS A 1 174 ? -10.058 -9.856 -12.664 1.00 89.88 174 LYS A C 1
ATOM 1359 O O . LYS A 1 174 ? -11.268 -9.657 -12.663 1.00 89.88 174 LYS A O 1
ATOM 1364 N N . VAL A 1 175 ? -9.294 -9.706 -11.586 1.00 83.94 175 VAL A N 1
ATOM 1365 C CA . VAL A 1 175 ? -9.783 -9.321 -10.251 1.00 83.94 175 VAL A CA 1
ATOM 1366 C C . VAL A 1 175 ? -9.707 -7.808 -10.061 1.00 83.94 175 VAL A C 1
ATOM 1368 O O . VAL A 1 175 ? -10.585 -7.205 -9.453 1.00 83.94 175 VAL A O 1
ATOM 1371 N N . GLY A 1 176 ? -8.674 -7.163 -10.606 1.00 74.56 176 GLY A N 1
ATOM 1372 C CA . GLY A 1 176 ? -8.487 -5.726 -10.441 1.00 74.56 176 GLY A CA 1
ATOM 1373 C C . GLY A 1 176 ? -7.301 -5.171 -11.218 1.00 74.56 176 GLY A C 1
ATOM 1374 O O . GLY A 1 176 ? -6.582 -5.890 -11.909 1.00 74.56 176 GLY A O 1
ATOM 1375 N N . ARG A 1 177 ? -7.105 -3.855 -11.126 1.00 68.06 177 ARG A N 1
ATOM 1376 C CA . ARG A 1 177 ? -5.931 -3.151 -11.655 1.00 68.06 177 ARG A CA 1
ATOM 1377 C C . ARG A 1 177 ? -5.468 -2.134 -10.618 1.00 68.06 177 ARG A C 1
ATOM 1379 O O . ARG A 1 177 ? -6.274 -1.311 -10.197 1.00 68.06 177 ARG A O 1
ATOM 1386 N N . GLY A 1 178 ? -4.195 -2.189 -10.242 1.00 61.41 178 GLY A N 1
ATOM 1387 C CA . GLY A 1 178 ? -3.572 -1.274 -9.287 1.00 61.41 178 GLY A CA 1
ATOM 1388 C C . GLY A 1 178 ? -2.289 -0.701 -9.878 1.00 61.41 178 GLY A C 1
ATOM 1389 O O . GLY A 1 178 ? -1.352 -1.445 -10.157 1.00 61.41 178 GLY A O 1
ATOM 1390 N N . GLY A 1 179 ? -2.258 0.614 -10.114 1.00 64.12 179 GLY A N 1
ATOM 1391 C CA . GLY A 1 179 ? -1.114 1.302 -10.721 1.00 64.12 179 GLY A CA 1
ATOM 1392 C C . GLY A 1 179 ? -0.634 0.632 -12.015 1.00 64.12 179 GLY A C 1
ATOM 1393 O O . GLY A 1 179 ? -1.326 0.637 -13.037 1.00 64.12 179 GLY A O 1
ATOM 1394 N N . PHE A 1 180 ? 0.557 0.042 -11.942 1.00 71.06 180 PHE A N 1
ATOM 1395 C CA . PHE A 1 180 ? 1.271 -0.603 -13.045 1.00 71.06 180 PHE A CA 1
ATOM 1396 C C . PHE A 1 180 ? 0.983 -2.106 -13.200 1.00 71.06 180 PHE A C 1
ATOM 1398 O O . PHE A 1 180 ? 1.334 -2.703 -14.223 1.00 71.06 180 PHE A O 1
ATOM 1405 N N . MET A 1 181 ? 0.293 -2.711 -12.231 1.00 78.56 181 MET A N 1
ATOM 1406 C CA . MET A 1 181 ? 0.003 -4.142 -12.188 1.00 78.56 181 MET A CA 1
ATOM 1407 C C . MET A 1 181 ? -1.481 -4.419 -12.462 1.00 78.56 181 MET A C 1
ATOM 1409 O O . MET A 1 181 ? -2.377 -3.681 -12.038 1.00 78.56 181 MET A O 1
ATOM 1413 N N . THR A 1 182 ? -1.761 -5.521 -13.150 1.00 83.75 182 THR A N 1
ATOM 1414 C CA . THR A 1 182 ? -3.109 -6.090 -13.267 1.00 83.75 182 THR A CA 1
ATOM 1415 C C . THR A 1 182 ? -3.168 -7.403 -12.506 1.00 83.75 182 THR A C 1
ATOM 1417 O O . THR A 1 182 ? -2.280 -8.235 -12.654 1.00 83.75 182 THR A O 1
ATOM 1420 N N . VAL A 1 183 ? -4.204 -7.580 -11.688 1.00 88.88 183 VAL A N 1
ATOM 1421 C CA . VAL A 1 183 ? -4.383 -8.768 -10.849 1.00 88.88 183 VAL A CA 1
ATOM 1422 C C . VAL A 1 183 ? -5.407 -9.689 -11.493 1.00 88.88 183 VAL A C 1
ATOM 1424 O O . VAL A 1 183 ? -6.526 -9.264 -11.793 1.00 88.88 183 VAL A O 1
ATOM 1427 N N . TYR A 1 184 ? -5.034 -10.948 -11.669 1.00 92.38 184 TYR A N 1
ATOM 1428 C CA . TYR A 1 184 ? -5.882 -12.016 -12.177 1.00 92.38 184 TYR A CA 1
ATOM 1429 C C . TYR A 1 184 ? -6.074 -13.082 -11.107 1.00 92.38 184 TYR A C 1
ATOM 1431 O O . TYR A 1 184 ? -5.165 -13.376 -10.331 1.00 92.38 184 TYR A O 1
ATOM 1439 N N . ARG A 1 185 ? -7.254 -13.696 -11.099 1.00 94.38 185 ARG A N 1
ATOM 1440 C CA . ARG A 1 185 ? -7.442 -14.990 -10.456 1.00 94.38 185 ARG A CA 1
ATOM 1441 C C . ARG A 1 185 ? -6.821 -16.022 -11.387 1.00 94.38 185 ARG A C 1
ATOM 1443 O O . ARG A 1 185 ? -7.151 -16.029 -12.566 1.00 94.38 185 ARG A O 1
ATOM 1450 N N . ALA A 1 186 ? -5.930 -16.858 -10.883 1.00 95.44 186 ALA A N 1
ATOM 1451 C CA . ALA A 1 186 ? -5.240 -17.865 -11.682 1.00 95.44 186 ALA A CA 1
ATOM 1452 C C . ALA A 1 186 ? -5.218 -19.217 -10.962 1.00 95.44 186 ALA A C 1
ATOM 1454 O O . ALA A 1 186 ? -5.458 -19.285 -9.756 1.00 95.44 186 ALA A O 1
ATOM 1455 N N . THR A 1 187 ? -4.921 -20.280 -11.700 1.00 94.62 187 THR A N 1
ATOM 1456 C CA . THR A 1 187 ? -4.741 -21.637 -11.177 1.00 94.62 187 THR A CA 1
ATOM 1457 C C . THR A 1 187 ? -3.273 -22.024 -11.317 1.00 94.62 187 THR A C 1
ATOM 1459 O O . THR A 1 187 ? -2.739 -22.034 -12.427 1.00 94.62 187 THR A O 1
ATOM 1462 N N . ASP A 1 188 ? -2.596 -22.334 -10.209 1.00 91.50 188 ASP A N 1
ATOM 1463 C CA . ASP A 1 188 ? -1.271 -22.960 -10.251 1.00 91.50 188 ASP A CA 1
ATOM 1464 C C . ASP A 1 188 ? -1.432 -24.424 -10.678 1.00 91.50 188 ASP A C 1
ATOM 1466 O O . ASP A 1 188 ? -1.957 -25.254 -9.934 1.00 91.50 188 ASP A O 1
ATOM 1470 N N . LEU A 1 189 ? -0.976 -24.755 -11.888 1.00 89.50 189 LEU A N 1
ATOM 1471 C CA . LEU A 1 189 ? -1.134 -26.091 -12.466 1.00 89.50 189 LEU A CA 1
ATOM 1472 C C . LEU A 1 189 ? -0.290 -27.165 -11.760 1.00 89.50 189 LEU A C 1
ATOM 1474 O O . LEU A 1 189 ? -0.496 -28.351 -12.002 1.00 89.50 189 LEU A O 1
ATOM 1478 N N . ARG A 1 190 ? 0.654 -26.786 -10.887 1.00 85.38 190 ARG A N 1
ATOM 1479 C CA . ARG A 1 190 ? 1.457 -27.749 -10.118 1.00 85.38 190 ARG A CA 1
ATOM 1480 C C . ARG A 1 190 ? 0.631 -28.475 -9.058 1.00 85.38 190 ARG A C 1
ATOM 1482 O O . ARG A 1 190 ? 0.868 -29.652 -8.807 1.00 85.38 190 ARG A O 1
ATOM 1489 N N . ASN A 1 191 ? -0.276 -27.764 -8.395 1.00 88.00 191 ASN A N 1
ATOM 1490 C CA . ASN A 1 191 ? -1.053 -28.265 -7.257 1.00 88.00 191 ASN A CA 1
ATOM 1491 C C . ASN A 1 191 ? -2.560 -27.977 -7.380 1.00 88.00 191 ASN A C 1
ATOM 1493 O O . ASN A 1 191 ? -3.306 -28.234 -6.439 1.00 88.00 191 ASN A O 1
ATOM 1497 N N . ASN A 1 192 ? -2.998 -27.456 -8.528 1.00 89.56 192 ASN A N 1
ATOM 1498 C CA . ASN A 1 192 ? -4.371 -27.057 -8.828 1.00 89.56 192 ASN A CA 1
ATOM 1499 C C . ASN A 1 192 ? -4.954 -26.040 -7.824 1.00 89.56 192 ASN A C 1
ATOM 1501 O O . ASN A 1 192 ? -6.144 -26.060 -7.507 1.00 89.56 192 ASN A O 1
ATOM 1505 N N . GLN A 1 193 ? -4.106 -25.157 -7.291 1.00 91.62 193 GLN A N 1
ATOM 1506 C CA . GLN A 1 193 ? -4.492 -24.158 -6.296 1.00 91.62 193 GLN A CA 1
ATOM 1507 C C . GLN A 1 193 ? -4.878 -22.831 -6.959 1.00 91.62 193 GLN A C 1
ATOM 1509 O O . GLN A 1 193 ? -4.188 -22.346 -7.855 1.00 91.62 193 GLN A O 1
ATOM 1514 N N . THR A 1 194 ? -5.952 -22.193 -6.479 1.00 94.69 194 THR A N 1
ATOM 1515 C CA . THR A 1 194 ? -6.283 -20.814 -6.876 1.00 94.69 194 THR A CA 1
ATOM 1516 C C . THR A 1 194 ? -5.289 -19.825 -6.255 1.00 94.69 194 THR A C 1
ATOM 1518 O O . THR A 1 194 ? -5.075 -19.835 -5.042 1.00 94.69 194 THR A O 1
ATOM 1521 N N . VAL A 1 195 ? -4.726 -18.937 -7.074 1.00 95.62 195 VAL A N 1
ATOM 1522 C CA . VAL A 1 195 ? -3.744 -17.912 -6.690 1.00 95.62 195 VAL A CA 1
ATOM 1523 C C . VAL A 1 195 ? -4.119 -16.535 -7.244 1.00 95.62 195 VAL A C 1
ATOM 1525 O O . VAL A 1 195 ? -4.894 -16.416 -8.200 1.00 95.62 195 VAL A O 1
ATOM 1528 N N . ALA A 1 196 ? -3.574 -15.481 -6.637 1.00 94.81 196 ALA A N 1
ATOM 1529 C CA . ALA A 1 196 ? -3.636 -14.125 -7.167 1.00 94.81 196 ALA A CA 1
ATOM 1530 C C . ALA A 1 196 ? -2.374 -13.852 -7.998 1.00 94.81 196 ALA A C 1
ATOM 1532 O O . ALA A 1 196 ? -1.271 -13.772 -7.460 1.00 94.81 196 ALA A O 1
ATOM 1533 N N . LEU A 1 197 ? -2.532 -13.710 -9.314 1.00 94.62 197 LEU A N 1
ATOM 1534 C CA . LEU A 1 197 ? -1.442 -13.429 -10.246 1.00 94.62 197 LEU A CA 1
ATOM 1535 C C . LEU A 1 197 ? -1.406 -11.935 -10.577 1.00 94.62 197 LEU A C 1
ATOM 1537 O O . LEU A 1 197 ? -2.287 -11.424 -11.271 1.00 94.62 197 LEU A O 1
ATOM 1541 N N . LYS A 1 198 ? -0.375 -11.231 -10.110 1.00 91.62 198 LYS A N 1
ATOM 1542 C CA . LYS A 1 198 ? -0.134 -9.818 -10.421 1.00 91.62 198 LYS A CA 1
ATOM 1543 C C . LYS A 1 198 ? 0.830 -9.714 -11.592 1.00 91.62 198 LYS A C 1
ATOM 1545 O O . LYS A 1 198 ? 1.994 -10.072 -11.467 1.00 91.62 198 LYS A O 1
ATOM 1550 N N . VAL A 1 199 ? 0.360 -9.181 -12.711 1.00 90.19 199 VAL A N 1
ATOM 1551 C CA . VAL A 1 199 ? 1.119 -9.059 -13.961 1.00 90.19 199 VAL A CA 1
ATOM 1552 C C . VAL A 1 199 ? 1.466 -7.597 -14.221 1.00 90.19 199 VAL A C 1
ATOM 1554 O O . VAL A 1 199 ? 0.586 -6.735 -14.162 1.00 90.19 199 VAL A O 1
ATOM 1557 N N . LEU A 1 200 ? 2.729 -7.308 -14.534 1.00 84.44 200 LEU A N 1
ATOM 1558 C CA . LEU A 1 200 ? 3.177 -5.980 -14.944 1.00 84.44 200 LEU A CA 1
ATOM 1559 C C . LEU A 1 200 ? 2.603 -5.648 -16.324 1.00 84.44 200 LEU A C 1
ATOM 1561 O O . LEU A 1 200 ? 2.814 -6.369 -17.293 1.00 84.44 200 LEU A O 1
ATOM 1565 N N . THR A 1 201 ? 1.856 -4.547 -16.410 1.00 72.88 201 THR A N 1
ATOM 1566 C CA . THR A 1 201 ? 1.118 -4.159 -17.630 1.00 72.88 201 THR A CA 1
ATOM 1567 C C . THR A 1 201 ? 1.591 -2.848 -18.250 1.00 72.88 201 THR A C 1
ATOM 1569 O O . THR A 1 201 ? 1.011 -2.376 -19.226 1.00 72.88 201 THR A O 1
ATOM 1572 N N . VAL A 1 202 ? 2.643 -2.239 -17.701 1.00 65.38 202 VAL A N 1
ATOM 1573 C CA . VAL A 1 202 ? 3.247 -1.031 -18.277 1.00 65.38 202 VAL A CA 1
ATOM 1574 C C . VAL A 1 202 ? 4.032 -1.432 -19.507 1.00 65.38 202 VAL A C 1
ATOM 1576 O O . VAL A 1 202 ? 5.025 -2.131 -19.379 1.00 65.38 202 VAL A O 1
ATOM 1579 N N . GLN A 1 203 ? 3.602 -0.989 -20.687 1.00 56.19 203 GLN A N 1
ATOM 1580 C CA . GLN A 1 203 ? 4.251 -1.333 -21.959 1.00 56.19 203 GLN A CA 1
ATOM 1581 C C . GLN A 1 203 ? 5.031 -0.171 -22.591 1.00 56.19 203 GLN A C 1
ATOM 1583 O O . GLN A 1 203 ? 5.860 -0.405 -23.461 1.00 56.19 203 GLN A O 1
ATOM 1588 N N . THR A 1 204 ? 4.788 1.074 -22.171 1.00 51.53 204 THR A N 1
ATOM 1589 C CA . THR A 1 204 ? 5.234 2.260 -22.925 1.00 51.53 204 THR A CA 1
ATOM 1590 C C . THR A 1 204 ? 6.461 2.969 -22.357 1.00 51.53 204 THR A C 1
ATOM 1592 O O . THR A 1 204 ? 7.082 3.735 -23.084 1.00 51.53 204 THR A O 1
ATOM 1595 N N . ASP A 1 205 ? 6.820 2.741 -21.089 1.00 64.12 205 ASP A N 1
ATOM 1596 C CA . ASP A 1 205 ? 7.981 3.374 -20.449 1.00 64.12 205 ASP A CA 1
ATOM 1597 C C . ASP A 1 205 ? 8.965 2.311 -19.943 1.00 64.12 205 ASP A C 1
ATOM 1599 O O . ASP A 1 205 ? 8.707 1.609 -18.961 1.00 64.12 205 ASP A O 1
ATOM 1603 N N . VAL A 1 206 ? 10.102 2.203 -20.634 1.00 63.16 206 VAL A N 1
ATOM 1604 C CA . VAL A 1 206 ? 11.170 1.237 -20.337 1.00 63.16 206 VAL A CA 1
ATOM 1605 C C . VAL A 1 206 ? 11.781 1.477 -18.955 1.00 63.16 206 VAL A C 1
ATOM 1607 O O . VAL A 1 206 ? 12.107 0.514 -18.265 1.00 63.16 206 VAL A O 1
ATOM 1610 N N . ARG A 1 207 ? 11.886 2.734 -18.500 1.00 59.97 207 ARG A N 1
ATOM 1611 C CA . ARG A 1 207 ? 12.450 3.053 -17.178 1.00 59.97 207 ARG A CA 1
ATOM 1612 C C . ARG A 1 207 ? 11.521 2.582 -16.070 1.00 59.97 207 ARG A C 1
ATOM 1614 O O . ARG A 1 207 ? 11.968 1.970 -15.104 1.00 59.97 207 ARG A O 1
ATOM 1621 N N . VAL A 1 208 ? 10.217 2.814 -16.232 1.00 64.56 208 VAL A N 1
ATOM 1622 C CA . VAL A 1 208 ? 9.206 2.321 -15.286 1.00 64.56 208 VAL A CA 1
ATOM 1623 C C . VAL A 1 208 ? 9.187 0.794 -15.262 1.00 64.56 208 VAL A C 1
ATOM 1625 O O . VAL A 1 208 ? 9.120 0.206 -14.186 1.00 64.56 208 VAL A O 1
ATOM 1628 N N . GLN A 1 209 ? 9.299 0.135 -16.418 1.00 66.69 209 GLN A N 1
ATOM 1629 C CA . GLN A 1 209 ? 9.392 -1.326 -16.473 1.00 66.69 209 GLN A CA 1
ATOM 1630 C C . GLN A 1 209 ? 10.622 -1.865 -15.741 1.00 66.69 209 GLN A C 1
ATOM 1632 O O . GLN A 1 209 ? 10.478 -2.771 -14.926 1.00 66.69 209 GLN A O 1
ATOM 1637 N N . GLN A 1 210 ? 11.812 -1.320 -16.007 1.00 69.31 210 GLN A N 1
ATOM 1638 C CA . GLN A 1 210 ? 13.058 -1.746 -15.360 1.00 69.31 210 GLN A CA 1
ATOM 1639 C C . GLN A 1 210 ? 12.992 -1.556 -13.842 1.00 69.31 210 GLN A C 1
ATOM 1641 O O . GLN A 1 210 ? 13.272 -2.493 -13.093 1.00 69.31 210 GLN A O 1
ATOM 1646 N N . TYR A 1 211 ? 12.521 -0.393 -13.388 1.00 70.62 211 TYR A N 1
ATOM 1647 C CA . TYR A 1 211 ? 12.304 -0.125 -11.969 1.00 70.62 211 TYR A CA 1
ATOM 1648 C C . TYR A 1 211 ? 11.338 -1.134 -11.335 1.00 70.62 211 TYR A C 1
ATOM 1650 O O . TYR A 1 211 ? 11.642 -1.731 -10.303 1.00 70.62 211 TYR A O 1
ATOM 1658 N N . MET A 1 212 ? 10.179 -1.369 -11.960 1.00 74.75 212 MET A N 1
ATOM 1659 C CA . MET A 1 212 ?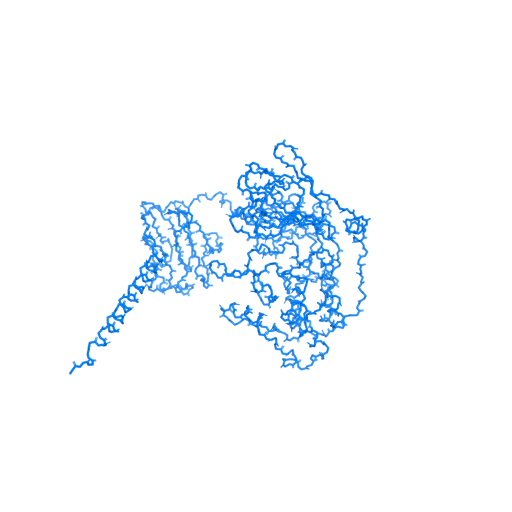 9.180 -2.299 -11.428 1.00 74.75 212 MET A CA 1
ATOM 1660 C C . MET A 1 212 ? 9.692 -3.740 -11.408 1.00 74.75 212 MET A C 1
ATOM 1662 O O . MET A 1 212 ? 9.447 -4.448 -10.436 1.00 74.75 212 MET A O 1
ATOM 1666 N N . ARG A 1 213 ? 10.434 -4.174 -12.434 1.00 82.12 213 ARG A N 1
ATOM 1667 C CA . ARG A 1 213 ? 11.090 -5.490 -12.459 1.00 82.12 213 ARG A CA 1
ATOM 1668 C C . ARG A 1 213 ? 12.086 -5.631 -11.311 1.00 82.12 213 ARG A C 1
ATOM 1670 O O . ARG A 1 213 ? 12.055 -6.643 -10.619 1.00 82.12 213 ARG A O 1
ATOM 1677 N N . ARG A 1 214 ? 12.895 -4.603 -11.043 1.00 74.56 214 ARG A N 1
ATOM 1678 C CA . ARG A 1 214 ? 13.795 -4.585 -9.884 1.00 74.56 214 ARG A CA 1
ATOM 1679 C C . ARG A 1 214 ? 13.030 -4.710 -8.567 1.00 74.56 214 ARG A C 1
ATOM 1681 O O . ARG A 1 214 ? 13.346 -5.589 -7.782 1.00 74.56 214 ARG A O 1
ATOM 1688 N N . LYS A 1 215 ? 11.970 -3.924 -8.350 1.00 75.38 215 LYS A N 1
ATOM 1689 C CA . LYS A 1 215 ? 11.157 -4.039 -7.123 1.00 75.38 215 LYS A CA 1
ATOM 1690 C C . LYS A 1 215 ? 10.486 -5.409 -6.989 1.00 75.38 215 LYS A C 1
ATOM 1692 O O . LYS A 1 215 ? 10.400 -5.932 -5.886 1.00 75.38 215 LYS A O 1
ATOM 1697 N N . ILE A 1 216 ? 10.039 -6.012 -8.094 1.00 82.75 216 ILE A N 1
ATOM 1698 C CA . ILE A 1 216 ? 9.537 -7.395 -8.106 1.00 82.75 216 ILE A CA 1
ATOM 1699 C C . ILE A 1 216 ? 10.642 -8.363 -7.666 1.00 82.75 216 ILE A C 1
ATOM 1701 O O . ILE A 1 216 ? 10.376 -9.246 -6.856 1.00 82.75 216 ILE A O 1
ATOM 1705 N N . ARG A 1 217 ? 11.873 -8.187 -8.160 1.00 80.81 217 ARG A N 1
ATOM 1706 C CA . ARG A 1 217 ? 13.036 -8.988 -7.762 1.00 80.81 217 ARG A CA 1
ATOM 1707 C C . ARG A 1 217 ? 13.320 -8.833 -6.268 1.00 80.81 217 ARG A C 1
ATOM 1709 O O . ARG A 1 217 ? 13.296 -9.834 -5.559 1.00 80.81 217 ARG A O 1
ATOM 1716 N N . ASP A 1 218 ? 13.488 -7.605 -5.781 1.00 73.19 218 ASP A N 1
ATOM 1717 C CA . ASP A 1 218 ? 13.711 -7.299 -4.359 1.00 73.19 218 ASP A CA 1
ATOM 1718 C C . ASP A 1 218 ? 12.621 -7.936 -3.481 1.00 73.19 218 ASP A C 1
ATOM 1720 O O . ASP A 1 218 ? 12.901 -8.567 -2.458 1.00 73.19 218 ASP A O 1
ATOM 1724 N N . TRP A 1 219 ? 11.363 -7.834 -3.923 1.00 81.44 219 TRP A N 1
ATOM 1725 C CA . TRP A 1 219 ? 10.230 -8.418 -3.221 1.00 81.44 219 TRP A CA 1
ATOM 1726 C C . TRP A 1 219 ? 10.236 -9.945 -3.223 1.00 81.44 219 TRP A C 1
ATOM 1728 O O . TRP A 1 219 ? 9.864 -10.545 -2.221 1.00 81.44 219 TRP A O 1
ATOM 1738 N N . LEU A 1 220 ? 10.695 -10.594 -4.292 1.00 78.81 220 LEU A N 1
ATOM 1739 C CA . LEU A 1 220 ? 10.879 -12.047 -4.314 1.00 78.81 220 LEU A CA 1
ATOM 1740 C C . LEU A 1 220 ? 11.973 -12.495 -3.343 1.00 78.81 220 LEU A C 1
ATOM 1742 O O . LEU A 1 220 ? 11.778 -13.478 -2.630 1.00 78.81 220 LEU A O 1
ATOM 1746 N N . HIS A 1 221 ? 13.086 -11.760 -3.269 1.00 73.12 221 HIS A N 1
ATOM 1747 C CA . HIS A 1 221 ? 14.180 -12.071 -2.347 1.00 73.12 221 HIS A CA 1
ATOM 1748 C C . HIS A 1 221 ? 13.748 -11.995 -0.878 1.00 73.12 221 HIS A C 1
ATOM 1750 O O . HIS A 1 221 ? 14.119 -12.862 -0.088 1.00 73.12 221 HIS A O 1
ATOM 1756 N N . LEU A 1 222 ? 12.952 -10.985 -0.514 1.00 69.69 222 LEU A N 1
ATOM 1757 C CA . LEU A 1 222 ? 12.513 -10.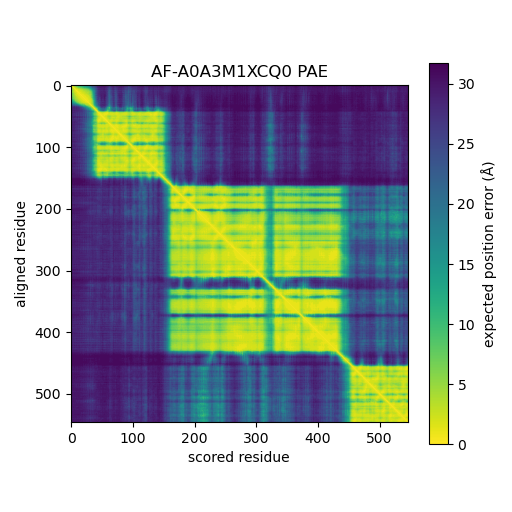771 0.868 1.00 69.69 222 LEU A CA 1
ATOM 1758 C C . LEU A 1 222 ? 11.216 -11.523 1.199 1.00 69.69 222 LEU A C 1
ATOM 1760 O O . LEU A 1 222 ? 11.121 -12.216 2.210 1.00 69.69 222 LEU A O 1
ATOM 1764 N N . GLY A 1 223 ? 10.203 -11.391 0.346 1.00 73.31 223 GLY A N 1
ATOM 1765 C CA . GLY A 1 223 ? 8.818 -11.762 0.620 1.00 73.31 223 GLY A CA 1
ATOM 1766 C C . GLY A 1 223 ? 8.540 -13.262 0.653 1.00 73.31 223 GLY A C 1
ATOM 1767 O O . GLY A 1 223 ? 7.648 -13.684 1.385 1.00 73.31 223 GLY A O 1
ATOM 1768 N N . LEU A 1 224 ? 9.302 -14.090 -0.076 1.00 77.44 224 LEU A N 1
ATOM 1769 C CA . LEU A 1 224 ? 9.069 -15.544 -0.128 1.00 77.44 224 LEU A CA 1
ATOM 1770 C C . LEU A 1 224 ? 9.291 -16.235 1.226 1.00 77.44 224 LEU A C 1
ATOM 1772 O O . LEU A 1 224 ? 8.678 -17.266 1.510 1.00 77.44 224 LEU A O 1
ATOM 1776 N N . ALA A 1 225 ? 10.157 -15.670 2.071 1.00 76.00 225 ALA A N 1
ATOM 1777 C CA . ALA A 1 225 ? 10.420 -16.179 3.413 1.00 76.00 225 ALA A CA 1
ATOM 1778 C C . ALA A 1 225 ? 9.410 -15.670 4.458 1.00 76.00 225 ALA A C 1
ATOM 1780 O O . ALA A 1 225 ? 9.393 -16.162 5.589 1.00 76.00 225 ALA A O 1
ATOM 1781 N N . LEU A 1 226 ? 8.565 -14.697 4.101 1.00 77.50 226 LEU A N 1
ATOM 1782 C CA . LEU A 1 226 ? 7.628 -14.064 5.019 1.00 77.50 226 LEU A CA 1
ATOM 1783 C C . LEU A 1 226 ? 6.294 -14.807 5.035 1.00 77.50 226 LEU A C 1
ATOM 1785 O O . LEU A 1 226 ? 5.639 -15.015 4.016 1.00 77.50 226 LEU A O 1
ATOM 1789 N N . SER A 1 227 ? 5.862 -15.185 6.234 1.00 84.94 227 SER A N 1
ATOM 1790 C CA . SER A 1 227 ? 4.580 -15.840 6.455 1.00 84.94 227 SER A CA 1
ATOM 1791 C C . SER A 1 227 ? 3.980 -15.337 7.755 1.00 84.94 227 SER A C 1
ATOM 1793 O O . SER A 1 227 ? 4.560 -15.516 8.824 1.00 84.94 227 SER A O 1
ATOM 1795 N N . HIS A 1 228 ? 2.807 -14.717 7.667 1.00 89.69 228 HIS A N 1
ATOM 1796 C CA . HIS A 1 228 ? 2.102 -14.199 8.828 1.00 89.69 228 HIS A CA 1
ATOM 1797 C C . HIS A 1 228 ? 0.582 -14.257 8.605 1.00 89.69 228 HIS A C 1
ATOM 1799 O O . HIS A 1 228 ? 0.127 -13.966 7.499 1.00 89.69 228 HIS A O 1
ATOM 1805 N N . PRO A 1 229 ? -0.237 -14.609 9.619 1.00 91.06 229 PRO A N 1
ATOM 1806 C CA . PRO A 1 229 ? -1.686 -14.743 9.451 1.00 91.06 229 PRO A CA 1
ATOM 1807 C C . PRO A 1 229 ? -2.379 -13.489 8.906 1.00 91.06 229 PRO A C 1
ATOM 1809 O O . PRO A 1 229 ? -3.323 -13.623 8.133 1.00 91.06 229 PRO A O 1
ATOM 1812 N N . HIS A 1 230 ? -1.874 -12.304 9.261 1.00 94.31 230 HIS A N 1
ATOM 1813 C CA . HIS A 1 230 ? -2.435 -11.000 8.882 1.00 94.31 230 HIS A CA 1
ATOM 1814 C C . HIS A 1 230 ? -1.695 -10.307 7.731 1.00 94.31 230 HIS A C 1
ATOM 1816 O O . HIS A 1 230 ? -1.863 -9.111 7.512 1.00 94.31 230 HIS A O 1
ATOM 1822 N N . CYS A 1 231 ? -0.877 -11.044 6.983 1.00 93.12 231 CYS A N 1
ATOM 1823 C CA . CYS A 1 231 ? -0.223 -10.565 5.768 1.00 93.12 231 CYS A CA 1
ATOM 1824 C C . CYS A 1 231 ? -0.503 -11.557 4.635 1.00 93.12 231 CYS A C 1
ATOM 1826 O O . CYS A 1 231 ? -0.551 -12.766 4.870 1.00 93.12 231 CYS A O 1
ATOM 1828 N N . VAL A 1 232 ? -0.711 -11.059 3.417 1.00 93.31 232 VAL A N 1
ATOM 1829 C CA . VAL A 1 232 ? -0.789 -11.911 2.231 1.00 93.31 232 VAL A CA 1
ATOM 1830 C C . VAL A 1 232 ? 0.544 -12.614 2.005 1.00 93.31 232 VAL A C 1
ATOM 1832 O O . VAL A 1 232 ? 1.612 -12.006 2.075 1.00 93.31 232 VAL A O 1
ATOM 1835 N N . ARG A 1 233 ? 0.495 -13.918 1.767 1.00 89.25 233 ARG A N 1
ATOM 1836 C CA . ARG A 1 233 ? 1.684 -14.716 1.501 1.00 89.25 233 ARG A CA 1
ATOM 1837 C C . ARG A 1 233 ? 2.113 -14.578 0.042 1.00 89.25 233 ARG A C 1
ATOM 1839 O O . ARG A 1 233 ? 1.336 -14.897 -0.859 1.00 89.25 233 ARG A O 1
ATOM 1846 N N . LEU A 1 234 ? 3.371 -14.194 -0.177 1.00 90.06 234 LEU A N 1
ATOM 1847 C CA . LEU A 1 234 ? 4.025 -14.320 -1.477 1.00 90.06 234 LEU A CA 1
ATOM 1848 C C . LEU A 1 234 ? 4.380 -15.792 -1.724 1.00 90.06 234 LEU A C 1
ATOM 1850 O O . LEU A 1 234 ? 4.969 -16.453 -0.868 1.00 90.06 234 LEU A O 1
ATOM 1854 N N . LEU A 1 235 ? 3.984 -16.319 -2.878 1.00 87.75 235 LEU A N 1
ATOM 1855 C CA . LEU A 1 235 ? 4.161 -17.724 -3.246 1.00 87.75 235 LEU A CA 1
ATOM 1856 C C . LEU A 1 235 ? 5.250 -17.908 -4.299 1.00 87.75 235 LEU A C 1
ATOM 1858 O O . LEU A 1 235 ? 5.992 -18.885 -4.236 1.00 87.75 235 LEU A O 1
ATOM 1862 N N . ASP A 1 236 ? 5.308 -17.007 -5.280 1.00 88.75 236 ASP A N 1
ATOM 1863 C CA . ASP A 1 236 ? 6.232 -17.087 -6.411 1.00 88.75 236 ASP A CA 1
ATOM 1864 C C . ASP A 1 236 ? 6.275 -15.757 -7.181 1.00 88.75 236 ASP A C 1
ATOM 1866 O O . ASP A 1 236 ? 5.530 -14.819 -6.893 1.00 88.75 236 ASP A O 1
ATOM 1870 N N . GLY A 1 237 ? 7.097 -15.687 -8.218 1.00 90.25 237 GLY A N 1
ATOM 1871 C CA . GLY A 1 237 ? 7.107 -14.621 -9.206 1.00 90.25 237 GLY A CA 1
ATOM 1872 C C . GLY A 1 237 ? 8.298 -14.741 -10.142 1.00 90.25 237 GLY A C 1
ATOM 1873 O O . GLY A 1 237 ? 9.185 -15.570 -9.964 1.00 90.25 237 GLY A O 1
ATOM 1874 N N . ASN A 1 238 ? 8.315 -13.900 -11.168 1.00 87.19 238 ASN A N 1
ATOM 1875 C CA . ASN A 1 238 ? 9.423 -13.834 -12.105 1.00 87.19 238 ASN A CA 1
ATOM 1876 C C . ASN A 1 238 ? 9.584 -12.402 -12.631 1.00 87.19 238 ASN A C 1
ATOM 1878 O O . ASN A 1 238 ? 8.803 -11.938 -13.466 1.00 87.19 238 ASN A O 1
ATOM 1882 N N . ALA A 1 239 ? 10.616 -11.715 -12.138 1.00 85.06 239 ALA A N 1
ATOM 1883 C CA . ALA A 1 239 ? 10.978 -10.357 -12.545 1.00 85.06 239 ALA A CA 1
ATOM 1884 C C . ALA A 1 239 ? 11.531 -10.274 -13.979 1.00 85.06 239 ALA A C 1
ATOM 1886 O O . ALA A 1 239 ? 11.426 -9.235 -14.635 1.00 85.06 239 ALA A O 1
ATOM 1887 N N . ASP A 1 240 ? 12.130 -11.359 -14.467 1.00 83.88 240 ASP A N 1
ATOM 1888 C CA . ASP A 1 240 ? 12.878 -11.367 -15.724 1.00 83.88 240 ASP A CA 1
ATOM 1889 C C . ASP A 1 240 ? 12.010 -11.825 -16.909 1.00 83.88 240 ASP A C 1
ATOM 1891 O O . ASP A 1 240 ? 12.293 -11.479 -18.056 1.00 83.88 240 ASP A O 1
ATOM 1895 N N . SER A 1 241 ? 10.891 -12.505 -16.640 1.00 83.88 241 SER A N 1
ATOM 1896 C CA . SER A 1 241 ? 9.879 -12.854 -17.647 1.00 83.88 241 SER A CA 1
ATOM 1897 C C . SER A 1 241 ? 9.223 -11.631 -18.304 1.00 83.88 241 SER A C 1
ATOM 1899 O O . SER A 1 241 ? 9.272 -10.518 -17.778 1.00 83.88 241 SER A O 1
ATOM 1901 N N . ASP A 1 242 ? 8.605 -11.832 -19.470 1.00 83.94 242 ASP A N 1
ATOM 1902 C CA . ASP A 1 242 ? 7.803 -10.813 -20.147 1.00 83.94 242 ASP A CA 1
ATOM 1903 C C . ASP A 1 242 ? 6.396 -11.358 -20.468 1.00 83.94 242 ASP A C 1
ATOM 1905 O O . ASP A 1 242 ? 6.271 -12.257 -21.303 1.00 83.94 242 ASP A O 1
ATOM 1909 N N . PRO A 1 243 ? 5.335 -10.877 -19.794 1.00 87.25 243 PRO A N 1
ATOM 1910 C CA . PRO A 1 243 ? 5.352 -9.849 -18.750 1.00 87.25 243 PRO A CA 1
ATOM 1911 C C . PRO A 1 243 ? 5.902 -10.365 -17.409 1.00 87.25 243 PRO A C 1
ATOM 1913 O O . PRO A 1 243 ? 5.636 -11.501 -17.020 1.00 87.25 243 PRO A O 1
ATOM 1916 N N . ALA A 1 244 ? 6.594 -9.497 -16.663 1.00 88.19 244 ALA A N 1
ATOM 1917 C CA . ALA A 1 244 ? 7.021 -9.786 -15.294 1.00 88.19 244 ALA A CA 1
ATOM 1918 C C . ALA A 1 244 ? 5.810 -9.958 -14.364 1.00 88.19 244 ALA A C 1
ATOM 1920 O O . ALA A 1 244 ? 4.800 -9.259 -14.515 1.00 88.19 244 ALA A O 1
ATOM 1921 N N . TYR A 1 245 ? 5.897 -10.865 -13.389 1.00 91.50 245 TYR A N 1
ATOM 1922 C CA . TYR A 1 245 ? 4.757 -11.180 -12.526 1.00 91.50 245 TYR A CA 1
ATOM 1923 C C . TYR A 1 245 ? 5.135 -11.568 -11.094 1.00 91.50 245 TYR A C 1
ATOM 1925 O O . TYR A 1 245 ? 6.257 -11.979 -10.812 1.00 91.50 245 TYR A O 1
ATOM 1933 N N . LEU A 1 246 ? 4.150 -11.469 -10.201 1.00 91.69 246 LEU A N 1
ATOM 1934 C CA . LEU A 1 246 ? 4.168 -11.962 -8.825 1.00 91.69 246 LEU A CA 1
ATOM 1935 C C . LEU A 1 246 ? 2.941 -12.827 -8.565 1.00 91.69 246 LEU A C 1
ATOM 1937 O O . LEU A 1 246 ? 1.875 -12.603 -9.142 1.00 91.69 246 LEU A O 1
ATOM 1941 N N . VAL A 1 247 ? 3.094 -13.800 -7.678 1.00 93.25 247 VAL A N 1
ATOM 1942 C CA . VAL A 1 247 ? 2.055 -14.756 -7.309 1.00 93.25 247 VAL A CA 1
ATOM 1943 C C . VAL A 1 247 ? 1.895 -14.750 -5.808 1.00 93.25 247 VAL A C 1
ATOM 1945 O O . VAL A 1 247 ? 2.827 -15.048 -5.067 1.00 93.25 247 VAL A O 1
ATOM 1948 N N . GLU A 1 248 ? 0.689 -14.441 -5.367 1.00 94.06 248 GLU A N 1
ATOM 1949 C CA . GLU A 1 248 ? 0.307 -14.394 -3.963 1.00 94.06 248 GLU A CA 1
ATOM 1950 C C . GLU A 1 248 ? -0.817 -15.394 -3.690 1.00 94.06 248 GLU A C 1
ATOM 1952 O O . GLU A 1 248 ? -1.499 -15.868 -4.609 1.00 94.06 248 GLU A O 1
ATOM 1957 N N . GLU A 1 249 ? -1.032 -15.720 -2.415 1.00 93.62 249 GLU A N 1
ATOM 1958 C CA . GLU A 1 249 ? -2.237 -16.449 -2.025 1.00 93.62 249 GLU A CA 1
ATOM 1959 C C . GLU A 1 249 ? -3.492 -15.676 -2.459 1.00 93.62 249 GLU A C 1
ATOM 1961 O O . GLU A 1 249 ? -3.564 -14.448 -2.370 1.00 93.62 249 GLU A O 1
ATOM 1966 N N . PHE A 1 250 ? -4.497 -16.396 -2.951 1.00 94.38 250 PHE A N 1
ATOM 1967 C CA . PHE A 1 250 ? -5.772 -15.781 -3.289 1.00 94.38 250 PHE A CA 1
ATOM 1968 C C . PHE A 1 250 ? -6.624 -15.620 -2.028 1.00 94.38 250 PHE A C 1
ATOM 1970 O O . PHE A 1 250 ? -6.922 -16.606 -1.357 1.00 94.38 250 PHE A O 1
ATOM 1977 N N . ILE A 1 251 ? -7.049 -14.390 -1.730 1.00 93.94 251 ILE A N 1
ATOM 1978 C CA . ILE A 1 251 ? -7.951 -14.094 -0.613 1.00 93.94 251 ILE A CA 1
ATOM 1979 C C . ILE A 1 251 ? -9.370 -13.916 -1.178 1.00 93.94 251 ILE A C 1
ATOM 1981 O O . ILE A 1 251 ? -9.615 -12.934 -1.878 1.00 93.94 251 ILE A O 1
ATOM 1985 N N . PRO A 1 252 ? -10.313 -14.838 -0.907 1.00 85.81 252 PRO A N 1
ATOM 1986 C CA . PRO A 1 252 ? -11.636 -14.819 -1.537 1.00 85.81 252 PRO A CA 1
ATOM 1987 C C . PRO A 1 252 ? -12.619 -13.820 -0.910 1.00 85.81 252 PRO A C 1
ATOM 1989 O O . PRO A 1 252 ? -13.678 -13.572 -1.485 1.00 85.81 252 PRO A O 1
ATOM 1992 N N . GLY A 1 253 ? -12.324 -13.282 0.278 1.00 89.19 253 GLY A N 1
ATOM 1993 C CA . GLY A 1 253 ? -13.245 -12.398 0.987 1.00 89.19 253 GLY A CA 1
ATOM 1994 C C . GLY A 1 253 ? -13.219 -10.945 0.508 1.00 89.19 253 GLY A C 1
ATOM 1995 O O . GLY A 1 253 ? -12.568 -10.575 -0.467 1.00 89.19 253 GLY A O 1
ATOM 1996 N N . LYS A 1 254 ? -13.996 -10.106 1.198 1.00 91.19 254 LYS A N 1
ATOM 1997 C CA . LYS A 1 254 ? -14.205 -8.696 0.840 1.00 91.19 254 LYS A CA 1
ATOM 1998 C C . LYS A 1 254 ? -13.084 -7.805 1.369 1.00 91.19 254 LYS A C 1
ATOM 2000 O O . LYS A 1 254 ? -12.390 -8.160 2.325 1.00 91.19 254 LYS A O 1
ATOM 2005 N N . LYS A 1 255 ? -12.942 -6.622 0.773 1.00 93.62 255 LYS A N 1
ATOM 2006 C CA . LYS A 1 255 ? -12.048 -5.577 1.278 1.00 93.62 255 LYS A CA 1
ATOM 2007 C C . LYS A 1 255 ? -12.649 -4.907 2.508 1.00 93.62 255 LYS A C 1
ATOM 2009 O O . LYS A 1 255 ? -13.870 -4.857 2.658 1.00 93.62 255 LYS A O 1
ATOM 2014 N N . LEU A 1 256 ? -11.801 -4.333 3.358 1.00 95.31 256 LEU A N 1
ATOM 2015 C CA . LEU A 1 256 ? -12.248 -3.526 4.489 1.00 95.31 256 LEU A CA 1
ATOM 2016 C C . LEU A 1 256 ? -13.100 -2.349 4.018 1.00 95.31 256 LEU A C 1
ATOM 2018 O O . LEU A 1 256 ? -14.127 -2.101 4.638 1.00 95.31 256 LEU A O 1
ATOM 2022 N N . SER A 1 257 ? -12.750 -1.713 2.894 1.00 92.44 257 SER A N 1
ATOM 2023 C CA . SER A 1 257 ? -13.537 -0.642 2.258 1.00 92.44 257 SER A CA 1
ATOM 2024 C C . SER A 1 257 ? -15.017 -0.986 2.093 1.00 92.44 257 SER A C 1
ATOM 2026 O O . SER A 1 257 ? -15.871 -0.136 2.321 1.00 92.44 257 SER A O 1
ATOM 2028 N N . ASP A 1 258 ? -15.320 -2.236 1.742 1.00 91.12 258 ASP A N 1
ATOM 2029 C CA . ASP A 1 258 ? -16.682 -2.699 1.454 1.00 91.12 258 ASP A CA 1
ATOM 2030 C C . ASP A 1 258 ? -17.425 -3.125 2.729 1.00 91.12 258 ASP A C 1
ATOM 2032 O O . ASP A 1 258 ? -18.646 -3.295 2.736 1.00 91.12 258 ASP A O 1
ATOM 2036 N N . MET A 1 259 ? -16.674 -3.332 3.810 1.00 92.62 259 MET A N 1
ATOM 2037 C CA . MET A 1 259 ? -17.156 -3.853 5.084 1.00 92.62 259 MET A CA 1
ATOM 2038 C C . MET A 1 259 ? -17.263 -2.781 6.167 1.00 92.62 259 MET A C 1
ATOM 2040 O O . MET A 1 259 ? -17.909 -3.039 7.176 1.00 92.62 259 MET A O 1
ATOM 2044 N N . MET A 1 260 ? -16.675 -1.590 5.987 1.00 91.50 260 MET A N 1
ATOM 2045 C CA . MET A 1 260 ? -16.593 -0.571 7.048 1.00 91.50 260 MET A CA 1
ATOM 2046 C C . MET A 1 260 ? -17.962 -0.233 7.651 1.00 91.50 260 MET A C 1
ATOM 2048 O O . MET A 1 260 ? -18.091 -0.179 8.868 1.00 91.50 260 MET A O 1
ATOM 2052 N N . SER A 1 261 ? -18.996 -0.072 6.818 1.00 89.31 261 SER A N 1
ATOM 2053 C CA . SER A 1 261 ? -20.362 0.240 7.270 1.00 89.31 261 SER A CA 1
ATOM 2054 C C . SER A 1 261 ? -21.066 -0.918 7.985 1.00 89.31 261 SER A C 1
ATOM 2056 O O . SER A 1 261 ? -22.042 -0.692 8.692 1.00 89.31 261 SER A O 1
ATOM 2058 N N . GLN A 1 262 ? -20.583 -2.150 7.810 1.00 89.62 262 GLN A N 1
ATOM 2059 C CA . GLN A 1 262 ? -21.121 -3.356 8.448 1.00 89.62 262 GLN A CA 1
ATOM 2060 C C . GLN A 1 262 ? -20.440 -3.649 9.794 1.00 89.62 262 GLN A C 1
ATOM 2062 O O . GLN A 1 262 ? -20.943 -4.457 10.568 1.00 89.62 262 GLN A O 1
ATOM 2067 N N . LEU A 1 263 ? -19.301 -3.010 10.084 1.00 89.44 263 LEU A N 1
ATOM 2068 C CA . LEU A 1 263 ? -18.586 -3.128 11.357 1.00 89.44 263 LEU A CA 1
ATOM 2069 C C . LEU A 1 263 ? -19.172 -2.128 12.360 1.00 89.44 263 LEU A C 1
ATOM 2071 O O . LEU A 1 263 ? -18.671 -1.012 12.524 1.00 89.44 263 LEU A O 1
ATOM 2075 N N . THR A 1 264 ? -20.275 -2.505 13.003 1.00 87.94 264 THR A N 1
ATOM 2076 C CA . THR A 1 264 ? -21.026 -1.614 13.901 1.00 87.94 264 THR A CA 1
ATOM 2077 C C . THR A 1 264 ? -20.635 -1.751 15.367 1.00 87.94 264 THR A C 1
ATOM 2079 O O . THR A 1 264 ? -20.708 -0.768 16.097 1.00 87.94 264 THR A O 1
ATOM 2082 N N . ASP A 1 265 ? -20.213 -2.937 15.805 1.00 92.88 265 ASP A N 1
ATOM 2083 C CA . ASP A 1 265 ? -19.842 -3.204 17.193 1.00 92.88 265 ASP A CA 1
ATOM 2084 C C . ASP A 1 265 ? -18.383 -2.828 17.504 1.00 92.88 265 ASP A C 1
ATOM 2086 O O . ASP A 1 265 ? -17.494 -2.884 16.647 1.00 92.88 265 ASP A O 1
ATOM 2090 N N . LEU A 1 266 ? -18.148 -2.436 18.761 1.00 93.31 266 LEU A N 1
ATOM 2091 C CA . LEU A 1 266 ? -16.837 -2.029 19.268 1.00 93.31 266 LEU A CA 1
ATOM 2092 C C . LEU A 1 266 ? -15.800 -3.147 19.107 1.00 93.31 266 LEU A C 1
ATOM 2094 O O . LEU A 1 266 ? -14.713 -2.898 18.585 1.00 93.31 266 LEU A O 1
ATOM 2098 N N . ASP A 1 267 ? -16.159 -4.370 19.494 1.00 92.56 267 ASP A N 1
ATOM 2099 C CA . ASP A 1 267 ? -15.254 -5.519 19.495 1.00 92.56 267 ASP A CA 1
ATOM 2100 C C . ASP A 1 267 ? -14.745 -5.837 18.087 1.00 92.56 267 ASP A C 1
ATOM 2102 O O . ASP A 1 267 ? -13.547 -6.032 17.891 1.00 92.56 267 ASP A O 1
ATOM 2106 N N . SER A 1 268 ? -15.611 -5.809 17.073 1.00 92.81 268 SER A N 1
ATOM 2107 C CA . SER A 1 268 ? -15.210 -6.034 15.683 1.00 92.81 268 SER A CA 1
ATOM 2108 C C . SER A 1 268 ? -14.295 -4.933 15.152 1.00 92.81 268 SER A C 1
ATOM 2110 O O . SER A 1 268 ? -13.327 -5.241 14.455 1.00 92.81 268 SER A O 1
ATOM 2112 N N . ARG A 1 269 ? -14.548 -3.660 15.488 1.00 95.38 269 ARG A N 1
ATOM 2113 C CA . ARG A 1 269 ? -13.668 -2.541 15.095 1.00 95.38 269 ARG A CA 1
ATOM 2114 C C . ARG A 1 269 ? -12.293 -2.660 15.748 1.00 95.38 269 ARG A C 1
ATOM 2116 O O . ARG A 1 269 ? -11.281 -2.553 15.058 1.00 95.38 269 ARG A O 1
ATOM 2123 N N . VAL A 1 270 ? -12.258 -2.933 17.053 1.00 95.75 270 VAL A N 1
ATOM 2124 C CA . VAL A 1 270 ? -11.021 -3.145 17.819 1.00 95.75 270 VAL A CA 1
ATOM 2125 C C . VAL A 1 270 ? -10.260 -4.361 17.297 1.00 95.75 270 VAL A C 1
ATOM 2127 O O . VAL A 1 270 ? -9.048 -4.280 17.102 1.00 95.75 270 VAL A O 1
ATOM 2130 N N . ARG A 1 271 ? -10.959 -5.461 16.994 1.00 94.62 271 ARG A N 1
ATOM 2131 C CA . ARG A 1 271 ? -10.369 -6.672 16.413 1.00 94.62 271 ARG A CA 1
ATOM 2132 C C . ARG A 1 271 ? -9.687 -6.378 15.084 1.00 94.62 271 ARG A C 1
ATOM 2134 O O . ARG A 1 271 ? -8.518 -6.704 14.936 1.00 94.62 271 ARG A O 1
ATOM 2141 N N . VAL A 1 272 ? -10.365 -5.701 14.155 1.00 96.00 272 VAL A N 1
ATOM 2142 C CA . VAL A 1 272 ? -9.782 -5.327 12.853 1.00 96.00 272 VAL A CA 1
ATOM 2143 C C . VAL A 1 272 ? -8.529 -4.464 13.027 1.00 96.00 272 VAL A C 1
ATOM 2145 O O . VAL A 1 272 ? -7.512 -4.721 12.385 1.00 96.00 272 VAL A O 1
ATOM 2148 N N . ILE A 1 273 ? -8.574 -3.461 13.910 1.00 97.62 273 ILE A N 1
ATOM 2149 C CA . ILE A 1 273 ? -7.418 -2.594 14.186 1.00 97.62 273 ILE A CA 1
ATOM 2150 C C . ILE A 1 273 ? -6.257 -3.409 14.775 1.00 97.62 273 ILE A C 1
ATOM 2152 O O . ILE A 1 273 ? -5.122 -3.267 14.323 1.00 97.62 273 ILE A O 1
ATOM 2156 N N . GLY A 1 274 ? -6.534 -4.293 15.735 1.00 96.31 274 GLY A N 1
ATOM 2157 C CA . GLY A 1 274 ? -5.539 -5.173 16.348 1.00 96.31 274 GLY A CA 1
ATOM 2158 C C . GLY A 1 274 ? -4.902 -6.149 15.358 1.00 96.31 274 GLY A C 1
ATOM 2159 O O . GLY A 1 274 ? -3.677 -6.242 15.292 1.00 96.31 274 GLY A O 1
ATOM 2160 N N . GLU A 1 275 ? -5.700 -6.805 14.516 1.00 95.44 275 GLU A N 1
ATOM 2161 C CA . GLU A 1 275 ? -5.212 -7.710 13.470 1.00 95.44 275 GLU A CA 1
ATOM 2162 C C . GLU A 1 275 ? -4.330 -6.974 12.440 1.00 95.44 275 GLU A C 1
ATOM 2164 O O . GLU A 1 275 ? -3.271 -7.475 12.048 1.00 95.44 275 GLU A O 1
ATOM 2169 N N . ILE A 1 276 ? -4.702 -5.747 12.045 1.00 97.56 276 ILE A N 1
ATOM 2170 C CA . ILE A 1 276 ? -3.846 -4.894 11.206 1.00 97.56 276 ILE A CA 1
ATOM 2171 C C . ILE A 1 276 ? -2.542 -4.560 11.939 1.00 97.56 276 ILE A C 1
ATOM 2173 O O . ILE A 1 276 ? -1.468 -4.675 11.347 1.00 97.56 276 ILE A O 1
ATOM 2177 N N . CYS A 1 277 ? -2.600 -4.202 13.224 1.00 97.44 277 CYS A N 1
ATOM 2178 C CA . CYS A 1 277 ? -1.410 -3.946 14.031 1.00 97.44 277 CYS A CA 1
ATOM 2179 C C . CYS A 1 277 ? -0.475 -5.163 14.115 1.00 97.44 277 CYS A C 1
ATOM 2181 O O . CYS A 1 277 ? 0.740 -4.987 14.053 1.00 97.44 277 CYS A O 1
ATOM 2183 N N . HIS A 1 278 ? -1.000 -6.390 14.211 1.00 94.25 278 HIS A N 1
ATOM 2184 C CA . HIS A 1 278 ? -0.178 -7.605 14.153 1.00 94.25 278 HIS A CA 1
ATOM 2185 C C . HIS A 1 278 ? 0.565 -7.703 12.820 1.00 94.25 278 HIS A C 1
ATOM 2187 O O . HIS A 1 278 ? 1.773 -7.944 12.797 1.00 94.25 278 HIS A O 1
ATOM 2193 N N . GLY A 1 279 ? -0.152 -7.503 11.710 1.00 94.44 279 GLY A N 1
ATOM 2194 C CA . GLY A 1 279 ? 0.439 -7.498 10.374 1.00 94.44 279 GLY A CA 1
ATOM 2195 C C . GLY A 1 279 ? 1.525 -6.432 10.233 1.00 94.44 279 GLY A C 1
ATOM 2196 O O . GLY A 1 279 ? 2.642 -6.744 9.829 1.00 94.44 279 GLY A O 1
ATOM 2197 N N . LEU A 1 280 ? 1.238 -5.192 10.637 1.00 95.62 280 LEU A N 1
ATOM 2198 C CA . LEU A 1 280 ? 2.200 -4.089 10.587 1.00 95.62 280 LEU A CA 1
ATOM 2199 C C . LEU A 1 280 ? 3.425 -4.356 11.456 1.00 95.62 280 LEU A C 1
ATOM 2201 O O . LEU A 1 280 ? 4.541 -4.163 10.989 1.00 95.62 280 LEU A O 1
ATOM 2205 N N . TYR A 1 281 ? 3.246 -4.855 12.681 1.00 93.88 281 TYR A N 1
ATOM 2206 C CA . TYR A 1 281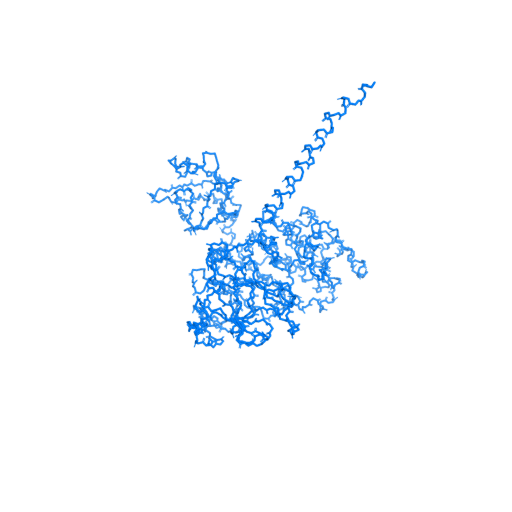 ? 4.375 -5.192 13.542 1.00 93.88 281 TYR A CA 1
ATOM 2207 C C . TYR A 1 281 ? 5.293 -6.226 12.893 1.00 93.88 281 TYR A C 1
ATOM 2209 O O . TYR A 1 281 ? 6.513 -6.060 12.904 1.00 93.88 281 TYR A O 1
ATOM 2217 N N . PHE A 1 282 ? 4.710 -7.275 12.307 1.00 89.12 282 PHE A N 1
ATOM 2218 C CA . PHE A 1 282 ? 5.462 -8.285 11.575 1.00 89.12 282 PHE A CA 1
ATOM 2219 C C . PHE A 1 282 ? 6.240 -7.667 10.405 1.00 89.12 282 PHE A C 1
ATOM 2221 O O . PHE A 1 282 ? 7.437 -7.917 10.287 1.00 89.12 282 PHE A O 1
ATOM 2228 N N . LEU A 1 283 ? 5.611 -6.824 9.581 1.00 87.38 283 LEU A N 1
ATOM 2229 C CA . LEU A 1 283 ? 6.293 -6.149 8.470 1.00 87.38 283 LEU A CA 1
ATOM 2230 C C . LEU A 1 283 ? 7.432 -5.248 8.967 1.00 87.38 283 LEU A C 1
ATOM 2232 O O . LEU A 1 283 ? 8.572 -5.394 8.525 1.00 87.38 283 LEU A O 1
ATOM 2236 N N . HIS A 1 284 ? 7.157 -4.385 9.948 1.00 87.50 284 HIS A N 1
ATOM 2237 C CA . HIS A 1 284 ? 8.122 -3.428 10.497 1.00 87.50 284 HIS A CA 1
ATOM 2238 C C . HIS A 1 284 ? 9.327 -4.124 11.135 1.00 87.50 284 HIS A C 1
ATOM 2240 O O . HIS A 1 284 ? 10.452 -3.647 11.003 1.00 87.50 284 HIS A O 1
ATOM 2246 N N . LYS A 1 285 ? 9.123 -5.274 11.793 1.00 83.44 285 LYS A N 1
ATOM 2247 C CA . LYS A 1 285 ? 10.214 -6.092 12.347 1.00 83.44 285 LYS A CA 1
ATOM 2248 C C . LYS A 1 285 ? 11.107 -6.731 11.291 1.00 83.44 285 LYS A C 1
ATOM 2250 O O . LYS A 1 285 ? 12.253 -7.028 11.603 1.00 83.44 285 LYS A O 1
ATOM 2255 N N . ASN A 1 286 ? 10.601 -6.901 10.075 1.00 74.50 286 ASN A N 1
ATOM 2256 C CA . ASN A 1 286 ? 11.352 -7.392 8.924 1.00 74.50 286 ASN A CA 1
ATOM 2257 C C . ASN A 1 286 ? 11.805 -6.246 7.996 1.00 74.50 286 ASN A C 1
ATOM 2259 O O . ASN A 1 286 ? 12.050 -6.478 6.818 1.00 74.50 286 ASN A O 1
ATOM 2263 N N . GLY A 1 287 ? 11.870 -5.003 8.496 1.00 76.94 287 GLY A N 1
ATOM 2264 C CA . GLY A 1 287 ? 12.358 -3.847 7.732 1.00 76.94 287 GLY A CA 1
ATOM 2265 C C . GLY A 1 287 ? 11.399 -3.334 6.651 1.00 76.94 287 GLY A C 1
ATOM 2266 O O . GLY A 1 287 ? 11.759 -2.453 5.872 1.00 76.94 287 GLY A O 1
ATOM 2267 N N . ILE A 1 288 ? 10.166 -3.844 6.598 1.00 81.44 288 ILE A N 1
ATOM 2268 C CA . ILE A 1 288 ? 9.193 -3.513 5.555 1.00 81.44 288 ILE A CA 1
ATOM 2269 C C . ILE A 1 288 ? 8.189 -2.503 6.095 1.00 81.44 288 ILE A C 1
ATOM 2271 O O . ILE A 1 288 ? 7.463 -2.782 7.043 1.00 81.44 288 ILE A O 1
ATOM 2275 N N . ILE A 1 289 ? 8.106 -1.344 5.447 1.00 84.94 289 ILE A N 1
ATOM 2276 C CA . ILE A 1 289 ? 7.046 -0.350 5.658 1.00 84.94 289 ILE A CA 1
ATOM 2277 C C . ILE A 1 289 ? 5.979 -0.592 4.586 1.00 84.94 289 ILE A C 1
ATOM 2279 O O . ILE A 1 289 ? 6.319 -0.791 3.418 1.00 84.94 289 ILE A O 1
ATOM 2283 N N . HIS A 1 290 ? 4.697 -0.575 4.949 1.00 88.75 290 HIS A N 1
ATOM 2284 C CA . HIS A 1 290 ? 3.616 -0.822 3.996 1.00 88.75 290 HIS A CA 1
ATOM 2285 C C . HIS A 1 290 ? 3.466 0.328 2.988 1.00 88.75 290 HIS A C 1
ATOM 2287 O O . HIS A 1 290 ? 3.249 0.064 1.806 1.00 88.75 290 HIS A O 1
ATOM 2293 N N . ARG A 1 291 ? 3.564 1.590 3.434 1.00 83.94 291 ARG A N 1
ATOM 2294 C CA . ARG A 1 291 ? 3.530 2.843 2.633 1.00 83.94 291 ARG A CA 1
ATOM 2295 C C . ARG A 1 291 ? 2.238 3.156 1.858 1.00 83.94 291 ARG A C 1
ATOM 2297 O O . ARG A 1 291 ? 2.082 4.251 1.331 1.00 83.94 291 ARG A O 1
ATOM 2304 N N . ASP A 1 292 ? 1.293 2.229 1.771 1.00 82.12 292 ASP A N 1
ATOM 2305 C CA . ASP A 1 292 ? -0.006 2.446 1.114 1.00 82.12 292 ASP A CA 1
ATOM 2306 C C . ASP A 1 292 ? -1.148 1.827 1.922 1.00 82.12 292 ASP A C 1
ATOM 2308 O O . ASP A 1 292 ? -2.080 1.239 1.377 1.00 82.12 292 ASP A O 1
ATOM 2312 N N . LEU A 1 293 ? -1.073 1.909 3.250 1.00 92.00 293 LEU A N 1
ATOM 2313 C CA . LEU A 1 293 ? -2.118 1.358 4.098 1.00 92.00 293 LEU A CA 1
ATOM 2314 C C . LEU A 1 293 ? -3.432 2.134 3.904 1.00 92.00 293 LEU A C 1
ATOM 2316 O O . LEU A 1 293 ? -3.518 3.335 4.157 1.00 92.00 293 LEU A O 1
ATOM 2320 N N . SER A 1 294 ? -4.472 1.430 3.458 1.00 91.69 294 SER A N 1
ATOM 2321 C CA . SER A 1 294 ? -5.825 1.959 3.267 1.00 91.69 294 SER A CA 1
ATOM 2322 C C . SER A 1 294 ? -6.857 0.831 3.394 1.00 91.69 294 SER A C 1
ATOM 2324 O O . SER A 1 294 ? -6.485 -0.339 3.280 1.00 91.69 294 SER A O 1
ATOM 2326 N N . PRO A 1 295 ? -8.163 1.126 3.540 1.00 92.69 295 PRO A N 1
ATOM 2327 C CA . PRO A 1 295 ? -9.194 0.086 3.589 1.00 92.69 295 PRO A CA 1
ATOM 2328 C C . PRO A 1 295 ? -9.277 -0.788 2.326 1.00 92.69 295 PRO A C 1
ATOM 2330 O O . PRO A 1 295 ? -9.797 -1.898 2.384 1.00 92.69 295 PRO A O 1
ATOM 2333 N N . ASN A 1 296 ? -8.757 -0.318 1.187 1.00 89.44 296 ASN A N 1
ATOM 2334 C CA . ASN A 1 296 ? -8.693 -1.109 -0.045 1.00 89.44 296 ASN A CA 1
ATOM 2335 C C . ASN A 1 296 ? -7.599 -2.186 -0.010 1.00 89.44 296 ASN A C 1
ATOM 2337 O O . ASN A 1 296 ? -7.693 -3.149 -0.771 1.00 89.44 296 ASN A O 1
ATOM 2341 N N . ASN A 1 297 ? -6.601 -2.011 0.864 1.00 92.38 297 ASN A N 1
ATOM 2342 C CA . ASN A 1 297 ? -5.421 -2.868 0.997 1.00 92.38 297 ASN A CA 1
ATOM 2343 C C . ASN A 1 297 ? -5.490 -3.769 2.246 1.00 92.38 297 ASN A C 1
ATOM 2345 O O . ASN A 1 297 ? -4.489 -4.323 2.695 1.00 92.38 297 ASN A O 1
ATOM 2349 N N . VAL A 1 298 ? -6.694 -3.937 2.798 1.00 95.44 298 VAL A N 1
ATOM 2350 C CA . VAL A 1 298 ? -7.004 -4.894 3.862 1.00 95.44 298 VAL A CA 1
ATOM 2351 C C . VAL A 1 298 ? -8.140 -5.780 3.366 1.00 95.44 298 VAL A C 1
ATOM 2353 O O . VAL A 1 298 ? -9.185 -5.269 2.968 1.00 95.44 298 VAL A O 1
ATOM 2356 N N . MET A 1 299 ? -7.957 -7.098 3.383 1.00 95.25 299 MET A N 1
ATOM 2357 C CA . MET A 1 299 ? -8.979 -8.071 2.983 1.00 95.25 299 MET A CA 1
ATOM 2358 C C . MET A 1 299 ? -9.309 -9.026 4.123 1.00 95.25 299 MET A C 1
ATOM 2360 O O . MET A 1 299 ? -8.456 -9.317 4.955 1.00 95.25 299 MET A O 1
ATOM 2364 N N . PHE A 1 300 ? -10.535 -9.537 4.145 1.00 94.00 300 PHE A N 1
ATOM 2365 C CA . PHE A 1 300 ? -10.932 -10.600 5.063 1.00 94.00 300 PHE A CA 1
ATOM 2366 C C . PHE A 1 300 ? -10.724 -11.972 4.417 1.00 94.00 300 PHE A C 1
ATOM 2368 O O . PHE A 1 300 ? -11.120 -12.182 3.273 1.00 94.00 300 PHE A O 1
ATOM 2375 N N . ASP A 1 301 ? -10.121 -12.912 5.142 1.00 90.00 301 ASP A N 1
ATOM 2376 C CA . ASP A 1 301 ? -10.075 -14.317 4.731 1.00 90.00 301 ASP A CA 1
ATOM 2377 C C . ASP A 1 301 ? -11.387 -15.056 5.067 1.00 90.00 301 ASP A C 1
ATOM 2379 O O . ASP A 1 301 ? -12.315 -14.501 5.662 1.00 90.00 301 ASP A O 1
ATOM 2383 N N . GLU A 1 302 ? -11.480 -16.335 4.695 1.00 84.69 302 GLU A N 1
ATOM 2384 C CA . GLU A 1 302 ? -12.654 -17.180 4.978 1.00 84.69 302 GLU A CA 1
ATOM 2385 C C . GLU A 1 302 ? -12.935 -17.340 6.482 1.00 84.69 302 GLU A C 1
ATOM 2387 O O . GLU A 1 302 ? -14.070 -17.585 6.887 1.00 84.69 302 GLU A O 1
ATOM 2392 N N . LYS A 1 303 ? -11.912 -17.151 7.326 1.00 85.06 303 LYS A N 1
ATOM 2393 C CA . LYS A 1 303 ? -12.008 -17.184 8.791 1.00 85.06 303 LYS A CA 1
ATOM 2394 C C . LYS A 1 303 ? -12.333 -15.806 9.381 1.00 85.06 303 LYS A C 1
ATOM 2396 O O . LYS A 1 303 ? -12.259 -15.639 10.595 1.00 85.06 303 LYS A O 1
ATOM 2401 N N . LYS A 1 304 ? -12.703 -14.826 8.546 1.00 86.94 304 LYS A N 1
ATOM 2402 C CA . LYS A 1 304 ? -12.993 -13.431 8.919 1.00 86.94 304 LYS A CA 1
ATOM 2403 C C . LYS A 1 304 ? -11.827 -12.721 9.616 1.00 86.94 304 LYS A C 1
ATOM 2405 O O . LYS A 1 304 ? -12.071 -11.807 10.409 1.00 86.94 304 LYS A O 1
ATOM 2410 N N . ARG A 1 305 ? -10.587 -13.123 9.329 1.00 90.38 305 ARG A N 1
ATOM 2411 C CA . ARG A 1 305 ? -9.375 -12.433 9.788 1.00 90.38 305 ARG A CA 1
ATOM 2412 C C . ARG A 1 305 ? -8.918 -11.449 8.726 1.00 90.38 305 ARG A C 1
ATOM 2414 O O . ARG A 1 305 ? -8.950 -11.765 7.535 1.00 90.38 305 ARG A O 1
ATOM 2421 N N . CYS A 1 306 ? -8.461 -10.281 9.144 1.00 93.56 306 CYS A N 1
ATOM 2422 C CA . CYS A 1 306 ? -7.860 -9.296 8.264 1.00 93.56 306 CYS A CA 1
ATOM 2423 C C . CYS A 1 306 ? -6.471 -9.737 7.804 1.00 93.56 306 CYS A C 1
ATOM 2425 O O . CYS A 1 306 ? -5.656 -10.216 8.593 1.00 93.56 306 CYS A O 1
ATOM 2427 N N . LYS A 1 307 ? -6.190 -9.503 6.525 1.00 95.06 307 LYS A N 1
ATOM 2428 C CA . LYS A 1 307 ? -4.890 -9.648 5.882 1.00 95.06 307 LYS A CA 1
ATOM 2429 C C . LYS A 1 307 ? -4.535 -8.359 5.157 1.00 95.06 307 LYS A C 1
ATOM 2431 O O . LYS A 1 307 ? -5.325 -7.854 4.360 1.00 95.06 307 LYS A O 1
ATOM 2436 N N . LEU A 1 308 ? -3.336 -7.860 5.423 1.00 95.12 308 LEU A N 1
ATOM 2437 C CA . LEU A 1 308 ? -2.704 -6.807 4.639 1.00 95.12 308 LEU A CA 1
ATOM 2438 C C . LEU A 1 308 ? -2.347 -7.358 3.258 1.00 95.12 308 LEU A C 1
ATOM 2440 O O . LEU A 1 308 ? -1.813 -8.463 3.163 1.00 95.12 308 LEU A O 1
ATOM 2444 N N . ILE A 1 309 ? -2.634 -6.595 2.210 1.00 91.50 309 ILE A N 1
ATOM 2445 C CA . ILE A 1 309 ? -2.262 -6.897 0.822 1.00 91.50 309 ILE A CA 1
ATOM 2446 C C . ILE A 1 309 ? -1.464 -5.729 0.238 1.00 91.50 309 ILE A C 1
ATOM 2448 O O . ILE A 1 309 ? -1.430 -4.647 0.814 1.00 91.50 309 ILE A O 1
ATOM 2452 N N . ASP A 1 310 ? -0.839 -5.939 -0.922 1.00 81.25 310 ASP A N 1
ATOM 2453 C CA . ASP A 1 310 ? -0.159 -4.873 -1.679 1.00 81.25 310 ASP A CA 1
ATOM 2454 C C . ASP A 1 310 ? 0.955 -4.140 -0.893 1.00 81.25 310 ASP A C 1
ATOM 2456 O O . ASP A 1 310 ? 1.282 -2.986 -1.174 1.00 81.25 310 ASP A O 1
ATOM 2460 N N . PHE A 1 311 ? 1.586 -4.827 0.066 1.00 73.50 311 PHE A N 1
ATOM 2461 C CA . PHE A 1 311 ? 2.824 -4.382 0.710 1.00 73.50 311 PHE A CA 1
ATOM 2462 C C . PHE A 1 311 ? 4.052 -4.892 -0.067 1.00 73.50 311 PHE A C 1
ATOM 2464 O O . PHE A 1 311 ? 3.971 -5.871 -0.807 1.00 73.50 311 PHE A O 1
ATOM 2471 N N . GLY A 1 312 ? 5.198 -4.219 0.063 1.00 58.38 312 GLY A N 1
ATOM 2472 C CA . GLY A 1 312 ? 6.475 -4.722 -0.470 1.00 58.38 312 GLY A CA 1
ATOM 2473 C C . GLY A 1 312 ? 6.842 -4.323 -1.904 1.00 58.38 312 GLY A C 1
ATOM 2474 O O . GLY A 1 312 ? 8.014 -4.119 -2.195 1.00 58.38 312 GLY A O 1
ATOM 2475 N N . LEU A 1 313 ? 5.861 -4.072 -2.773 1.00 59.19 313 LEU A N 1
ATOM 2476 C CA . LEU A 1 313 ? 6.059 -3.366 -4.057 1.00 59.19 313 LEU A CA 1
ATOM 2477 C C . LEU A 1 313 ? 5.916 -1.846 -3.918 1.00 59.19 313 LEU A C 1
ATOM 2479 O O . LEU A 1 313 ? 5.681 -1.142 -4.902 1.00 59.19 313 LEU A O 1
ATOM 2483 N N . ALA A 1 314 ? 5.920 -1.372 -2.673 1.00 48.88 314 ALA A N 1
ATOM 2484 C CA . ALA A 1 314 ? 5.230 -0.174 -2.248 1.00 48.88 314 ALA A CA 1
ATOM 2485 C C . ALA A 1 314 ? 5.822 1.093 -2.878 1.00 48.88 314 ALA A C 1
ATOM 2487 O O . ALA A 1 314 ? 6.740 1.711 -2.346 1.00 48.88 314 ALA A O 1
ATOM 2488 N N . ARG A 1 315 ? 5.200 1.413 -4.017 1.00 46.88 315 ARG A N 1
ATOM 2489 C CA . ARG A 1 315 ? 5.312 2.568 -4.899 1.00 46.88 315 ARG A CA 1
ATOM 2490 C C . ARG A 1 315 ? 6.714 2.886 -5.407 1.00 46.88 315 ARG A C 1
ATOM 2492 O O . ARG A 1 315 ? 7.633 3.205 -4.674 1.00 46.88 315 ARG A O 1
ATOM 2499 N N . TYR A 1 316 ? 6.782 2.890 -6.735 1.00 35.91 316 TYR A N 1
ATOM 2500 C CA . TYR A 1 316 ? 7.523 3.875 -7.504 1.00 35.91 316 TYR A CA 1
ATOM 2501 C C . TYR A 1 316 ? 7.486 5.228 -6.781 1.00 35.91 316 TYR A C 1
ATOM 2503 O O . TYR A 1 316 ? 6.415 5.833 -6.693 1.00 35.91 316 TYR A O 1
ATOM 2511 N N . ASP A 1 317 ? 8.637 5.674 -6.275 1.00 33.72 317 ASP A N 1
ATOM 2512 C CA . ASP A 1 317 ? 8.883 7.008 -5.717 1.00 33.72 317 ASP A CA 1
ATOM 2513 C C . ASP A 1 317 ? 8.855 8.072 -6.827 1.00 33.72 317 ASP A C 1
ATOM 2515 O O . ASP A 1 317 ? 9.711 8.939 -6.983 1.00 33.72 317 ASP A O 1
ATOM 2519 N N . HIS A 1 318 ? 7.748 8.113 -7.561 1.00 32.84 318 HIS A N 1
ATOM 2520 C CA . HIS A 1 318 ? 7.169 9.405 -7.814 1.00 32.84 318 HIS A CA 1
ATOM 2521 C C . HIS A 1 318 ? 6.718 9.823 -6.421 1.00 32.84 318 HIS A C 1
ATOM 2523 O O . HIS A 1 318 ? 5.706 9.338 -5.913 1.00 32.84 318 HIS A O 1
ATOM 2529 N N . HIS A 1 319 ? 7.517 10.683 -5.785 1.00 30.95 319 HIS A N 1
ATOM 2530 C CA . HIS A 1 319 ? 7.007 11.838 -5.060 1.00 30.95 319 HIS A CA 1
ATOM 2531 C C . HIS A 1 319 ? 5.469 11.943 -5.222 1.00 30.95 319 HIS A C 1
ATOM 2533 O O . HIS A 1 319 ? 4.958 11.900 -6.347 1.00 30.95 319 HIS A O 1
ATOM 2539 N N . PRO A 1 320 ? 4.704 12.276 -4.182 1.00 32.78 320 PRO A N 1
ATOM 2540 C CA . PRO A 1 320 ? 3.466 13.017 -4.372 1.00 32.78 320 PRO A CA 1
ATOM 2541 C C . PRO A 1 320 ? 3.719 14.404 -4.995 1.00 32.78 320 PRO A C 1
ATOM 2543 O O . PRO A 1 320 ? 3.101 15.402 -4.652 1.00 32.78 320 PRO A O 1
ATOM 2546 N N . THR A 1 321 ? 4.604 14.511 -5.983 1.00 32.09 321 THR A N 1
ATOM 2547 C CA . THR A 1 321 ? 4.359 15.357 -7.120 1.00 32.09 321 THR A CA 1
ATOM 2548 C C . THR A 1 321 ? 2.955 14.970 -7.564 1.00 32.09 321 THR A C 1
ATOM 2550 O O . THR A 1 321 ? 2.722 13.920 -8.157 1.00 32.09 321 THR A O 1
ATOM 2553 N N . ILE A 1 322 ? 2.013 15.893 -7.356 1.00 34.75 322 ILE A N 1
ATOM 2554 C CA . ILE A 1 322 ? 1.483 16.629 -8.508 1.00 34.75 322 ILE A CA 1
ATOM 2555 C C . ILE A 1 322 ? 2.425 16.302 -9.664 1.00 34.75 322 ILE A C 1
ATOM 2557 O O . ILE A 1 322 ? 3.507 16.888 -9.722 1.00 34.75 322 ILE A O 1
ATOM 2561 N N . THR A 1 323 ? 2.114 15.291 -10.493 1.00 34.81 323 THR A N 1
ATOM 2562 C CA . THR A 1 323 ? 2.887 15.033 -11.728 1.00 34.81 323 THR A CA 1
ATOM 2563 C C . THR A 1 323 ? 3.164 16.396 -12.379 1.00 34.81 323 THR A C 1
ATOM 2565 O O . THR A 1 323 ? 2.427 17.327 -12.071 1.00 34.81 323 THR A O 1
ATOM 2568 N N . GLN A 1 324 ? 4.084 16.602 -13.321 1.00 29.58 324 GLN A N 1
ATOM 2569 C CA . GLN A 1 324 ? 4.171 17.931 -13.980 1.00 29.58 324 GLN A CA 1
ATOM 2570 C C . GLN A 1 324 ? 2.804 18.490 -14.497 1.00 29.58 324 GLN A C 1
ATOM 2572 O O . GLN A 1 324 ? 2.685 19.683 -14.753 1.00 29.58 324 GLN A O 1
ATOM 2577 N N . TYR A 1 325 ? 1.753 17.648 -14.526 1.00 31.16 325 TYR A N 1
ATOM 2578 C CA . TYR A 1 325 ? 0.332 17.910 -14.770 1.00 31.16 325 TYR A CA 1
ATOM 2579 C C . TYR A 1 325 ? -0.670 17.769 -13.578 1.00 31.16 325 TYR A C 1
ATOM 2581 O O . TYR A 1 325 ? -1.879 17.753 -13.813 1.00 31.16 325 TYR A O 1
ATOM 2589 N N . GLY A 1 326 ? -0.251 17.661 -12.309 1.00 29.58 326 GLY A N 1
ATOM 2590 C CA . GLY A 1 326 ? -1.128 17.679 -11.117 1.00 29.58 326 GLY A CA 1
ATOM 2591 C C . GLY A 1 326 ? -1.898 16.416 -10.725 1.00 29.58 326 GLY A C 1
ATOM 2592 O O . GLY A 1 326 ? -2.935 16.530 -10.078 1.00 29.58 326 GLY A O 1
ATOM 2593 N N . MET A 1 327 ? -1.423 15.226 -11.085 1.00 33.88 327 MET A N 1
ATOM 2594 C CA . MET A 1 327 ? -2.045 13.955 -10.714 1.00 33.88 327 MET A CA 1
ATOM 2595 C C . MET A 1 327 ? -1.405 13.384 -9.443 1.00 33.88 327 MET A C 1
ATOM 2597 O O . MET A 1 327 ? -0.182 13.352 -9.343 1.00 33.88 327 MET A O 1
ATOM 2601 N N . LEU A 1 328 ? -2.218 12.919 -8.493 1.00 39.19 328 LEU A N 1
ATOM 2602 C CA . LEU A 1 328 ? -1.755 12.105 -7.374 1.00 39.19 328 LEU A CA 1
ATOM 2603 C C . LEU A 1 328 ? -2.031 10.627 -7.657 1.00 39.19 328 LEU A C 1
ATOM 2605 O O . LEU A 1 328 ? -3.152 10.264 -8.014 1.00 39.19 328 LEU A O 1
ATOM 2609 N N . ILE A 1 329 ? -1.040 9.769 -7.427 1.00 38.69 329 ILE A N 1
ATOM 2610 C CA . ILE A 1 329 ? -1.207 8.315 -7.438 1.00 38.69 329 ILE A CA 1
ATOM 2611 C C . ILE A 1 329 ? -1.378 7.821 -5.990 1.00 38.69 329 ILE A C 1
ATOM 2613 O O . ILE A 1 329 ? -0.431 7.835 -5.209 1.00 38.69 329 ILE A O 1
ATOM 2617 N N . GLY A 1 330 ? -2.590 7.379 -5.634 1.00 49.97 330 GLY A N 1
ATOM 2618 C CA . GLY A 1 330 ? -2.920 6.727 -4.359 1.00 49.97 330 GLY A CA 1
ATOM 2619 C C . GLY A 1 330 ? -4.291 7.091 -3.800 1.00 49.97 330 GLY A C 1
ATOM 2620 O O . GLY A 1 330 ? -5.066 7.767 -4.473 1.00 49.97 330 GLY A O 1
ATOM 2621 N N . THR A 1 331 ? -4.599 6.627 -2.581 1.00 63.25 331 THR A N 1
ATOM 2622 C CA . THR A 1 331 ? -5.797 7.068 -1.842 1.00 63.25 331 THR A CA 1
ATOM 2623 C C . THR A 1 331 ? -5.377 8.134 -0.825 1.00 63.25 331 THR A C 1
ATOM 2625 O O . THR A 1 331 ? -5.067 7.793 0.318 1.00 63.25 331 THR A O 1
ATOM 2628 N N . PRO A 1 332 ? -5.340 9.421 -1.214 1.00 74.38 332 PRO A N 1
ATOM 2629 C CA . PRO A 1 332 ? -4.749 10.481 -0.397 1.00 74.38 332 PRO A CA 1
ATOM 2630 C C . PRO A 1 332 ? -5.348 10.638 0.986 1.00 74.38 332 PRO A C 1
ATOM 2632 O O . PRO A 1 332 ? -4.689 11.108 1.904 1.00 74.38 332 PRO A O 1
ATOM 2635 N N . THR A 1 333 ? -6.604 10.232 1.114 1.00 85.56 333 THR A N 1
ATOM 2636 C CA . THR A 1 333 ? -7.395 10.259 2.339 1.00 85.56 333 THR A CA 1
ATOM 2637 C C . THR A 1 333 ? -6.695 9.601 3.526 1.00 85.56 333 THR A C 1
ATOM 2639 O O . THR A 1 333 ? -6.973 9.973 4.658 1.00 85.56 333 THR A O 1
ATOM 2642 N N . TYR A 1 334 ? -5.805 8.631 3.284 1.00 90.06 334 TYR A N 1
ATOM 2643 C CA . TYR A 1 334 ? -5.114 7.869 4.332 1.00 90.06 334 TYR A CA 1
ATOM 2644 C C . TYR A 1 334 ? -3.621 8.190 4.435 1.00 90.06 334 TYR A C 1
ATOM 2646 O O . TYR A 1 334 ? -2.886 7.487 5.129 1.00 90.06 334 TYR A O 1
ATOM 2654 N N . PHE A 1 335 ? -3.145 9.234 3.754 1.00 87.31 335 PHE A N 1
ATOM 2655 C CA . PHE A 1 335 ? -1.730 9.587 3.773 1.00 87.31 335 PHE A CA 1
ATOM 2656 C C . PHE A 1 335 ? -1.304 10.154 5.123 1.00 87.31 335 PHE A C 1
ATOM 2658 O O . PHE A 1 335 ? -1.984 10.973 5.737 1.00 87.31 335 PHE A O 1
ATOM 2665 N N . SER A 1 336 ? -0.122 9.737 5.562 1.00 89.94 336 SER A N 1
ATOM 2666 C CA . SER A 1 336 ? 0.564 10.378 6.676 1.00 89.94 336 SER A CA 1
ATOM 2667 C C . SER A 1 336 ? 1.111 11.751 6.269 1.00 89.94 336 SER A C 1
ATOM 2669 O O . SER A 1 336 ? 1.290 12.013 5.079 1.00 89.94 336 SER A O 1
ATOM 2671 N N . PRO A 1 337 ? 1.394 12.655 7.224 1.00 89.50 337 PRO A N 1
ATOM 2672 C CA . PRO A 1 337 ? 2.025 13.944 6.943 1.00 89.50 337 PRO A CA 1
ATOM 2673 C C . PRO A 1 337 ? 3.312 13.821 6.118 1.00 89.50 337 PRO A C 1
ATOM 2675 O O . PRO A 1 337 ? 3.575 14.648 5.254 1.00 89.50 337 PRO A O 1
ATOM 2678 N N . GLU A 1 338 ? 4.110 12.792 6.373 1.00 85.06 338 GLU A N 1
ATOM 2679 C CA . GLU A 1 338 ? 5.342 12.492 5.652 1.00 85.06 338 GLU A CA 1
ATOM 2680 C C . GLU A 1 338 ? 5.081 11.940 4.242 1.00 85.06 338 GLU A C 1
ATOM 2682 O O . GLU A 1 338 ? 5.728 12.404 3.304 1.00 85.06 338 GLU A O 1
ATOM 2687 N N . HIS A 1 339 ? 4.058 11.093 4.045 1.00 80.81 339 HIS A N 1
ATOM 2688 C CA . HIS A 1 339 ? 3.578 10.764 2.697 1.00 80.81 339 HIS A CA 1
ATOM 2689 C C . HIS A 1 339 ? 3.123 12.032 1.967 1.00 80.81 339 HIS A C 1
ATOM 2691 O O . HIS A 1 339 ? 3.525 12.271 0.840 1.00 80.81 339 HIS A O 1
ATOM 2697 N N . ALA A 1 340 ? 2.340 12.890 2.617 1.00 77.69 340 ALA A N 1
ATOM 2698 C CA . ALA A 1 340 ? 1.798 14.120 2.047 1.00 77.69 340 ALA A CA 1
ATOM 2699 C C . ALA A 1 340 ? 2.881 15.158 1.671 1.00 77.69 340 ALA A C 1
ATOM 2701 O O . ALA A 1 340 ? 2.655 15.983 0.789 1.00 77.69 340 ALA A O 1
ATOM 2702 N N . ARG A 1 341 ? 4.058 15.123 2.315 1.00 75.81 341 ARG A N 1
ATOM 2703 C CA . ARG A 1 341 ? 5.220 15.983 1.998 1.00 75.81 341 ARG A CA 1
ATOM 2704 C C . ARG A 1 341 ? 6.060 15.494 0.827 1.00 75.81 341 ARG A C 1
ATOM 2706 O O . ARG A 1 341 ? 6.957 16.213 0.395 1.00 75.81 341 ARG A O 1
ATOM 2713 N N . CYS A 1 342 ? 5.774 14.302 0.320 1.00 63.56 342 CYS A N 1
ATOM 2714 C CA . CYS A 1 342 ? 6.472 13.734 -0.820 1.00 63.56 342 CYS A CA 1
ATOM 2715 C C . CYS A 1 342 ? 7.949 13.450 -0.586 1.00 63.56 342 CYS A C 1
ATOM 2717 O O . CYS A 1 342 ? 8.704 13.440 -1.549 1.00 63.56 342 CYS A O 1
ATOM 2719 N N . ASP A 1 343 ? 8.365 13.234 0.655 1.00 63.31 343 ASP A N 1
ATOM 2720 C CA . ASP A 1 343 ? 9.753 12.927 0.967 1.00 63.31 343 ASP A CA 1
ATOM 2721 C C . ASP A 1 343 ? 9.869 11.458 1.397 1.00 63.31 343 ASP A C 1
ATOM 2723 O O . ASP A 1 343 ? 9.598 11.142 2.562 1.00 63.31 343 ASP A O 1
ATOM 2727 N N . PRO A 1 344 ? 10.240 10.545 0.481 1.00 56.41 344 PRO A N 1
ATOM 2728 C CA . PRO A 1 344 ? 10.339 9.123 0.796 1.00 56.41 344 PRO A CA 1
ATOM 2729 C C . PRO A 1 344 ? 11.388 8.819 1.871 1.00 56.41 344 PRO A C 1
ATOM 2731 O O . PRO A 1 344 ? 11.266 7.816 2.573 1.00 56.41 344 PRO A O 1
ATOM 2734 N N . THR A 1 345 ? 12.366 9.710 2.086 1.00 62.00 345 THR A N 1
ATOM 2735 C CA . THR A 1 345 ? 13.379 9.551 3.144 1.00 62.00 345 THR A CA 1
ATOM 2736 C C . THR A 1 345 ? 12.808 9.715 4.555 1.00 62.00 345 THR A C 1
ATOM 2738 O O . THR A 1 345 ? 13.423 9.275 5.525 1.00 62.00 345 THR A O 1
ATOM 2741 N N . GLN A 1 346 ? 11.616 10.309 4.680 1.00 69.88 346 GLN A N 1
ATOM 2742 C CA . GLN A 1 346 ? 10.926 10.502 5.957 1.00 69.88 346 GLN A CA 1
ATOM 2743 C C . GLN A 1 346 ? 9.918 9.394 6.280 1.00 69.88 346 GLN A C 1
ATOM 2745 O O . GLN A 1 346 ? 9.331 9.406 7.367 1.00 69.88 346 GLN A O 1
ATOM 2750 N N . LEU A 1 347 ? 9.695 8.443 5.365 1.00 79.25 347 LEU A N 1
ATOM 2751 C CA . LEU A 1 347 ? 8.783 7.330 5.609 1.00 79.25 347 LEU A CA 1
ATOM 2752 C C . LEU A 1 347 ? 9.386 6.360 6.620 1.00 79.25 347 LEU A C 1
ATOM 2754 O O . LEU A 1 347 ? 10.521 5.905 6.493 1.00 79.25 347 LEU A O 1
ATOM 2758 N N . CYS A 1 348 ? 8.595 6.033 7.634 1.00 84.88 348 CYS A N 1
ATOM 2759 C CA . CYS A 1 348 ? 8.998 5.196 8.755 1.00 84.88 348 CYS A CA 1
ATOM 2760 C C . CYS A 1 348 ? 7.839 4.274 9.171 1.00 84.88 348 CYS A C 1
ATOM 2762 O O . CYS A 1 348 ? 6.704 4.478 8.739 1.00 84.88 348 CYS A O 1
ATOM 2764 N N . PRO A 1 349 ? 8.071 3.272 10.035 1.00 89.94 349 PRO A N 1
ATOM 2765 C CA . PRO A 1 349 ? 7.001 2.444 10.601 1.00 89.94 349 PRO A CA 1
ATOM 2766 C C . PRO A 1 349 ? 5.816 3.250 11.159 1.00 89.94 349 PRO A C 1
ATOM 2768 O O . PRO A 1 349 ? 4.653 2.891 10.976 1.00 89.94 349 PRO A O 1
ATOM 2771 N N . GLN A 1 350 ? 6.096 4.398 11.781 1.00 95.06 350 GLN A N 1
ATOM 2772 C CA . GLN A 1 350 ? 5.089 5.295 12.344 1.00 95.06 350 GLN A CA 1
ATOM 2773 C C . GLN A 1 350 ? 4.210 5.963 11.274 1.00 95.06 350 GLN A C 1
ATOM 2775 O O . GLN A 1 350 ? 3.129 6.456 11.607 1.00 95.06 350 GLN A O 1
ATOM 2780 N N . SER A 1 351 ? 4.627 5.974 10.004 1.00 92.56 351 SER A N 1
ATOM 2781 C CA . SER A 1 351 ? 3.804 6.410 8.870 1.00 92.56 351 SER A CA 1
ATOM 2782 C C . SER A 1 351 ? 2.600 5.507 8.665 1.00 92.56 351 SER A C 1
ATOM 2784 O O . SER A 1 351 ? 1.487 6.012 8.529 1.00 92.56 351 SER A O 1
ATOM 2786 N N . ASP A 1 352 ? 2.795 4.190 8.738 1.00 94.88 352 ASP A N 1
ATOM 2787 C CA . ASP A 1 352 ? 1.692 3.234 8.640 1.00 94.88 352 ASP A CA 1
ATOM 2788 C C . ASP A 1 352 ? 0.753 3.352 9.851 1.00 94.88 352 ASP A C 1
ATOM 2790 O O . ASP A 1 352 ? -0.461 3.232 9.704 1.00 94.88 352 ASP A O 1
ATOM 2794 N N . LEU A 1 353 ? 1.289 3.659 11.041 1.00 98.25 353 LEU A N 1
ATOM 2795 C CA . LEU A 1 353 ? 0.475 3.867 12.248 1.00 98.25 353 LEU A CA 1
ATOM 2796 C C . LEU A 1 353 ? -0.430 5.096 12.134 1.00 98.25 353 LEU A C 1
ATOM 2798 O O . LEU A 1 353 ? -1.566 5.068 12.603 1.00 98.25 353 LEU A O 1
ATOM 2802 N N . TYR A 1 354 ? 0.034 6.159 11.471 1.00 97.88 354 TYR A N 1
ATOM 2803 C CA . TYR A 1 354 ? -0.822 7.304 11.169 1.00 97.88 354 TYR A CA 1
ATOM 2804 C C . TYR A 1 354 ? -1.951 6.902 10.220 1.00 97.88 354 TYR A C 1
ATOM 2806 O O . TYR A 1 354 ? -3.114 7.201 10.484 1.00 97.88 354 TYR A O 1
ATOM 2814 N N . SER A 1 355 ? -1.620 6.202 9.130 1.00 96.50 355 SER A N 1
ATOM 2815 C CA . SER A 1 355 ? -2.606 5.710 8.163 1.00 96.50 355 SER A CA 1
ATOM 2816 C C . SER A 1 355 ? -3.641 4.796 8.831 1.00 96.50 355 SER A C 1
ATOM 2818 O O . SER A 1 355 ? -4.837 4.938 8.576 1.00 96.50 355 SER A O 1
ATOM 2820 N N . LEU A 1 356 ? -3.219 3.936 9.765 1.00 98.38 356 LEU A N 1
ATOM 2821 C CA . LEU A 1 356 ? -4.128 3.143 10.596 1.00 98.38 356 LEU A CA 1
ATOM 2822 C C . LEU A 1 356 ? -4.962 4.016 11.540 1.00 98.38 356 LEU A C 1
ATOM 2824 O O . LEU A 1 356 ? -6.139 3.735 11.730 1.00 98.38 356 LEU A O 1
ATOM 2828 N N . GLY A 1 357 ? -4.405 5.101 12.082 1.00 98.50 357 GLY A N 1
ATOM 2829 C CA . GLY A 1 357 ? -5.151 6.104 12.847 1.00 98.50 357 GLY A CA 1
ATOM 2830 C C . GLY A 1 357 ? -6.283 6.744 12.038 1.00 98.50 357 GLY A C 1
ATOM 2831 O O . GLY A 1 357 ? -7.388 6.913 12.549 1.00 98.50 357 GLY A O 1
ATOM 2832 N N . VAL A 1 358 ? -6.049 7.030 10.752 1.00 98.00 358 VAL A N 1
ATOM 2833 C CA . VAL A 1 358 ? -7.093 7.517 9.832 1.00 98.00 358 VAL A CA 1
ATOM 2834 C C . VAL A 1 358 ? -8.155 6.436 9.595 1.00 98.00 358 VAL A C 1
ATOM 2836 O O . VAL A 1 358 ? -9.348 6.738 9.622 1.00 98.00 358 VAL A O 1
ATOM 2839 N N . ILE A 1 359 ? -7.749 5.175 9.393 1.00 97.69 359 ILE A N 1
ATOM 2840 C CA . ILE A 1 359 ? -8.680 4.042 9.246 1.00 97.69 359 ILE A CA 1
ATOM 2841 C C . ILE A 1 359 ? -9.522 3.865 10.513 1.00 97.69 359 ILE A C 1
ATOM 2843 O O . ILE A 1 359 ? -10.736 3.718 10.408 1.00 97.69 359 ILE A O 1
ATOM 2847 N N . ALA A 1 360 ? -8.911 3.923 11.697 1.00 98.25 360 ALA A N 1
ATOM 2848 C CA . ALA A 1 360 ? -9.600 3.817 12.977 1.00 98.25 360 ALA A CA 1
ATOM 2849 C C . ALA A 1 360 ? -10.612 4.955 13.150 1.00 98.25 360 ALA A C 1
ATOM 2851 O O . ALA A 1 360 ? -11.783 4.692 13.408 1.00 98.25 360 ALA A O 1
ATOM 2852 N N . PHE A 1 361 ? -10.208 6.205 12.900 1.00 98.19 361 PHE A N 1
ATOM 2853 C CA . PHE A 1 361 ? -11.128 7.344 12.898 1.00 98.19 361 PHE A CA 1
ATOM 2854 C C . PHE A 1 361 ? -12.341 7.079 11.993 1.00 98.19 361 PHE A C 1
ATOM 2856 O O . PHE A 1 361 ? -13.485 7.278 12.403 1.00 98.19 361 PHE A O 1
ATOM 2863 N N . HIS A 1 362 ? -12.103 6.576 10.781 1.00 96.19 362 HIS A N 1
ATOM 2864 C CA . HIS A 1 362 ? -13.159 6.267 9.822 1.00 96.19 362 HIS A CA 1
ATOM 2865 C C . HIS A 1 362 ? -14.065 5.120 10.292 1.00 96.19 362 HIS A C 1
ATOM 2867 O O . HIS A 1 362 ? -15.284 5.246 10.214 1.00 96.19 362 HIS A O 1
ATOM 2873 N N . LEU A 1 363 ? -13.513 4.042 10.852 1.00 96.62 363 LEU A N 1
ATOM 2874 C CA . LEU A 1 363 ? -14.306 2.943 11.415 1.00 96.62 363 LEU A CA 1
ATOM 2875 C C . LEU A 1 363 ? -15.241 3.414 12.534 1.00 96.62 363 LEU A C 1
ATOM 2877 O O . LEU A 1 363 ? -16.377 2.956 12.611 1.00 96.62 363 LEU A O 1
ATOM 2881 N N . PHE A 1 364 ? -14.777 4.326 13.390 1.00 96.75 364 PHE A N 1
ATOM 2882 C CA . PHE A 1 364 ? -15.551 4.777 14.544 1.00 96.75 364 PHE A CA 1
ATOM 2883 C C . PHE A 1 364 ? -16.554 5.889 14.234 1.00 96.75 364 PHE A C 1
ATOM 2885 O O . PHE A 1 364 ? -17.607 5.936 14.865 1.00 96.75 364 PHE A O 1
ATOM 2892 N N . THR A 1 365 ? -16.260 6.754 13.263 1.00 95.25 365 THR A N 1
ATOM 2893 C CA . THR A 1 365 ? -17.088 7.938 12.959 1.00 95.25 365 THR A CA 1
ATOM 2894 C C . THR A 1 365 ? -17.879 7.828 11.654 1.00 95.25 365 THR A C 1
ATOM 2896 O O . THR A 1 365 ? -18.701 8.691 11.358 1.00 95.25 365 THR A O 1
ATOM 2899 N N . GLY A 1 366 ? -17.619 6.801 10.838 1.00 93.00 366 GLY A N 1
ATOM 2900 C CA . GLY A 1 366 ? -18.242 6.621 9.524 1.00 93.00 366 GLY A CA 1
ATOM 2901 C C . GLY A 1 366 ? -17.673 7.513 8.414 1.00 93.00 366 GLY A C 1
ATOM 2902 O O . GLY A 1 366 ? -18.112 7.404 7.272 1.00 93.00 366 GLY A O 1
ATOM 2903 N N . ARG A 1 367 ? -16.682 8.369 8.707 1.00 91.88 367 ARG A N 1
ATOM 2904 C CA . ARG A 1 367 ? -15.970 9.183 7.706 1.00 91.88 367 ARG A CA 1
ATOM 2905 C C . ARG A 1 367 ? -14.501 9.404 8.083 1.00 91.88 367 ARG A C 1
ATOM 2907 O O . ARG A 1 367 ? -14.181 9.386 9.263 1.00 91.88 367 ARG A O 1
ATOM 2914 N N . PRO A 1 368 ? -13.583 9.659 7.139 1.00 93.31 368 PRO A N 1
ATOM 2915 C CA . PRO A 1 368 ? -12.209 10.032 7.479 1.00 93.31 368 PRO A CA 1
ATOM 2916 C C . PRO A 1 368 ? -12.142 11.394 8.213 1.00 93.31 368 PRO A C 1
ATOM 2918 O O . PRO A 1 368 ? -13.051 12.222 8.066 1.00 93.31 368 PRO A O 1
ATOM 2921 N N . PRO A 1 369 ? -11.056 11.662 8.971 1.00 93.69 369 PRO A N 1
ATOM 2922 C CA . PRO A 1 369 ? -10.879 12.907 9.726 1.00 93.69 369 PRO A CA 1
ATOM 2923 C C . PRO A 1 369 ? -10.817 14.135 8.814 1.00 93.69 369 PRO A C 1
ATOM 2925 O O . PRO A 1 369 ? -11.349 15.190 9.154 1.00 93.69 369 PRO A O 1
ATOM 2928 N N . PHE A 1 370 ? -10.215 13.977 7.634 1.00 90.31 370 PHE A N 1
ATOM 2929 C CA . PHE A 1 370 ? -10.162 14.993 6.593 1.00 90.31 370 PHE A CA 1
ATOM 2930 C C . PHE A 1 370 ? -10.876 14.462 5.354 1.00 90.31 370 PHE A C 1
ATOM 2932 O O . PHE A 1 370 ? -10.575 13.372 4.863 1.00 90.31 370 PHE A O 1
ATOM 2939 N N . VAL A 1 371 ? -11.851 15.228 4.874 1.00 75.94 371 VAL A N 1
ATOM 2940 C CA . VAL A 1 371 ? -12.684 14.869 3.727 1.00 75.94 371 VAL A CA 1
ATOM 2941 C C . VAL A 1 371 ? -12.286 15.750 2.550 1.00 75.94 371 VAL A C 1
ATOM 2943 O O . VAL A 1 371 ? -11.958 16.922 2.713 1.00 75.94 371 VAL A O 1
ATOM 2946 N N . TYR A 1 372 ? -12.289 15.161 1.362 1.00 68.75 372 TYR A N 1
ATOM 2947 C CA . TYR A 1 372 ? -12.078 15.868 0.109 1.00 68.75 372 TYR A CA 1
ATOM 2948 C C . TYR A 1 372 ? -13.421 16.365 -0.428 1.00 68.75 372 TYR A C 1
ATOM 2950 O O . TYR A 1 372 ? -14.275 15.554 -0.787 1.00 68.75 372 TYR A O 1
ATOM 2958 N N . GLU A 1 373 ? -13.591 17.681 -0.524 1.00 53.91 373 GLU A N 1
ATOM 2959 C CA . GLU A 1 373 ? -14.662 18.276 -1.321 1.00 53.91 373 GLU A CA 1
ATOM 2960 C C . GLU A 1 373 ? -14.150 18.539 -2.746 1.00 53.91 373 GLU A C 1
ATOM 2962 O O . GLU A 1 373 ? -13.017 18.969 -2.964 1.00 53.91 373 GLU A O 1
ATOM 2967 N N . GLN A 1 374 ? -14.985 18.175 -3.717 1.00 44.53 374 GLN A N 1
ATOM 2968 C CA . GLN A 1 374 ? -14.747 18.115 -5.162 1.00 44.53 374 GLN A CA 1
ATOM 2969 C C . GLN A 1 374 ? -13.670 19.081 -5.710 1.00 44.53 374 GLN A C 1
ATOM 2971 O O . GLN A 1 374 ? -13.950 20.223 -6.055 1.00 44.53 374 GLN A O 1
ATOM 2976 N N . GLY A 1 375 ? -12.450 18.580 -5.917 1.00 51.09 375 GLY A N 1
ATOM 2977 C CA . GLY A 1 375 ? -11.471 19.164 -6.844 1.00 51.09 375 GLY A CA 1
ATOM 2978 C C . GLY A 1 375 ? -10.126 19.587 -6.253 1.00 51.09 375 GLY A C 1
ATOM 2979 O O . GLY A 1 375 ? -9.196 19.780 -7.036 1.00 51.09 375 GLY A O 1
ATOM 2980 N N . ASN A 1 376 ? -9.979 19.711 -4.926 1.00 63.62 376 ASN A N 1
ATOM 2981 C CA . ASN A 1 376 ? -8.749 20.251 -4.327 1.00 63.62 376 ASN A CA 1
ATOM 2982 C C . ASN A 1 376 ? -7.977 19.253 -3.446 1.00 63.62 376 ASN A C 1
ATOM 2984 O O . ASN A 1 376 ? -8.065 19.252 -2.219 1.00 63.62 376 ASN A O 1
ATOM 2988 N N . TYR A 1 377 ? -7.187 18.385 -4.084 1.00 69.25 377 TYR A N 1
ATOM 2989 C CA . TYR A 1 377 ? -6.357 17.405 -3.375 1.00 69.25 377 TYR A CA 1
ATOM 2990 C C . TYR A 1 377 ? -5.294 18.094 -2.505 1.00 69.25 377 TYR A C 1
ATOM 2992 O O . TYR A 1 377 ? -4.955 17.596 -1.433 1.00 69.25 377 TYR A O 1
ATOM 3000 N N . GLU A 1 378 ? -4.813 19.270 -2.916 1.00 74.12 378 GLU A N 1
ATOM 3001 C CA . GLU A 1 378 ? -3.823 20.021 -2.146 1.00 74.12 378 GLU A CA 1
ATOM 3002 C C . GLU A 1 378 ? -4.337 20.409 -0.761 1.00 74.12 378 GLU A C 1
ATOM 3004 O O . GLU A 1 378 ? -3.553 20.469 0.183 1.00 74.12 378 GLU A O 1
ATOM 3009 N N . ASP A 1 379 ? -5.636 20.658 -0.614 1.00 80.00 379 ASP A N 1
ATOM 3010 C CA . ASP A 1 379 ? -6.212 21.011 0.682 1.00 80.00 379 ASP A CA 1
ATOM 3011 C C . ASP A 1 379 ? -6.271 19.804 1.614 1.00 80.00 379 ASP A C 1
ATOM 3013 O O . ASP A 1 379 ? -5.955 19.933 2.795 1.00 80.00 379 ASP A O 1
ATOM 3017 N N . LEU A 1 380 ? -6.549 18.611 1.083 1.00 83.25 380 LEU A N 1
ATOM 3018 C CA . LEU A 1 380 ? -6.462 17.365 1.844 1.00 83.25 380 LEU A CA 1
ATOM 3019 C C . LEU A 1 380 ? -5.017 17.084 2.295 1.00 83.25 380 LEU A C 1
ATOM 3021 O O . LEU A 1 380 ? -4.779 16.750 3.456 1.00 83.25 380 LEU A O 1
ATOM 3025 N N . VAL A 1 381 ? -4.034 17.295 1.416 1.00 82.62 381 VAL A N 1
ATOM 3026 C CA . VAL A 1 381 ? -2.598 17.223 1.757 1.00 82.62 381 VAL A CA 1
ATOM 3027 C C . VAL A 1 381 ? -2.253 18.206 2.866 1.00 82.62 381 VAL A C 1
ATOM 3029 O O . VAL A 1 381 ? -1.670 17.826 3.882 1.00 82.62 381 VAL A O 1
ATOM 3032 N N . LYS A 1 382 ? -2.632 19.478 2.701 1.00 84.69 382 LYS A N 1
ATOM 3033 C CA . LYS A 1 382 ? -2.403 20.526 3.704 1.00 84.69 382 LYS A CA 1
ATOM 3034 C C . LYS A 1 382 ? -3.078 20.168 5.026 1.00 84.69 382 LYS A C 1
ATOM 3036 O O . LYS A 1 382 ? -2.474 20.404 6.071 1.00 84.69 382 LYS A O 1
ATOM 3041 N N . ALA A 1 383 ? -4.264 19.563 4.999 1.00 88.62 383 ALA A N 1
ATOM 3042 C CA . ALA A 1 383 ? -4.969 19.101 6.188 1.00 88.62 383 ALA A CA 1
ATOM 3043 C C . ALA A 1 383 ? -4.181 18.014 6.927 1.00 88.62 383 ALA A C 1
ATOM 3045 O O . ALA A 1 383 ? -3.894 18.161 8.119 1.00 88.62 383 ALA A O 1
ATOM 3046 N N . HIS A 1 384 ? -3.714 16.986 6.213 1.00 90.88 384 HIS A N 1
ATOM 3047 C CA . HIS A 1 384 ? -2.849 15.966 6.801 1.00 90.88 384 HIS A CA 1
ATOM 3048 C C . HIS A 1 384 ? -1.570 16.568 7.387 1.00 90.88 384 HIS A C 1
ATOM 3050 O O . HIS A 1 384 ? -1.204 16.214 8.506 1.00 90.88 384 HIS A O 1
ATOM 3056 N N . ILE A 1 385 ? -0.942 17.535 6.713 1.00 89.56 385 ILE A N 1
ATOM 3057 C CA . ILE A 1 385 ? 0.310 18.155 7.172 1.00 89.56 385 ILE A CA 1
ATOM 3058 C C . ILE A 1 385 ? 0.106 19.105 8.363 1.00 89.56 385 ILE A C 1
ATOM 3060 O O . ILE A 1 385 ? 0.962 19.140 9.248 1.00 89.56 385 ILE A O 1
ATOM 3064 N N . ARG A 1 386 ? -0.971 19.903 8.377 1.00 90.06 386 ARG A N 1
ATOM 3065 C CA . ARG A 1 386 ? -1.084 21.098 9.237 1.00 90.06 386 ARG A CA 1
ATOM 3066 C C . ARG A 1 386 ? -2.283 21.102 10.174 1.00 90.06 386 ARG A C 1
ATOM 3068 O O . ARG A 1 386 ? -2.146 21.582 11.293 1.00 90.06 386 ARG A O 1
ATOM 3075 N N . LEU A 1 387 ? -3.444 20.618 9.736 1.00 91.81 387 LEU A N 1
ATOM 3076 C CA . LEU A 1 387 ? -4.673 20.769 10.515 1.00 91.81 387 LEU A CA 1
ATOM 3077 C C .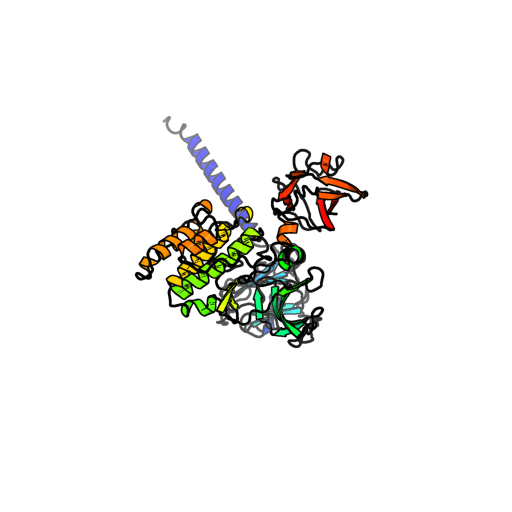 LEU A 1 387 ? -4.753 19.706 11.613 1.00 91.81 387 LEU A C 1
ATOM 3079 O O . LEU A 1 387 ? -4.509 18.532 11.321 1.00 91.81 387 LEU A O 1
ATOM 3083 N N . PRO A 1 388 ? -5.097 20.064 12.861 1.00 92.69 388 PRO A N 1
ATOM 3084 C CA . PRO A 1 388 ? -5.405 19.060 13.870 1.00 92.69 388 PRO A CA 1
ATOM 3085 C C . PRO A 1 388 ? -6.612 18.222 13.409 1.00 92.69 388 PRO A C 1
ATOM 3087 O O . PRO A 1 388 ? -7.514 18.765 12.765 1.00 92.69 388 PRO A O 1
ATOM 3090 N N . PRO A 1 389 ? -6.635 16.903 13.674 1.00 93.62 389 PRO A N 1
ATOM 3091 C CA . PRO A 1 389 ? -7.826 16.110 13.401 1.00 93.62 389 PRO A CA 1
ATOM 3092 C C . PRO A 1 389 ? -8.991 16.590 14.288 1.00 93.62 389 PRO A C 1
ATOM 3094 O O . PRO A 1 389 ? -8.748 16.996 15.428 1.00 93.62 389 PRO A O 1
ATOM 3097 N N . PRO A 1 390 ? -10.243 16.539 13.799 1.00 94.50 390 PRO A N 1
ATOM 3098 C CA . PRO A 1 390 ? -11.410 16.752 14.652 1.00 94.50 390 PRO A CA 1
ATOM 3099 C C . PRO A 1 390 ? -11.460 15.693 15.760 1.00 94.50 390 PRO A C 1
ATOM 3101 O O . PRO A 1 390 ? -10.881 14.612 15.614 1.00 94.50 390 PRO A O 1
ATOM 3104 N N . ARG A 1 391 ? -12.166 15.975 16.858 1.00 96.25 391 ARG A N 1
ATOM 3105 C CA . ARG A 1 391 ? -12.350 14.984 17.923 1.00 96.25 391 ARG A CA 1
ATOM 3106 C C . ARG A 1 391 ? -13.404 13.953 17.499 1.00 96.25 391 ARG A C 1
ATOM 3108 O O . ARG A 1 391 ? -14.511 14.353 17.140 1.00 96.25 391 ARG A O 1
ATOM 3115 N N . PRO A 1 392 ? -13.107 12.641 17.517 1.00 96.19 392 PRO A N 1
ATOM 3116 C CA . PRO A 1 392 ? -14.089 11.603 17.209 1.00 96.19 392 PRO A CA 1
ATOM 3117 C C . PRO A 1 392 ? -15.415 11.752 17.969 1.00 96.19 392 PRO A C 1
ATOM 3119 O O . PRO A 1 392 ? -16.476 11.610 17.360 1.00 96.19 392 PRO A O 1
ATOM 3122 N N . ARG A 1 393 ? -15.374 12.101 19.262 1.00 96.94 393 ARG A N 1
ATOM 3123 C CA . ARG A 1 393 ? -16.574 12.235 20.105 1.00 96.94 393 ARG A CA 1
ATOM 3124 C C . ARG A 1 393 ? -17.437 13.452 19.790 1.00 96.94 393 ARG A C 1
ATOM 3126 O O . ARG A 1 393 ? -18.614 13.453 20.131 1.00 96.94 393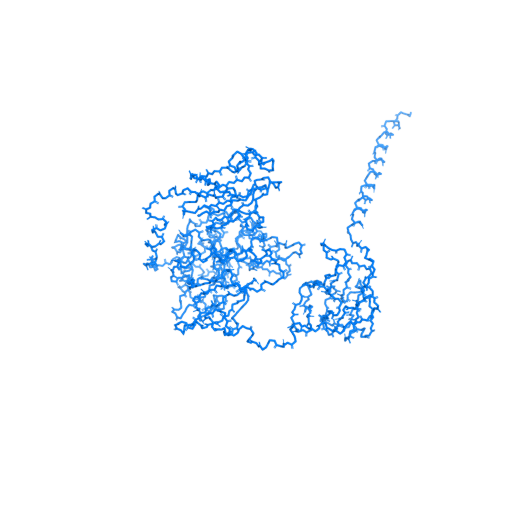 ARG A O 1
ATOM 3133 N N . GLU A 1 394 ? -16.905 14.455 19.089 1.00 95.38 394 GLU A N 1
ATOM 3134 C CA . GLU A 1 394 ? -17.725 15.549 18.542 1.00 95.38 394 GLU A CA 1
ATOM 3135 C C . GLU A 1 394 ? -18.634 15.063 17.401 1.00 95.38 394 GLU A C 1
ATOM 3137 O O . GLU A 1 394 ? -19.650 15.690 17.114 1.00 95.38 394 GLU A O 1
ATOM 3142 N N . LEU A 1 395 ? -18.283 13.948 16.748 1.00 94.44 395 LEU A N 1
ATOM 3143 C CA . LEU A 1 395 ? -19.071 13.345 15.669 1.00 94.44 395 LEU A CA 1
ATOM 3144 C C . LEU A 1 395 ? -19.951 12.201 16.167 1.00 94.44 395 LEU A C 1
ATOM 3146 O O . LEU A 1 395 ? -21.082 12.056 15.713 1.00 94.44 395 LEU A O 1
ATOM 3150 N N . VAL A 1 396 ? -19.420 11.378 17.073 1.00 95.75 396 VAL A N 1
ATOM 3151 C CA . VAL A 1 396 ? -20.112 10.224 17.655 1.00 95.75 396 VAL A CA 1
ATOM 3152 C C . VAL A 1 396 ? -19.832 10.197 19.166 1.00 95.75 396 VAL A C 1
ATOM 3154 O O . VAL A 1 396 ? -18.803 9.657 19.579 1.00 95.75 396 VAL A O 1
ATOM 3157 N N . PRO A 1 397 ? -20.717 10.777 20.002 1.00 95.19 397 PRO A N 1
ATOM 3158 C CA . PRO A 1 397 ? -20.494 10.928 21.447 1.00 95.19 397 PRO A CA 1
ATOM 3159 C C . PRO A 1 397 ? -20.243 9.622 22.214 1.00 95.19 397 PRO A C 1
ATOM 3161 O O . PRO A 1 397 ? -19.528 9.633 23.217 1.00 95.19 397 PRO A O 1
ATOM 3164 N N . ASP A 1 398 ? -20.782 8.508 21.712 1.00 94.00 398 ASP A N 1
ATOM 3165 C CA . ASP A 1 398 ? -20.713 7.179 22.337 1.00 94.00 398 ASP A CA 1
ATOM 3166 C C . ASP A 1 398 ? -19.352 6.476 22.164 1.00 94.00 398 ASP A C 1
ATOM 3168 O O . ASP A 1 398 ? -19.159 5.369 22.670 1.00 94.00 398 ASP A O 1
ATOM 3172 N N . ILE A 1 399 ? -18.395 7.077 21.443 1.00 95.69 399 ILE A N 1
ATOM 3173 C CA . ILE A 1 399 ? -17.038 6.524 21.335 1.00 95.69 399 ILE A CA 1
ATOM 3174 C C . ILE A 1 399 ? -16.366 6.551 22.723 1.00 95.69 399 ILE A C 1
ATOM 3176 O O . ILE A 1 399 ? -16.308 7.621 23.336 1.00 95.69 399 ILE A O 1
ATOM 3180 N N . PRO A 1 400 ? -15.803 5.421 23.200 1.00 96.44 400 PRO A N 1
ATOM 3181 C CA . PRO A 1 400 ? -15.064 5.378 24.460 1.00 96.44 400 PRO A CA 1
ATOM 3182 C C . PRO A 1 400 ? -13.850 6.324 24.504 1.00 96.44 400 PRO A C 1
ATOM 3184 O O . PRO A 1 400 ? -13.146 6.512 23.508 1.00 96.44 400 PRO A O 1
ATOM 3187 N N . ASP A 1 401 ? -13.585 6.903 25.676 1.00 96.69 401 ASP A N 1
ATOM 3188 C CA . ASP A 1 401 ? -12.524 7.895 25.914 1.00 96.69 401 ASP A CA 1
ATOM 3189 C C . ASP A 1 401 ? -11.117 7.381 25.565 1.00 96.69 401 ASP A C 1
ATOM 3191 O O . ASP A 1 401 ? -10.284 8.111 25.017 1.00 96.69 401 ASP A O 1
ATOM 3195 N N . ASP A 1 402 ? -10.845 6.113 25.865 1.00 95.69 402 ASP A N 1
ATOM 3196 C CA . ASP A 1 402 ? -9.591 5.429 25.553 1.00 95.69 402 ASP A CA 1
ATOM 3197 C C . ASP A 1 402 ? -9.395 5.262 24.039 1.00 95.69 402 ASP A C 1
ATOM 3199 O O . ASP A 1 402 ? -8.310 5.546 23.523 1.00 95.69 402 ASP A O 1
ATOM 3203 N N . ILE A 1 403 ? -10.457 4.910 23.308 1.00 97.88 403 ILE A N 1
ATOM 3204 C CA . ILE A 1 403 ? -10.451 4.808 21.844 1.00 97.88 403 ILE A CA 1
ATOM 3205 C C . ILE A 1 403 ? -10.213 6.173 21.194 1.00 97.88 403 ILE A C 1
ATOM 3207 O O . ILE A 1 403 ? -9.373 6.284 20.297 1.00 97.88 403 ILE A O 1
ATOM 3211 N N . GLU A 1 404 ? -10.902 7.227 21.642 1.00 98.00 404 GLU A N 1
ATOM 3212 C CA . GLU A 1 404 ? -10.653 8.588 21.149 1.00 98.00 404 GLU A CA 1
ATOM 3213 C C . GLU A 1 404 ? -9.192 8.999 21.381 1.00 98.00 404 GLU A C 1
ATOM 3215 O O . GLU A 1 404 ? -8.518 9.470 20.459 1.00 98.00 404 GLU A O 1
ATOM 3220 N N . THR A 1 405 ? -8.682 8.763 22.590 1.00 98.25 405 THR A N 1
ATOM 3221 C CA . THR A 1 405 ? -7.296 9.070 22.956 1.00 98.25 405 THR A CA 1
ATOM 3222 C C . THR A 1 405 ? -6.307 8.329 22.053 1.00 98.25 405 THR A C 1
ATOM 3224 O O . THR A 1 405 ? -5.343 8.925 21.560 1.00 98.25 405 THR A O 1
ATOM 3227 N N . ALA A 1 406 ? -6.556 7.045 21.777 1.00 98.31 406 ALA A N 1
ATOM 3228 C CA . ALA A 1 406 ? -5.714 6.238 20.902 1.00 98.31 406 ALA A CA 1
ATOM 3229 C C . ALA A 1 406 ? -5.729 6.740 19.446 1.00 98.31 406 ALA A C 1
ATOM 3231 O O . ALA A 1 406 ? -4.667 6.853 18.824 1.00 98.31 406 ALA A O 1
ATOM 3232 N N . ILE A 1 407 ? -6.903 7.106 18.915 1.00 98.62 407 ILE A N 1
ATOM 3233 C CA . ILE A 1 407 ? -7.049 7.687 17.570 1.00 98.62 407 ILE A CA 1
ATOM 3234 C C . ILE A 1 407 ? -6.271 9.001 17.465 1.00 98.62 407 ILE A C 1
ATOM 3236 O O . ILE A 1 407 ? -5.471 9.177 16.544 1.00 98.62 407 ILE A O 1
ATOM 3240 N N . LEU A 1 408 ? -6.466 9.921 18.413 1.00 98.38 408 LEU A N 1
ATOM 3241 C CA . LEU A 1 408 ? -5.810 11.229 18.390 1.00 98.38 408 LEU A CA 1
ATOM 3242 C C . LEU A 1 408 ? -4.287 11.104 18.514 1.00 98.38 408 LEU A C 1
ATOM 3244 O O . LEU A 1 408 ? -3.562 11.787 17.789 1.00 98.38 408 LEU A O 1
ATOM 3248 N N . ARG A 1 409 ? -3.791 10.174 19.343 1.00 98.50 409 ARG A N 1
ATOM 3249 C CA . ARG A 1 409 ? -2.354 9.882 19.447 1.00 98.50 409 ARG A CA 1
ATOM 3250 C C . ARG A 1 409 ? -1.774 9.336 18.141 1.00 98.50 409 ARG A C 1
ATOM 3252 O O . ARG A 1 409 ? -0.687 9.753 17.741 1.00 98.50 409 ARG A O 1
ATOM 3259 N N . ALA A 1 410 ? -2.480 8.440 17.446 1.00 98.25 410 ALA A N 1
ATOM 3260 C CA . ALA A 1 410 ? -2.045 7.940 16.137 1.00 98.25 410 ALA A CA 1
ATOM 3261 C C . ALA A 1 410 ? -1.964 9.060 15.082 1.00 98.25 410 ALA A C 1
ATOM 3263 O O . ALA A 1 410 ? -1.079 9.047 14.226 1.00 98.25 410 ALA A O 1
ATOM 3264 N N . LEU A 1 411 ? -2.860 10.049 15.168 1.00 98.12 411 LEU A N 1
ATOM 3265 C CA . LEU A 1 411 ? -2.966 11.174 14.235 1.00 98.12 411 LEU A CA 1
ATOM 3266 C C . LEU A 1 411 ? -2.049 12.367 14.568 1.00 98.12 411 LEU A C 1
ATOM 3268 O O . LEU A 1 411 ? -2.133 13.407 13.899 1.00 98.12 411 LEU A O 1
ATOM 3272 N N . ASN A 1 412 ? -1.139 12.226 15.541 1.00 97.88 412 ASN A N 1
ATOM 3273 C CA . ASN A 1 412 ? -0.104 13.225 15.801 1.00 97.88 412 ASN A CA 1
ATOM 3274 C C . ASN A 1 412 ? 0.742 13.486 14.549 1.00 97.88 412 ASN A C 1
ATOM 3276 O O . ASN A 1 412 ? 1.101 12.581 13.789 1.00 97.88 412 ASN A O 1
ATOM 3280 N N . LYS A 1 413 ? 1.075 14.757 14.304 1.00 94.56 413 LYS A N 1
ATOM 3281 C CA . LYS A 1 413 ? 1.739 15.159 13.055 1.00 94.56 413 LYS A CA 1
ATOM 3282 C C . LYS A 1 413 ? 3.197 14.731 13.004 1.00 94.56 413 LYS A C 1
ATOM 3284 O O . LYS A 1 413 ? 3.698 14.419 11.924 1.00 94.56 413 LYS A O 1
ATOM 3289 N N . ARG A 1 414 ? 3.865 14.697 14.157 1.00 92.88 414 ARG A N 1
ATOM 3290 C CA . ARG A 1 414 ? 5.246 14.236 14.282 1.00 92.88 414 ARG A CA 1
ATOM 3291 C C . ARG A 1 414 ? 5.270 12.729 14.547 1.00 92.88 414 ARG A C 1
ATOM 3293 O O . ARG A 1 414 ? 4.618 12.290 15.492 1.00 92.88 414 ARG A O 1
ATOM 3300 N N . PRO A 1 415 ? 6.028 11.938 13.767 1.00 93.00 415 PRO A N 1
ATOM 3301 C CA . PRO A 1 415 ? 6.134 10.493 13.970 1.00 93.00 415 PRO A CA 1
ATOM 3302 C C . PRO A 1 415 ? 6.517 10.085 15.399 1.00 93.00 415 PRO A C 1
ATOM 3304 O O . PRO A 1 415 ? 6.003 9.099 15.911 1.00 93.00 415 PRO A O 1
ATOM 3307 N N . GLN A 1 416 ? 7.368 10.869 16.068 1.00 93.12 416 GLN A N 1
ATOM 3308 C CA . GLN A 1 416 ? 7.877 10.577 17.413 1.00 93.12 416 GLN A CA 1
ATOM 3309 C C . GLN A 1 416 ? 6.821 10.750 18.518 1.00 93.12 416 GLN A C 1
ATOM 3311 O O . GLN A 1 416 ? 6.985 10.210 19.605 1.00 93.12 416 GLN A O 1
ATOM 3316 N N . GLU A 1 417 ? 5.742 11.490 18.248 1.00 95.69 417 GLU A N 1
ATOM 3317 C CA . GLU A 1 417 ? 4.631 11.723 19.185 1.00 95.69 417 GLU A CA 1
ATOM 3318 C C . GLU A 1 417 ? 3.516 10.665 19.037 1.00 95.69 417 GLU A C 1
ATOM 3320 O O . GLU A 1 417 ? 2.505 10.705 19.742 1.00 95.69 417 GLU A O 1
ATOM 3325 N N . ARG A 1 418 ? 3.674 9.716 18.103 1.00 97.12 418 ARG A N 1
ATOM 3326 C CA . ARG A 1 418 ? 2.736 8.607 17.879 1.00 97.12 418 ARG A CA 1
ATOM 3327 C C . ARG A 1 418 ? 3.079 7.420 18.794 1.00 97.12 418 ARG A C 1
ATOM 3329 O O . ARG A 1 418 ? 3.751 7.552 19.820 1.00 97.12 418 ARG A O 1
ATOM 3336 N N . PHE A 1 419 ? 2.570 6.242 18.453 1.00 96.94 419 PHE A N 1
ATOM 3337 C CA . PHE A 1 419 ? 2.965 4.992 19.094 1.00 96.94 419 PHE A CA 1
ATOM 3338 C C . PHE A 1 419 ? 4.374 4.580 18.654 1.00 96.94 419 PHE A C 1
ATOM 3340 O O . PHE A 1 419 ? 4.759 4.765 17.498 1.00 96.94 419 PHE A O 1
ATOM 3347 N N . LYS A 1 420 ? 5.137 4.004 19.582 1.00 93.88 420 LYS A N 1
ATOM 3348 C CA . LYS A 1 420 ? 6.478 3.465 19.350 1.00 93.88 420 LYS A CA 1
ATOM 3349 C C . LYS A 1 420 ? 6.450 2.365 18.294 1.00 93.88 420 LYS A C 1
ATOM 3351 O O . LYS A 1 420 ? 7.315 2.337 17.422 1.00 93.88 420 LYS A O 1
ATOM 3356 N N . ASP A 1 421 ? 5.471 1.470 18.394 1.00 93.50 421 ASP A N 1
ATOM 3357 C CA . ASP A 1 421 ? 5.239 0.370 17.465 1.00 93.50 421 ASP A CA 1
ATOM 3358 C C . ASP A 1 421 ? 3.746 0.002 17.388 1.00 93.50 421 ASP A C 1
ATOM 3360 O O . ASP A 1 421 ? 2.911 0.504 18.147 1.00 93.50 421 ASP A O 1
ATOM 3364 N N . ALA A 1 422 ? 3.404 -0.879 16.446 1.00 96.12 422 ALA A N 1
ATOM 3365 C CA . ALA A 1 422 ? 2.027 -1.311 16.231 1.00 96.12 422 ALA A CA 1
ATOM 3366 C C . ALA A 1 422 ? 1.442 -2.116 17.413 1.00 96.12 422 ALA A C 1
ATOM 3368 O O . ALA A 1 422 ? 0.227 -2.110 17.603 1.00 96.12 422 ALA A O 1
ATOM 3369 N N . LEU A 1 423 ? 2.266 -2.772 18.245 1.00 93.31 423 LEU A N 1
ATOM 3370 C CA . LEU A 1 423 ? 1.765 -3.503 19.420 1.00 93.31 423 LEU A CA 1
ATOM 3371 C C . LEU A 1 423 ? 1.295 -2.537 20.502 1.00 93.31 423 LEU A C 1
ATOM 3373 O O . LEU A 1 423 ? 0.266 -2.769 21.133 1.00 93.31 423 LEU A O 1
ATOM 3377 N N . GLU A 1 424 ? 2.050 -1.460 20.728 1.00 95.56 424 GLU A N 1
ATOM 3378 C CA . GLU A 1 424 ? 1.639 -0.398 21.643 1.00 95.56 424 GLU A CA 1
ATOM 3379 C C . GLU A 1 424 ? 0.302 0.206 21.200 1.00 95.56 424 GLU A C 1
ATOM 3381 O O . GLU A 1 424 ? -0.597 0.367 22.024 1.00 95.56 424 GLU A O 1
ATOM 3386 N N . MET A 1 425 ? 0.146 0.455 19.896 1.00 97.94 425 MET A N 1
ATOM 3387 C CA . MET A 1 425 ? -1.114 0.930 19.328 1.00 97.94 425 MET A CA 1
ATOM 3388 C C . MET A 1 425 ? -2.254 -0.068 19.572 1.00 97.94 425 MET A C 1
ATOM 3390 O O . MET A 1 425 ? -3.284 0.318 20.108 1.00 97.94 425 MET A O 1
ATOM 3394 N N . ALA A 1 426 ? -2.071 -1.355 19.263 1.00 96.19 426 ALA A N 1
ATOM 3395 C CA . ALA A 1 426 ? -3.097 -2.380 19.487 1.00 96.19 426 ALA A CA 1
ATOM 3396 C C . ALA A 1 426 ? -3.585 -2.433 20.946 1.00 96.19 426 ALA A C 1
ATOM 3398 O O . ALA A 1 426 ? -4.790 -2.474 21.193 1.00 96.19 426 ALA A O 1
ATOM 3399 N N . ARG A 1 427 ? -2.661 -2.369 21.917 1.00 94.88 427 ARG A N 1
ATOM 3400 C CA . ARG A 1 427 ? -3.009 -2.337 23.349 1.00 94.88 427 ARG A CA 1
ATOM 3401 C C . ARG A 1 427 ? -3.797 -1.084 23.718 1.00 94.88 427 ARG A C 1
ATOM 3403 O O . ARG A 1 427 ? -4.740 -1.183 24.494 1.00 94.88 427 ARG A O 1
ATOM 3410 N N . ALA A 1 428 ? -3.434 0.069 23.158 1.00 96.38 428 ALA A N 1
ATOM 3411 C CA . ALA A 1 428 ? -4.146 1.323 23.395 1.00 96.38 428 ALA A CA 1
ATOM 3412 C C . ALA A 1 428 ? -5.580 1.311 22.841 1.00 96.38 428 ALA A C 1
ATOM 3414 O O . ALA A 1 428 ? -6.445 1.961 23.410 1.00 96.38 428 ALA A O 1
ATOM 3415 N N . PHE A 1 429 ? -5.847 0.539 21.782 1.00 96.19 429 PHE A N 1
ATOM 3416 C CA . PHE A 1 429 ? -7.203 0.285 21.276 1.00 96.19 429 PHE A CA 1
ATOM 3417 C C . PHE A 1 429 ? -7.953 -0.819 22.042 1.00 96.19 429 PHE A C 1
ATOM 3419 O O . PHE A 1 429 ? -9.062 -1.178 21.659 1.00 96.19 429 PHE A O 1
ATOM 3426 N N . GLY A 1 430 ? -7.366 -1.389 23.100 1.00 91.81 430 GLY A N 1
ATOM 3427 C CA . GLY A 1 430 ? -8.010 -2.420 23.914 1.00 91.81 430 GLY A CA 1
ATOM 3428 C C . GLY A 1 430 ? -8.015 -3.816 23.287 1.00 91.81 430 GLY A C 1
ATOM 3429 O O . GLY A 1 430 ? -8.782 -4.672 23.725 1.00 91.81 430 GLY A O 1
ATOM 3430 N N . TYR A 1 431 ? -7.170 -4.082 22.285 1.00 91.44 431 TYR A N 1
ATOM 3431 C CA . TYR A 1 431 ? -7.052 -5.411 21.687 1.00 91.44 431 TYR A CA 1
ATOM 3432 C C . TYR A 1 431 ? -6.347 -6.388 22.645 1.00 91.44 431 TYR A C 1
ATOM 3434 O O . TYR A 1 431 ? -5.242 -6.118 23.123 1.00 91.44 431 TYR A O 1
ATOM 3442 N N . LYS A 1 432 ? -7.003 -7.520 22.942 1.00 78.69 432 LYS A N 1
ATOM 3443 C CA . LYS A 1 432 ? -6.611 -8.462 24.014 1.00 78.69 432 LYS A CA 1
ATOM 3444 C C . LYS A 1 432 ? -6.122 -9.826 23.533 1.00 78.69 432 LYS A C 1
ATOM 3446 O O . LYS A 1 432 ? -5.657 -10.609 24.361 1.00 78.69 432 LYS A O 1
ATOM 3451 N N . GLU A 1 433 ? -6.246 -10.155 22.248 1.00 72.56 433 GLU A N 1
ATOM 3452 C CA . GLU A 1 433 ? -5.788 -11.464 21.781 1.00 72.56 433 GLU A CA 1
ATOM 3453 C C . GLU A 1 433 ? -4.270 -11.581 21.910 1.00 72.56 433 GLU A C 1
ATOM 3455 O O . GLU A 1 433 ? -3.515 -10.620 21.739 1.00 72.56 433 GLU A O 1
ATOM 3460 N N . SER A 1 434 ? -3.822 -12.788 22.253 1.00 60.62 434 SER A N 1
ATOM 3461 C CA . SER A 1 434 ? -2.399 -13.062 22.389 1.00 60.62 434 SER A CA 1
ATOM 3462 C C . SER A 1 434 ? -1.724 -12.862 21.039 1.00 60.62 434 SER A C 1
ATOM 3464 O O . SER A 1 434 ? -2.139 -13.435 20.031 1.00 60.62 434 SER A O 1
ATOM 3466 N N . PHE A 1 435 ? -0.649 -12.075 21.024 1.00 57.81 435 PHE A N 1
ATOM 3467 C CA . PHE A 1 435 ? 0.224 -11.972 19.865 1.00 57.81 435 PHE A CA 1
ATOM 3468 C C . PHE A 1 435 ? 0.883 -13.330 19.644 1.00 57.81 435 PHE A C 1
ATOM 3470 O O . PHE A 1 435 ? 1.933 -13.637 20.207 1.00 57.81 435 PHE A O 1
ATOM 3477 N N . HIS A 1 436 ? 0.250 -14.167 18.825 1.00 51.25 436 HIS A N 1
ATOM 3478 C CA . HIS A 1 436 ? 0.899 -15.333 18.268 1.00 51.25 436 HIS A CA 1
ATOM 3479 C C . HIS A 1 436 ? 1.971 -14.814 17.314 1.00 51.25 436 HIS A C 1
ATOM 3481 O O . HIS A 1 436 ? 1.705 -14.552 16.143 1.00 51.25 436 HIS A O 1
ATOM 3487 N N . LEU A 1 437 ? 3.192 -14.645 17.829 1.00 49.38 437 LEU A N 1
ATOM 3488 C CA . LEU A 1 437 ? 4.394 -14.701 17.008 1.00 49.38 437 LEU A CA 1
ATOM 3489 C C . LEU A 1 437 ? 4.305 -16.032 16.269 1.00 49.38 437 LEU A C 1
ATOM 3491 O O . LEU A 1 437 ? 4.581 -17.080 16.848 1.00 49.38 437 LEU A O 1
ATOM 3495 N N . GLY A 1 438 ? 3.788 -16.001 15.041 1.00 40.66 438 GLY A N 1
ATOM 3496 C CA . GLY A 1 438 ? 3.649 -17.187 14.219 1.00 40.66 438 GLY A CA 1
ATOM 3497 C C . GLY A 1 438 ? 4.988 -17.912 14.204 1.00 40.66 438 GLY A C 1
ATOM 3498 O O . GLY A 1 438 ? 5.984 -17.387 13.710 1.00 40.66 438 GLY A O 1
ATOM 3499 N N . SER A 1 439 ? 5.011 -19.101 14.799 1.00 41.12 439 SER A N 1
ATOM 3500 C CA . SER A 1 439 ? 6.056 -20.084 14.563 1.00 41.12 439 SER A CA 1
ATOM 3501 C C . SER A 1 439 ? 6.137 -20.311 13.049 1.00 41.12 439 SER A C 1
ATOM 3503 O O . SER A 1 439 ? 5.098 -20.527 12.424 1.00 41.12 439 SER A O 1
ATOM 3505 N N . LEU A 1 440 ? 7.360 -20.268 12.493 1.00 43.06 440 LEU A N 1
ATOM 3506 C CA . LEU A 1 440 ? 7.736 -20.396 11.068 1.00 43.06 440 LEU A CA 1
ATOM 3507 C C . LEU A 1 440 ? 7.654 -19.062 10.287 1.00 43.06 440 LEU A C 1
ATOM 3509 O O . LEU A 1 440 ? 6.741 -18.829 9.505 1.00 43.06 440 LEU A O 1
ATOM 3513 N N . ALA A 1 441 ? 8.579 -18.118 10.490 1.00 40.47 441 ALA A N 1
ATOM 3514 C CA . ALA A 1 441 ? 9.904 -18.178 9.855 1.00 40.47 441 ALA A CA 1
ATOM 3515 C C . ALA A 1 441 ? 11.060 -17.657 10.739 1.00 40.47 441 ALA A C 1
ATOM 3517 O O . ALA A 1 441 ? 12.111 -17.255 10.245 1.00 40.47 441 ALA A O 1
ATOM 3518 N N . SER A 1 442 ? 10.916 -17.723 12.059 1.00 42.75 442 SER A N 1
ATOM 3519 C CA . SER A 1 442 ? 11.934 -17.339 13.049 1.00 42.75 442 SER A CA 1
ATOM 3520 C C . SER A 1 442 ? 13.124 -18.309 13.163 1.00 42.75 442 SER A C 1
ATOM 3522 O O . SER A 1 442 ? 13.816 -18.325 14.164 1.00 42.75 442 SER A O 1
ATOM 3524 N N . GLN A 1 443 ? 13.428 -19.112 12.144 1.00 36.62 443 GLN A N 1
ATOM 3525 C CA . GLN A 1 443 ? 14.740 -19.768 12.054 1.00 36.62 443 GLN A CA 1
ATOM 3526 C C . GLN A 1 443 ? 15.377 -19.609 10.684 1.00 36.62 443 GLN A C 1
ATOM 3528 O O . GLN A 1 443 ? 16.589 -19.567 10.623 1.00 36.62 443 GLN A O 1
ATOM 3533 N N . SER A 1 444 ? 14.625 -19.448 9.597 1.00 38.62 444 SER A N 1
ATOM 3534 C CA . SER A 1 444 ? 15.208 -19.145 8.280 1.00 38.62 444 SER A CA 1
ATOM 3535 C C . SER A 1 444 ? 15.464 -17.649 8.132 1.00 38.62 444 SER A C 1
ATOM 3537 O O . SER A 1 444 ? 16.553 -17.249 7.744 1.00 38.62 444 SER A O 1
ATOM 3539 N N . VAL A 1 445 ? 14.488 -16.829 8.540 1.00 38.97 445 VAL A N 1
ATOM 3540 C CA . VAL A 1 445 ? 14.632 -15.374 8.606 1.00 38.97 445 VAL A CA 1
ATOM 3541 C C . VAL A 1 445 ? 15.515 -15.031 9.803 1.00 38.97 445 VAL A C 1
ATOM 3543 O O . VAL A 1 445 ? 16.503 -14.354 9.627 1.00 38.97 445 VAL A O 1
ATOM 3546 N N . GLN A 1 446 ? 15.339 -15.611 10.996 1.00 34.03 446 GLN A N 1
ATOM 3547 C CA . GLN A 1 446 ? 16.324 -15.387 12.076 1.00 34.03 446 GLN A CA 1
ATOM 3548 C C . GLN A 1 446 ? 17.698 -16.050 11.847 1.00 34.03 446 GLN A C 1
ATOM 3550 O O . GLN A 1 446 ? 18.656 -15.547 12.396 1.00 34.03 446 GLN A O 1
ATOM 3555 N N . ARG A 1 447 ? 17.900 -17.095 11.029 1.00 33.66 447 ARG A N 1
ATOM 3556 C CA . ARG A 1 447 ? 19.281 -17.468 10.621 1.00 33.66 447 ARG A CA 1
ATOM 3557 C C . ARG A 1 447 ? 19.849 -16.516 9.572 1.00 33.66 447 ARG A C 1
ATOM 3559 O O . ARG A 1 447 ? 21.060 -16.356 9.535 1.00 33.66 447 ARG A O 1
ATOM 3566 N N . ALA A 1 448 ? 18.999 -15.871 8.773 1.00 37.12 448 ALA A N 1
ATOM 3567 C CA . ALA A 1 448 ? 19.409 -14.770 7.906 1.00 37.12 448 ALA A CA 1
ATOM 3568 C C . ALA A 1 448 ? 19.644 -13.449 8.679 1.00 37.12 448 ALA A C 1
ATOM 3570 O O . ALA A 1 448 ? 20.488 -12.667 8.270 1.00 37.12 448 ALA A O 1
ATOM 3571 N N . PHE A 1 449 ? 18.956 -13.217 9.807 1.00 35.22 449 PHE A N 1
ATOM 3572 C CA . PHE A 1 449 ? 18.906 -11.922 10.512 1.00 35.22 449 PHE A CA 1
ATOM 3573 C C . PHE A 1 449 ? 19.387 -11.937 11.985 1.00 35.22 449 PHE A C 1
ATOM 3575 O O . PHE A 1 449 ? 19.566 -10.881 12.581 1.00 35.22 449 PHE A O 1
ATOM 3582 N N . ALA A 1 450 ? 19.572 -13.086 12.634 1.00 31.12 450 ALA A N 1
ATOM 3583 C CA . ALA A 1 450 ? 19.824 -13.202 14.078 1.00 31.12 450 ALA A CA 1
ATOM 3584 C C . ALA A 1 450 ? 20.591 -14.492 14.432 1.00 31.12 450 ALA A C 1
ATOM 3586 O O . ALA A 1 450 ? 20.033 -15.455 14.960 1.00 31.12 450 ALA A O 1
ATOM 3587 N N . GLY A 1 451 ? 21.896 -14.525 14.164 1.00 30.78 451 GLY A N 1
ATOM 3588 C CA . GLY A 1 451 ? 22.709 -15.661 14.612 1.00 30.78 451 GLY A CA 1
ATOM 3589 C C . GLY A 1 451 ? 24.182 -15.650 14.243 1.00 30.78 451 GLY A C 1
ATOM 3590 O O . GLY A 1 451 ? 24.943 -16.445 14.784 1.00 30.78 451 GLY A O 1
ATOM 3591 N N . SER A 1 452 ? 24.611 -14.733 13.391 1.00 31.06 452 SER A N 1
ATOM 3592 C CA . SER A 1 452 ? 26.021 -14.444 13.183 1.00 31.06 452 SER A CA 1
ATOM 3593 C C . SER A 1 452 ? 26.148 -12.959 12.918 1.00 31.06 452 SER A C 1
ATOM 3595 O O . SER A 1 452 ? 25.395 -12.377 12.142 1.00 31.06 452 SER A O 1
ATOM 3597 N N . GLN A 1 453 ? 27.123 -12.337 13.569 1.00 39.25 453 GLN A N 1
ATOM 3598 C CA . GLN A 1 453 ? 27.765 -11.143 13.047 1.00 39.25 453 GLN A CA 1
ATOM 3599 C C . GLN A 1 453 ? 28.356 -11.496 11.676 1.00 39.25 453 GLN A C 1
ATOM 3601 O O . GLN A 1 453 ? 29.558 -11.707 11.541 1.00 39.25 453 GLN A O 1
ATOM 3606 N N . PHE A 1 454 ? 27.529 -11.608 10.641 1.00 43.59 454 PHE A N 1
ATOM 3607 C CA . PHE A 1 454 ? 28.028 -11.488 9.292 1.00 43.59 454 PHE A CA 1
ATOM 3608 C C . PHE A 1 454 ? 28.299 -10.004 9.121 1.00 43.59 454 PHE A C 1
ATOM 3610 O O . PHE A 1 454 ? 27.448 -9.239 8.703 1.00 43.59 454 PHE A O 1
ATOM 3617 N N . ASN A 1 455 ? 29.502 -9.574 9.483 1.00 54.41 455 ASN A N 1
ATOM 3618 C CA . ASN A 1 455 ? 30.110 -8.416 8.847 1.00 54.41 455 ASN A CA 1
ATOM 3619 C C . ASN A 1 455 ? 30.534 -8.840 7.433 1.00 54.41 455 ASN A C 1
ATOM 3621 O O . ASN A 1 455 ? 31.714 -8.741 7.098 1.00 54.41 455 ASN A O 1
ATOM 3625 N N . GLU A 1 456 ? 29.619 -9.421 6.644 1.00 66.12 456 GLU A N 1
ATOM 3626 C CA . GLU A 1 456 ? 29.978 -9.909 5.321 1.00 66.12 456 GLU A CA 1
ATOM 3627 C C . GLU A 1 456 ? 30.276 -8.704 4.440 1.00 66.12 456 GLU A C 1
ATOM 3629 O O . GLU A 1 456 ? 29.413 -7.841 4.228 1.00 66.12 456 GLU A O 1
ATOM 3634 N N . PRO A 1 457 ? 31.528 -8.589 3.977 1.00 80.94 457 PRO A N 1
ATOM 3635 C CA . PRO A 1 457 ? 31.907 -7.434 3.212 1.00 80.94 457 PRO A CA 1
ATOM 3636 C C . PRO A 1 457 ? 31.254 -7.514 1.834 1.00 80.94 457 PRO A C 1
ATOM 3638 O O . PRO A 1 457 ? 31.246 -8.569 1.196 1.00 80.94 457 PRO A O 1
ATOM 3641 N N . LEU A 1 458 ? 30.741 -6.386 1.350 1.00 86.31 458 LEU A N 1
ATOM 3642 C CA . LEU A 1 458 ? 30.220 -6.290 -0.007 1.00 86.31 458 LEU A CA 1
ATOM 3643 C C . LEU A 1 458 ? 31.374 -6.48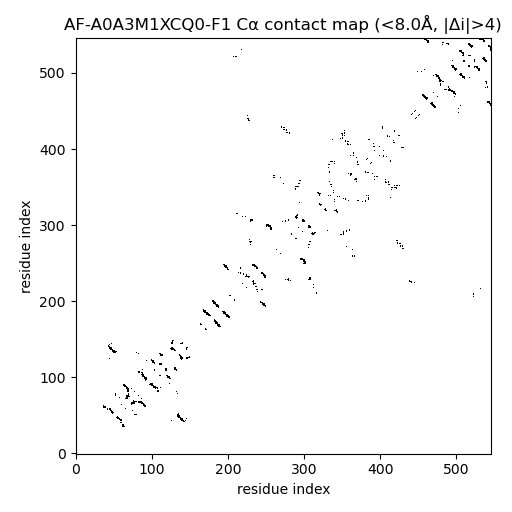7 -0.988 1.00 86.31 458 LEU A C 1
ATOM 3645 O O . LEU A 1 458 ? 32.340 -5.721 -0.988 1.00 86.31 458 LEU A O 1
ATOM 3649 N N . LYS A 1 459 ? 31.269 -7.516 -1.827 1.00 90.56 459 LYS A N 1
ATOM 3650 C CA . LYS A 1 459 ? 32.246 -7.798 -2.875 1.00 90.56 459 LYS A CA 1
ATOM 3651 C C . LYS A 1 459 ? 31.756 -7.234 -4.201 1.00 90.56 459 LYS A C 1
ATOM 3653 O O . LYS A 1 459 ? 30.672 -7.576 -4.664 1.00 90.56 459 LYS A O 1
ATOM 3658 N N . LEU A 1 460 ? 32.565 -6.375 -4.806 1.00 91.81 460 LEU A N 1
ATOM 3659 C CA . LEU A 1 460 ? 32.270 -5.717 -6.074 1.00 91.81 460 LEU A CA 1
ATOM 3660 C C . LEU A 1 460 ? 33.360 -6.055 -7.080 1.00 91.81 460 LEU A C 1
ATOM 3662 O O . LEU A 1 460 ? 34.525 -5.754 -6.845 1.00 91.81 460 LEU A O 1
ATOM 3666 N N . GLN A 1 461 ? 33.001 -6.638 -8.214 1.00 93.25 461 GLN A N 1
ATOM 3667 C CA . GLN A 1 461 ? 33.944 -6.923 -9.288 1.00 93.25 461 GLN A CA 1
ATOM 3668 C C . GLN A 1 461 ? 33.942 -5.802 -10.329 1.00 93.25 461 GLN A C 1
ATOM 3670 O O . GLN A 1 461 ? 32.901 -5.479 -10.899 1.00 93.25 461 GLN A O 1
ATOM 3675 N N . ARG A 1 462 ? 35.108 -5.219 -10.599 1.00 90.38 462 ARG A N 1
ATOM 3676 C CA . ARG A 1 462 ? 35.332 -4.282 -11.707 1.00 90.38 462 ARG A CA 1
ATOM 3677 C C . ARG A 1 462 ? 35.342 -5.012 -13.050 1.00 90.38 462 ARG A C 1
ATOM 3679 O O . ARG A 1 462 ? 35.601 -6.210 -13.123 1.00 90.38 462 ARG A O 1
ATOM 3686 N N . SER A 1 463 ? 35.142 -4.267 -14.134 1.00 80.56 463 SER A N 1
ATOM 3687 C CA . SER A 1 463 ? 35.230 -4.792 -15.505 1.00 80.56 463 SER A CA 1
ATOM 3688 C C . SER A 1 463 ? 36.595 -5.389 -15.873 1.00 80.56 463 SER A C 1
ATOM 3690 O O . SER A 1 463 ? 36.665 -6.207 -16.781 1.00 80.56 463 SER A O 1
ATOM 3692 N N . ASP A 1 464 ? 37.668 -4.993 -15.183 1.00 81.38 464 ASP A N 1
ATOM 3693 C CA . ASP A 1 464 ? 39.018 -5.559 -15.338 1.00 81.38 464 ASP A CA 1
ATOM 3694 C C . ASP A 1 464 ? 39.238 -6.859 -14.533 1.00 81.38 464 A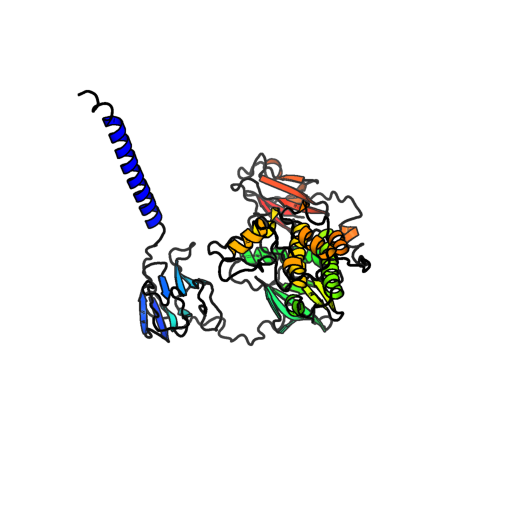SP A C 1
ATOM 3696 O O . ASP A 1 464 ? 40.325 -7.429 -14.556 1.00 81.38 464 ASP A O 1
ATOM 3700 N N . GLY A 1 465 ? 38.210 -7.340 -13.823 1.00 82.50 465 GLY A N 1
ATOM 3701 C CA . GLY A 1 465 ? 38.249 -8.545 -12.995 1.00 82.50 465 GLY A CA 1
ATOM 3702 C C . GLY A 1 465 ? 38.647 -8.308 -11.536 1.00 82.50 465 GLY A C 1
ATOM 3703 O O . GLY A 1 465 ? 38.471 -9.215 -10.720 1.00 82.50 465 GLY A O 1
ATOM 3704 N N . THR A 1 466 ? 39.115 -7.108 -11.174 1.00 89.62 466 THR A N 1
ATOM 3705 C CA . THR A 1 466 ? 39.517 -6.762 -9.802 1.00 89.62 466 THR A CA 1
ATOM 3706 C C . THR A 1 466 ? 38.325 -6.816 -8.852 1.00 89.62 466 THR A C 1
ATOM 3708 O O . THR A 1 466 ? 37.281 -6.227 -9.130 1.00 89.62 466 THR A O 1
ATOM 3711 N N . VAL A 1 467 ? 38.483 -7.466 -7.697 1.00 91.06 467 VAL A N 1
ATOM 3712 C CA . VAL A 1 467 ? 37.437 -7.545 -6.667 1.00 91.06 467 VAL A CA 1
ATOM 3713 C C . VAL A 1 467 ? 37.728 -6.560 -5.538 1.00 91.06 467 VAL A C 1
ATOM 3715 O O . VAL A 1 467 ? 38.724 -6.675 -4.829 1.00 91.06 467 VAL A O 1
ATOM 3718 N N . LEU A 1 468 ? 36.827 -5.602 -5.349 1.00 90.88 468 LEU A N 1
ATOM 3719 C CA . LEU A 1 468 ? 36.794 -4.691 -4.213 1.00 90.88 468 LEU A CA 1
ATOM 3720 C C . LEU A 1 468 ? 35.998 -5.332 -3.082 1.00 90.88 468 LEU A C 1
ATOM 3722 O O . LEU A 1 468 ? 34.946 -5.919 -3.314 1.00 90.88 468 LEU A O 1
ATOM 3726 N N . THR A 1 469 ? 36.490 -5.195 -1.858 1.00 90.88 469 THR A N 1
ATOM 3727 C CA . THR A 1 469 ? 35.845 -5.729 -0.655 1.00 90.88 469 THR A CA 1
ATOM 3728 C C . THR A 1 469 ? 35.533 -4.563 0.273 1.00 90.88 469 THR A C 1
ATOM 3730 O O . THR A 1 469 ? 36.447 -3.905 0.766 1.00 90.88 469 THR A O 1
ATOM 3733 N N . ILE A 1 470 ? 34.250 -4.274 0.477 1.00 88.56 470 ILE A N 1
ATOM 3734 C CA . ILE A 1 470 ? 33.782 -3.154 1.293 1.00 88.56 470 ILE A CA 1
ATOM 3735 C C . ILE A 1 470 ? 33.358 -3.676 2.662 1.00 88.56 470 ILE A C 1
ATOM 3737 O O . ILE A 1 470 ? 32.427 -4.470 2.765 1.00 88.56 470 ILE A O 1
ATOM 3741 N N . ALA A 1 471 ? 34.038 -3.230 3.715 1.00 83.12 471 ALA A N 1
ATOM 3742 C CA . ALA A 1 471 ? 33.721 -3.621 5.083 1.00 83.12 471 ALA A CA 1
ATOM 3743 C C . ALA A 1 471 ? 32.595 -2.748 5.681 1.00 83.12 471 ALA A C 1
ATOM 3745 O O . ALA A 1 471 ? 32.531 -1.551 5.384 1.00 83.12 471 ALA A O 1
ATOM 3746 N N . PRO A 1 472 ? 31.717 -3.310 6.532 1.00 76.94 472 PRO A N 1
ATOM 3747 C CA . PRO A 1 472 ? 30.706 -2.548 7.270 1.00 76.94 472 PRO A CA 1
ATOM 3748 C C . PRO A 1 472 ? 31.348 -1.575 8.284 1.00 76.94 472 PRO A C 1
ATOM 3750 O O . PRO A 1 472 ? 32.521 -1.729 8.626 1.00 76.94 472 PRO A O 1
ATOM 3753 N N . PRO A 1 473 ? 30.607 -0.579 8.812 1.00 74.75 473 PRO A N 1
ATOM 3754 C CA . PRO A 1 473 ? 29.171 -0.347 8.628 1.00 74.75 473 PRO A CA 1
ATOM 3755 C C . PRO A 1 473 ? 28.833 0.503 7.400 1.00 74.75 473 PRO A C 1
ATOM 3757 O O . PRO A 1 473 ? 27.677 0.583 7.010 1.00 74.75 473 PRO A O 1
ATOM 3760 N N . GLN A 1 474 ? 29.812 1.171 6.798 1.00 84.06 474 GLN A N 1
ATOM 3761 C CA . GLN A 1 474 ? 29.615 1.994 5.610 1.00 84.06 474 GLN A CA 1
ATOM 3762 C C . GLN A 1 474 ? 30.954 2.342 4.971 1.00 84.06 474 GLN A C 1
ATOM 3764 O O . GLN A 1 474 ? 31.984 2.346 5.642 1.00 84.06 474 GLN A O 1
ATOM 3769 N N . MET A 1 475 ? 30.919 2.727 3.701 1.00 88.19 475 MET A N 1
ATOM 3770 C CA . MET A 1 475 ? 32.084 3.204 2.973 1.00 88.19 475 MET A CA 1
ATOM 3771 C C . MET A 1 475 ? 31.690 4.306 1.999 1.00 88.19 475 MET A C 1
ATOM 3773 O O . MET A 1 475 ? 30.733 4.163 1.236 1.00 88.19 475 MET A O 1
ATOM 3777 N N . HIS A 1 476 ? 32.450 5.399 1.993 1.00 89.81 476 HIS A N 1
ATOM 3778 C CA . HIS A 1 476 ? 32.278 6.449 0.997 1.00 89.81 476 HIS A CA 1
ATOM 3779 C C . HIS A 1 476 ? 32.807 5.984 -0.357 1.00 89.81 476 HIS A C 1
ATOM 3781 O O . HIS A 1 476 ? 33.916 5.464 -0.477 1.00 89.81 476 HIS A O 1
ATOM 3787 N N . ILE A 1 477 ? 32.017 6.225 -1.393 1.00 90.44 477 ILE A N 1
ATOM 3788 C CA . ILE A 1 477 ? 32.405 5.994 -2.775 1.00 90.44 477 ILE A CA 1
ATOM 3789 C C . ILE A 1 477 ? 33.324 7.142 -3.178 1.00 90.44 477 ILE A C 1
ATOM 3791 O O . ILE A 1 477 ? 32.880 8.280 -3.331 1.00 90.44 477 ILE A O 1
ATOM 3795 N N . THR A 1 478 ? 34.609 6.856 -3.344 1.00 90.38 478 THR A N 1
ATOM 3796 C CA . THR A 1 478 ? 35.615 7.837 -3.760 1.00 90.38 478 THR A CA 1
ATOM 3797 C C . THR A 1 478 ? 36.304 7.397 -5.039 1.00 90.38 478 THR A C 1
ATOM 3799 O O . THR A 1 478 ? 36.305 6.220 -5.398 1.00 90.38 478 THR A O 1
ATOM 3802 N N . ARG A 1 479 ? 36.923 8.356 -5.728 1.00 90.38 479 ARG A N 1
ATOM 3803 C CA . ARG A 1 479 ? 37.764 8.083 -6.896 1.00 90.38 479 ARG A CA 1
ATOM 3804 C C . ARG A 1 479 ? 38.837 7.048 -6.574 1.00 90.38 479 ARG A C 1
ATOM 3806 O O . ARG A 1 479 ? 38.967 6.083 -7.307 1.00 90.38 479 ARG A O 1
ATOM 3813 N N . GLU A 1 480 ? 39.519 7.209 -5.445 1.00 89.31 480 GLU A N 1
ATOM 3814 C CA . GLU A 1 480 ? 40.571 6.290 -5.002 1.00 89.31 480 GLU A CA 1
ATOM 3815 C C . GLU A 1 480 ? 40.054 4.852 -4.836 1.00 89.31 480 GLU A C 1
ATOM 3817 O O . GLU A 1 480 ? 40.679 3.898 -5.289 1.00 89.31 480 GLU A O 1
ATOM 3822 N N . LEU A 1 481 ? 38.864 4.699 -4.247 1.00 87.62 481 LEU A N 1
ATOM 3823 C CA . LEU A 1 481 ? 38.253 3.392 -4.018 1.00 87.62 481 LEU A CA 1
ATOM 3824 C C . LEU A 1 481 ? 37.782 2.723 -5.317 1.00 87.62 481 LEU A C 1
ATOM 3826 O O . LEU A 1 481 ? 37.921 1.510 -5.480 1.00 87.62 481 LEU A O 1
ATOM 3830 N N . ILE A 1 482 ? 37.171 3.489 -6.226 1.00 89.62 482 ILE A N 1
ATOM 3831 C CA . ILE A 1 482 ? 36.457 2.933 -7.384 1.00 89.62 482 ILE A CA 1
ATOM 3832 C C . ILE A 1 482 ? 37.312 2.888 -8.646 1.00 89.62 482 ILE A C 1
ATOM 3834 O O . ILE A 1 482 ? 37.292 1.869 -9.327 1.00 89.62 482 ILE A O 1
ATOM 3838 N N . ALA A 1 483 ? 38.024 3.967 -8.967 1.00 87.06 483 ALA A N 1
ATOM 3839 C CA . ALA A 1 483 ? 38.904 4.079 -10.129 1.00 87.06 483 ALA A CA 1
ATOM 3840 C C . ALA A 1 483 ? 39.753 5.363 -10.010 1.00 87.06 483 ALA A C 1
ATOM 3842 O O . ALA A 1 483 ? 39.256 6.443 -10.351 1.00 87.06 483 ALA A O 1
ATOM 3843 N N . PRO A 1 484 ? 41.014 5.276 -9.535 1.00 85.56 484 PRO A N 1
ATOM 3844 C CA . PRO A 1 484 ? 41.887 6.438 -9.317 1.00 85.56 484 PRO A CA 1
ATOM 3845 C C . PRO A 1 484 ? 42.041 7.345 -10.549 1.00 85.56 484 PRO A C 1
ATOM 3847 O O . PRO A 1 484 ? 42.087 8.573 -10.423 1.00 85.56 484 PRO A O 1
ATOM 3850 N N . ASP A 1 485 ? 42.018 6.745 -11.741 1.00 85.38 485 ASP A N 1
ATOM 3851 C CA . ASP A 1 485 ? 42.191 7.430 -13.025 1.00 85.38 485 ASP A CA 1
ATOM 3852 C C . ASP A 1 485 ? 40.895 8.051 -13.581 1.00 85.38 485 ASP A C 1
ATOM 3854 O O . ASP A 1 485 ? 40.925 8.808 -14.555 1.00 85.38 485 ASP A O 1
ATOM 3858 N N . ASP A 1 486 ? 39.735 7.780 -12.971 1.00 85.69 486 ASP A N 1
ATOM 3859 C CA . ASP A 1 486 ? 38.453 8.290 -13.455 1.00 85.69 486 ASP A CA 1
ATOM 3860 C C . ASP A 1 486 ? 38.131 9.668 -12.862 1.00 85.69 486 ASP A C 1
ATOM 3862 O O . ASP A 1 486 ? 37.614 9.825 -11.748 1.00 85.69 486 ASP A O 1
ATOM 3866 N N . SER A 1 487 ? 38.402 10.712 -13.647 1.00 85.00 487 SER A N 1
ATOM 3867 C CA . SER A 1 487 ? 38.148 12.095 -13.247 1.00 85.00 487 SER A CA 1
ATOM 3868 C C . SER A 1 487 ? 36.670 12.429 -13.016 1.00 85.00 487 SER A C 1
ATOM 3870 O O . SER A 1 487 ? 36.396 13.448 -12.380 1.00 85.00 487 SER A O 1
ATOM 3872 N N . ALA A 1 488 ? 35.730 11.607 -13.502 1.00 83.88 488 ALA A N 1
ATOM 3873 C CA . ALA A 1 488 ? 34.297 11.798 -13.277 1.00 83.88 488 ALA A CA 1
ATOM 3874 C C . ALA A 1 488 ? 33.864 11.399 -11.854 1.00 83.88 488 ALA A C 1
ATOM 3876 O O . ALA A 1 488 ? 32.803 11.817 -11.389 1.00 83.88 488 ALA A O 1
ATOM 3877 N N . ILE A 1 489 ? 34.689 10.632 -11.136 1.00 86.44 489 ILE A N 1
ATOM 3878 C CA . ILE A 1 489 ? 34.400 10.204 -9.766 1.00 86.44 489 ILE A CA 1
ATOM 3879 C C . ILE A 1 489 ? 34.932 11.249 -8.780 1.00 86.44 489 ILE A C 1
ATOM 3881 O O . ILE A 1 489 ? 36.005 11.831 -8.963 1.00 86.44 489 ILE A O 1
ATOM 3885 N N . SER A 1 490 ? 34.177 11.523 -7.717 1.00 84.81 490 SER A N 1
ATOM 3886 C CA . SER A 1 490 ? 34.544 12.534 -6.719 1.00 84.81 490 SER A CA 1
ATOM 3887 C C . SER A 1 490 ? 35.706 12.038 -5.861 1.00 84.81 490 SER A C 1
ATOM 3889 O O . SER A 1 490 ? 35.706 10.898 -5.403 1.00 84.81 490 SER A O 1
ATOM 3891 N N . ARG A 1 491 ? 36.699 12.901 -5.610 1.00 84.81 491 ARG A N 1
ATOM 3892 C CA . ARG A 1 491 ? 37.813 12.584 -4.696 1.00 84.81 491 ARG A CA 1
ATOM 3893 C C . ARG A 1 491 ? 37.389 12.550 -3.225 1.00 84.81 491 ARG A C 1
ATOM 3895 O O . ARG A 1 491 ? 38.085 11.938 -2.429 1.00 84.81 491 ARG A O 1
ATOM 3902 N N . ARG A 1 492 ? 36.295 13.232 -2.866 1.00 83.25 492 ARG A N 1
ATOM 3903 C CA . ARG A 1 492 ? 35.821 13.345 -1.476 1.00 83.25 492 ARG A CA 1
ATOM 3904 C C . ARG A 1 492 ? 34.701 12.358 -1.182 1.00 83.25 492 ARG A C 1
ATOM 3906 O O . ARG A 1 492 ? 34.850 11.505 -0.324 1.00 83.25 492 ARG A O 1
ATOM 3913 N N . GLU A 1 493 ? 33.600 12.474 -1.912 1.00 84.75 493 GLU A N 1
ATOM 3914 C CA . GLU A 1 493 ? 32.425 11.619 -1.755 1.00 84.75 493 GLU A CA 1
ATOM 3915 C C . GLU A 1 493 ? 31.585 11.692 -3.032 1.00 84.75 493 GLU A C 1
ATOM 3917 O O . GLU A 1 493 ? 31.232 12.782 -3.489 1.00 84.75 493 GLU A O 1
ATOM 3922 N N . HIS A 1 494 ? 31.328 10.537 -3.644 1.00 86.44 494 HIS A N 1
ATOM 3923 C CA . HIS A 1 494 ? 30.471 10.363 -4.820 1.00 86.44 494 HIS A CA 1
ATOM 3924 C C . HIS A 1 494 ? 29.151 9.653 -4.480 1.00 86.44 494 HIS A C 1
ATOM 3926 O O . HIS A 1 494 ? 28.249 9.612 -5.301 1.00 86.44 494 HIS A O 1
ATOM 3932 N N . GLY A 1 495 ? 29.039 9.094 -3.280 1.00 87.38 495 GLY A N 1
ATOM 3933 C CA . GLY A 1 495 ? 27.923 8.292 -2.787 1.00 87.38 495 GLY A CA 1
ATOM 3934 C C . GLY A 1 495 ? 28.411 7.442 -1.617 1.00 87.38 495 GLY A C 1
ATOM 3935 O O . GLY A 1 495 ? 29.563 7.588 -1.190 1.00 87.38 495 GLY A O 1
ATOM 3936 N N . ARG A 1 496 ? 27.570 6.550 -1.095 1.00 90.19 496 ARG A N 1
ATOM 3937 C CA . ARG A 1 496 ? 27.941 5.695 0.045 1.00 90.19 496 ARG A CA 1
ATOM 3938 C C . ARG A 1 496 ? 27.399 4.291 -0.121 1.00 90.19 496 ARG A C 1
ATOM 3940 O O . ARG A 1 496 ? 26.258 4.118 -0.526 1.00 90.19 496 ARG A O 1
ATOM 3947 N N . PHE A 1 497 ? 28.194 3.307 0.266 1.00 90.50 497 PHE A N 1
ATOM 3948 C CA . PHE A 1 497 ? 27.695 1.989 0.626 1.00 90.50 497 PHE A CA 1
ATOM 3949 C C . PHE A 1 497 ? 27.389 1.995 2.119 1.00 90.50 497 PHE A C 1
ATOM 3951 O O . PHE A 1 497 ? 28.231 2.425 2.903 1.00 90.50 497 PHE A O 1
ATOM 3958 N N . VAL A 1 498 ? 26.212 1.533 2.520 1.00 83.06 498 VAL A N 1
ATOM 3959 C CA . VAL A 1 498 ? 25.774 1.505 3.918 1.00 83.06 498 VAL A CA 1
ATOM 3960 C C . VAL A 1 498 ? 25.246 0.119 4.242 1.00 83.06 498 VAL A C 1
ATOM 3962 O O . VAL A 1 498 ? 24.270 -0.341 3.646 1.00 83.06 498 VAL A O 1
ATOM 3965 N N . TYR A 1 499 ? 25.891 -0.526 5.204 1.00 79.75 499 TYR A N 1
ATOM 3966 C CA . TYR A 1 499 ? 25.471 -1.795 5.765 1.00 79.75 499 TYR A CA 1
ATOM 3967 C C . TYR A 1 499 ? 24.307 -1.570 6.723 1.00 79.75 499 TYR A C 1
ATOM 3969 O O . TYR A 1 499 ? 24.387 -0.764 7.653 1.00 79.75 499 TYR A O 1
ATOM 3977 N N . GLN A 1 500 ? 23.204 -2.255 6.468 1.00 70.94 500 GLN A N 1
ATOM 3978 C CA . GLN A 1 500 ? 22.001 -2.159 7.274 1.00 70.94 500 GLN A CA 1
ATOM 3979 C C . GLN A 1 500 ? 22.061 -3.166 8.433 1.00 70.94 500 GLN A C 1
ATOM 3981 O O . GLN A 1 500 ? 22.689 -4.220 8.339 1.00 70.94 500 GLN A O 1
ATOM 3986 N N . GLN A 1 501 ? 21.383 -2.855 9.545 1.00 50.41 501 GLN A N 1
ATOM 3987 C CA . GLN A 1 501 ? 21.299 -3.747 10.720 1.00 50.41 501 GLN A CA 1
ATOM 3988 C C . GLN A 1 501 ? 20.630 -5.095 10.413 1.00 50.41 501 GLN A C 1
ATOM 3990 O O . GLN A 1 501 ? 20.666 -6.013 11.225 1.00 50.41 501 GLN A O 1
ATOM 3995 N N . ASP A 1 502 ? 20.004 -5.180 9.249 1.00 50.41 502 ASP A N 1
ATOM 3996 C CA . ASP A 1 502 ? 19.206 -6.280 8.755 1.00 50.41 502 ASP A CA 1
ATOM 3997 C C . ASP A 1 502 ? 20.028 -7.174 7.781 1.00 50.41 502 ASP A C 1
ATOM 3999 O O . ASP A 1 502 ? 19.507 -8.110 7.189 1.00 50.41 502 ASP A O 1
ATOM 4003 N N . GLY A 1 503 ? 21.342 -6.933 7.653 1.00 56.16 503 GLY A N 1
ATOM 4004 C CA . GLY A 1 503 ? 22.279 -7.800 6.928 1.00 56.16 503 GLY A CA 1
ATOM 4005 C C . GLY A 1 503 ? 22.500 -7.444 5.455 1.00 56.16 503 GLY A C 1
ATOM 4006 O O . GLY A 1 503 ? 23.313 -8.080 4.785 1.00 56.16 503 GLY A O 1
ATOM 4007 N N . PHE A 1 504 ? 21.807 -6.426 4.938 1.00 62.03 504 PHE A N 1
ATOM 4008 C CA . PHE A 1 504 ? 21.897 -6.032 3.533 1.00 62.03 504 PHE A CA 1
ATOM 4009 C C . PHE A 1 504 ? 22.773 -4.800 3.316 1.00 62.03 504 PHE A C 1
ATOM 4011 O O . PHE A 1 504 ? 22.876 -3.898 4.149 1.00 62.03 504 PHE A O 1
ATOM 4018 N N . TRP A 1 505 ? 23.374 -4.729 2.131 1.00 78.50 505 TRP A N 1
ATOM 4019 C CA . TRP A 1 505 ? 24.063 -3.534 1.667 1.00 78.50 505 TRP A CA 1
ATOM 4020 C C . TRP A 1 505 ? 23.107 -2.639 0.889 1.00 78.50 505 TRP A C 1
ATOM 4022 O O . TRP A 1 505 ? 22.385 -3.089 0.004 1.00 78.50 505 TRP A O 1
ATOM 4032 N N . ARG A 1 506 ? 23.134 -1.347 1.198 1.00 81.94 506 ARG A N 1
ATOM 4033 C CA . ARG A 1 506 ? 22.432 -0.298 0.462 1.00 81.94 506 ARG A CA 1
ATOM 4034 C C . ARG A 1 506 ? 23.449 0.636 -0.174 1.00 81.94 506 ARG A C 1
ATOM 4036 O O . ARG A 1 506 ? 24.474 0.924 0.436 1.00 81.94 506 ARG A O 1
ATOM 4043 N N . ILE A 1 507 ? 23.160 1.149 -1.361 1.00 86.44 507 ILE A N 1
ATOM 4044 C CA . ILE A 1 507 ? 23.894 2.266 -1.953 1.00 86.44 507 ILE A CA 1
ATOM 4045 C C . ILE A 1 507 ? 23.047 3.533 -1.883 1.00 86.44 507 ILE A C 1
ATOM 4047 O O . ILE A 1 507 ? 21.866 3.527 -2.226 1.00 86.44 507 ILE A O 1
ATOM 4051 N N . GLU A 1 508 ? 23.641 4.615 -1.397 1.00 84.06 508 GLU A N 1
ATOM 4052 C CA . GLU A 1 508 ? 23.005 5.922 -1.269 1.00 84.06 508 GLU A CA 1
ATOM 4053 C C . GLU A 1 508 ? 23.441 6.848 -2.411 1.00 84.06 508 GLU A C 1
ATOM 4055 O O . GLU A 1 508 ? 24.628 6.855 -2.772 1.00 84.06 508 GLU A O 1
ATOM 4060 N N . PRO A 1 509 ? 22.508 7.638 -2.976 1.00 76.06 509 PRO A N 1
ATOM 4061 C CA . PRO A 1 509 ? 22.818 8.577 -4.039 1.00 76.06 509 PRO A CA 1
ATOM 4062 C C . PRO A 1 509 ? 23.754 9.691 -3.540 1.00 76.06 509 PRO A C 1
ATOM 4064 O O . PRO A 1 509 ? 23.767 10.023 -2.350 1.00 76.06 509 PRO A O 1
ATOM 4067 N N . PRO A 1 510 ? 24.538 10.311 -4.436 1.00 78.81 510 PRO A N 1
ATOM 4068 C CA . PRO A 1 510 ? 25.347 11.472 -4.092 1.00 78.81 510 PRO A CA 1
ATOM 4069 C C . PRO A 1 510 ? 24.500 12.637 -3.576 1.00 78.81 510 PRO A C 1
ATOM 4071 O O . PRO A 1 510 ? 23.485 12.999 -4.167 1.00 78.81 510 PRO A O 1
ATOM 4074 N N . ALA A 1 511 ? 25.005 13.341 -2.559 1.00 73.19 511 ALA A N 1
ATOM 4075 C CA . ALA A 1 511 ? 24.418 14.608 -2.113 1.00 73.19 511 ALA A CA 1
ATOM 4076 C C . ALA A 1 511 ? 24.486 15.713 -3.193 1.00 73.19 511 ALA A C 1
ATOM 4078 O O . ALA A 1 511 ? 23.689 16.651 -3.193 1.00 73.19 511 ALA A O 1
ATOM 4079 N N . GLN A 1 512 ? 25.445 15.620 -4.122 1.00 73.19 512 GLN A N 1
ATOM 4080 C CA . GLN A 1 512 ? 25.603 16.560 -5.232 1.00 73.19 512 GLN A CA 1
ATOM 4081 C C . GLN A 1 512 ? 24.934 16.027 -6.503 1.00 73.19 512 GLN A C 1
ATOM 4083 O O . GLN A 1 512 ? 25.377 15.030 -7.063 1.00 73.19 512 GLN A O 1
ATOM 4088 N N . LYS A 1 513 ? 23.941 16.760 -7.025 1.00 66.25 513 LYS A N 1
ATOM 4089 C CA . LYS A 1 513 ? 23.181 16.387 -8.238 1.00 66.25 513 LYS A CA 1
ATOM 4090 C C . LYS A 1 513 ? 24.017 16.251 -9.520 1.00 66.25 513 LYS A C 1
ATOM 4092 O O . LYS A 1 513 ? 23.530 15.705 -10.502 1.00 66.25 513 LYS A O 1
ATOM 4097 N N . SER A 1 514 ? 25.235 16.790 -9.549 1.00 71.06 514 SER A N 1
ATOM 4098 C CA . SER A 1 514 ? 26.164 16.663 -10.680 1.00 71.06 514 SER A CA 1
ATOM 4099 C C . SER A 1 514 ? 26.888 15.314 -10.724 1.00 71.06 514 SER A C 1
ATOM 4101 O O . SER A 1 514 ? 27.510 14.995 -11.736 1.00 71.06 514 SER A O 1
ATOM 4103 N N . LEU A 1 515 ? 26.839 14.538 -9.641 1.00 78.12 515 LEU A N 1
ATOM 4104 C CA . LEU A 1 515 ? 27.431 13.210 -9.545 1.00 78.12 515 LEU A CA 1
ATOM 4105 C C . LEU A 1 515 ? 26.335 12.182 -9.817 1.00 78.12 515 LEU A C 1
ATOM 4107 O O . LEU A 1 515 ? 25.219 12.325 -9.326 1.00 78.12 515 LEU A O 1
ATOM 4111 N N . LEU A 1 516 ? 26.634 11.173 -10.631 1.00 81.50 516 LEU A N 1
ATOM 4112 C CA . LEU A 1 516 ? 25.638 10.223 -11.115 1.00 81.50 516 LEU A CA 1
ATOM 4113 C C . LEU A 1 516 ? 26.134 8.806 -10.857 1.00 81.50 516 LEU A C 1
ATOM 4115 O O . LEU A 1 516 ? 27.204 8.412 -11.323 1.00 81.50 516 LEU A O 1
ATOM 4119 N N . ILE A 1 517 ? 25.311 8.042 -10.152 1.00 79.56 517 ILE A N 1
ATOM 4120 C CA . ILE A 1 517 ? 25.465 6.603 -9.977 1.00 79.56 517 ILE A CA 1
ATOM 4121 C C . ILE A 1 517 ? 24.318 5.951 -10.734 1.00 79.56 517 ILE A C 1
ATOM 4123 O O . ILE A 1 517 ? 23.193 6.432 -10.666 1.00 79.56 517 ILE A O 1
ATOM 4127 N N . TYR A 1 518 ? 24.589 4.871 -11.452 1.00 77.62 518 TYR A N 1
ATOM 4128 C CA . TYR A 1 518 ? 23.556 4.072 -12.097 1.00 77.62 518 TYR A CA 1
ATOM 4129 C C . TYR A 1 518 ? 23.604 2.643 -11.570 1.00 77.62 518 TYR A C 1
ATOM 4131 O O . TYR A 1 518 ? 24.688 2.141 -11.291 1.00 77.62 518 TYR A O 1
ATOM 4139 N N . ILE A 1 519 ? 22.455 1.986 -11.468 1.00 76.81 519 ILE A N 1
ATOM 4140 C CA . ILE A 1 519 ? 22.336 0.549 -11.201 1.00 76.81 519 ILE A CA 1
ATOM 4141 C C . ILE A 1 519 ? 21.513 -0.044 -12.336 1.00 76.81 519 ILE A C 1
ATOM 4143 O O . ILE A 1 519 ? 20.409 0.435 -12.588 1.00 76.81 519 ILE A O 1
ATOM 4147 N N . ASP A 1 520 ? 22.060 -1.030 -13.046 1.00 72.38 520 ASP A N 1
ATOM 4148 C CA . ASP A 1 520 ? 21.436 -1.647 -14.224 1.00 72.38 520 ASP A CA 1
ATOM 4149 C C . ASP A 1 520 ? 20.903 -0.590 -15.214 1.00 72.38 520 ASP A C 1
ATOM 4151 O O . ASP A 1 520 ? 19.746 -0.603 -15.632 1.00 72.38 520 ASP A O 1
ATOM 4155 N N . ASP A 1 521 ? 21.754 0.398 -15.516 1.00 74.38 521 ASP A N 1
ATOM 4156 C CA . ASP A 1 521 ? 21.483 1.555 -16.386 1.00 74.38 521 ASP A CA 1
ATOM 4157 C C . ASP A 1 521 ? 20.380 2.525 -15.919 1.00 74.38 521 ASP A C 1
ATOM 4159 O O . ASP A 1 521 ? 20.113 3.535 -16.579 1.00 74.38 521 ASP A O 1
ATOM 4163 N N . THR A 1 522 ? 19.815 2.310 -14.732 1.00 62.97 522 THR A N 1
ATOM 4164 C CA . THR A 1 522 ? 18.872 3.229 -14.085 1.00 62.97 522 THR A CA 1
ATOM 4165 C C . THR A 1 522 ? 19.621 4.202 -13.182 1.00 62.97 522 THR A C 1
ATOM 4167 O O . THR A 1 522 ? 20.471 3.786 -12.399 1.00 62.97 522 THR A O 1
ATOM 4170 N N . LEU A 1 523 ? 19.335 5.504 -13.287 1.00 73.81 523 LEU A N 1
ATOM 4171 C CA . LEU A 1 523 ? 19.943 6.513 -12.413 1.00 73.81 523 LEU A CA 1
ATOM 4172 C C . LEU A 1 523 ? 19.523 6.269 -10.956 1.00 73.81 523 LEU A C 1
ATOM 4174 O O . LEU A 1 523 ? 18.341 6.098 -10.686 1.00 73.81 523 LEU A O 1
ATOM 4178 N N . LEU A 1 524 ? 20.487 6.285 -10.039 1.00 72.00 524 LEU A N 1
ATOM 4179 C CA . LEU A 1 524 ? 20.264 6.193 -8.602 1.00 72.00 524 LEU A CA 1
ATOM 4180 C C . LEU A 1 524 ? 19.855 7.566 -8.054 1.00 72.00 524 LEU A C 1
ATOM 4182 O O . LEU A 1 524 ? 20.690 8.460 -7.913 1.00 72.00 524 LEU A O 1
ATOM 4186 N N . ASP A 1 525 ? 18.576 7.722 -7.748 1.00 68.44 525 ASP A N 1
ATOM 4187 C CA . ASP A 1 525 ? 17.969 8.918 -7.156 1.00 68.44 525 ASP A CA 1
ATOM 4188 C C . ASP A 1 525 ? 17.529 8.715 -5.695 1.00 68.44 525 ASP A C 1
ATOM 4190 O O . ASP A 1 525 ? 17.367 9.693 -4.964 1.00 68.44 525 ASP A O 1
ATOM 4194 N N . GLU A 1 526 ? 17.433 7.462 -5.242 1.00 58.78 526 GLU A N 1
ATOM 4195 C CA . GLU A 1 526 ? 17.077 7.069 -3.877 1.00 58.78 526 GLU A CA 1
ATOM 4196 C C . GLU A 1 526 ? 18.052 6.034 -3.287 1.00 58.78 526 GLU A C 1
ATOM 4198 O O . GLU A 1 526 ? 18.665 5.254 -4.025 1.00 58.78 526 GLU A O 1
ATOM 4203 N N . PRO A 1 527 ? 18.202 5.960 -1.951 1.00 71.31 527 PRO A N 1
ATOM 4204 C CA . PRO A 1 527 ? 18.929 4.865 -1.320 1.00 71.31 527 PRO A CA 1
ATOM 4205 C C . PRO A 1 527 ? 18.347 3.509 -1.726 1.00 71.31 527 PRO A C 1
ATOM 4207 O O . PRO A 1 527 ? 17.174 3.248 -1.462 1.00 71.31 527 PRO A O 1
ATOM 4210 N N . THR A 1 528 ? 19.148 2.620 -2.322 1.00 63.69 528 THR A N 1
ATOM 4211 C CA . THR A 1 528 ? 18.636 1.322 -2.782 1.00 63.69 528 THR A CA 1
ATOM 4212 C C . THR A 1 528 ? 19.464 0.121 -2.358 1.00 63.69 528 THR A C 1
ATOM 4214 O O . THR A 1 528 ? 20.691 0.183 -2.333 1.00 63.69 528 THR A O 1
ATOM 4217 N N . LEU A 1 529 ? 18.781 -0.970 -1.998 1.00 69.38 529 LEU A N 1
ATOM 4218 C CA . LEU A 1 529 ? 19.410 -2.242 -1.648 1.00 69.38 529 LEU A CA 1
ATOM 4219 C C . LEU A 1 529 ? 20.170 -2.810 -2.852 1.00 69.38 529 LEU A C 1
ATOM 4221 O O . LEU A 1 529 ? 19.737 -2.659 -3.997 1.00 69.38 529 LEU A O 1
ATOM 4225 N N . LEU A 1 530 ? 21.314 -3.423 -2.569 1.00 72.25 530 LEU A N 1
ATOM 4226 C CA . LEU A 1 530 ? 22.166 -4.083 -3.546 1.00 72.25 530 LEU A CA 1
ATOM 4227 C C . LEU A 1 530 ? 21.890 -5.582 -3.535 1.00 72.25 530 LEU A C 1
ATOM 4229 O O . LEU A 1 530 ? 22.047 -6.245 -2.507 1.00 72.25 530 LEU A O 1
ATOM 4233 N N . GLY A 1 531 ? 21.495 -6.101 -4.691 1.00 68.06 531 GLY A N 1
ATOM 4234 C CA . GLY A 1 531 ? 21.351 -7.522 -4.957 1.00 68.06 531 GLY A CA 1
ATOM 4235 C C . GLY A 1 531 ? 22.590 -8.096 -5.637 1.00 68.06 531 GLY A C 1
ATOM 4236 O O . GLY A 1 531 ? 23.347 -7.396 -6.309 1.00 68.06 531 GLY A O 1
ATOM 4237 N N . LYS A 1 532 ? 22.793 -9.407 -5.489 1.00 76.19 532 LYS A N 1
ATOM 4238 C CA . LYS A 1 532 ? 23.808 -10.133 -6.255 1.00 76.19 532 LYS A CA 1
ATOM 4239 C C . LYS A 1 532 ? 23.526 -10.009 -7.755 1.00 76.19 532 LYS A C 1
ATOM 4241 O O . LYS A 1 532 ? 22.420 -10.297 -8.202 1.00 76.19 532 LYS A O 1
ATOM 4246 N N . GLY A 1 533 ? 24.550 -9.651 -8.523 1.00 73.62 533 GLY A N 1
ATOM 4247 C CA . GLY A 1 533 ? 24.476 -9.436 -9.966 1.00 73.62 533 GLY A CA 1
ATOM 4248 C C . GLY A 1 533 ? 24.170 -7.996 -10.385 1.00 73.62 533 GLY A C 1
ATOM 4249 O O . GLY A 1 533 ? 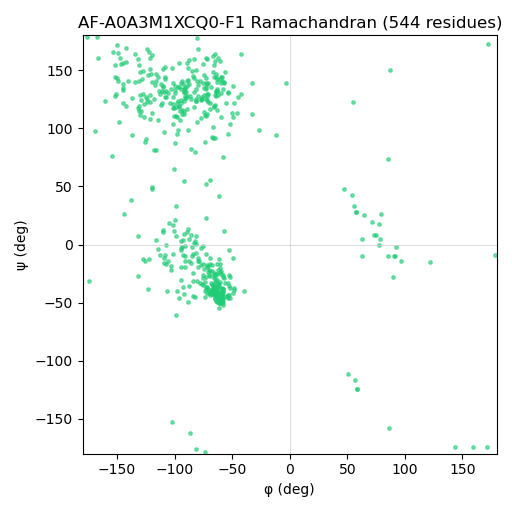24.325 -7.697 -11.569 1.00 73.62 533 GLY A O 1
ATOM 4250 N N . ASP A 1 534 ? 23.807 -7.106 -9.454 1.00 77.94 534 ASP A N 1
ATOM 4251 C CA . ASP A 1 534 ? 23.548 -5.695 -9.763 1.00 77.94 534 ASP A CA 1
ATOM 4252 C C . ASP A 1 534 ? 24.783 -5.042 -10.402 1.00 77.94 534 ASP A C 1
ATOM 4254 O O . ASP A 1 534 ? 25.909 -5.176 -9.901 1.00 77.94 534 ASP A O 1
ATOM 4258 N N . ARG A 1 535 ? 24.575 -4.298 -11.496 1.00 86.50 535 ARG A N 1
ATOM 4259 C CA . ARG A 1 535 ? 25.640 -3.581 -12.209 1.00 86.50 535 ARG A CA 1
ATOM 4260 C C . ARG A 1 535 ? 25.633 -2.102 -11.851 1.00 86.50 535 ARG A C 1
ATOM 4262 O O . ARG A 1 535 ? 24.830 -1.328 -12.364 1.00 86.50 535 ARG A O 1
ATOM 4269 N N . ILE A 1 536 ? 26.570 -1.691 -11.007 1.00 90.75 536 ILE A N 1
ATOM 4270 C CA . ILE A 1 536 ? 26.719 -0.316 -10.530 1.00 90.75 536 ILE A CA 1
ATOM 4271 C C . ILE A 1 536 ? 27.688 0.438 -11.442 1.00 90.75 536 ILE A C 1
ATOM 4273 O O . ILE A 1 536 ? 28.877 0.129 -11.481 1.00 90.75 536 ILE A O 1
ATOM 4277 N N . ARG A 1 537 ? 27.215 1.459 -12.156 1.00 90.50 537 ARG A N 1
ATOM 4278 C CA . ARG A 1 537 ? 28.051 2.327 -12.993 1.00 90.50 537 ARG A CA 1
ATOM 4279 C C . ARG A 1 537 ? 28.284 3.678 -12.321 1.00 90.50 537 ARG A C 1
ATOM 4281 O O . ARG A 1 537 ? 27.340 4.409 -12.034 1.00 90.50 537 ARG A O 1
ATOM 4288 N N . ILE A 1 538 ? 29.554 4.014 -12.108 1.00 89.81 538 ILE A N 1
ATOM 4289 C CA . ILE A 1 538 ? 30.017 5.245 -11.457 1.00 89.81 538 ILE A CA 1
ATOM 4290 C C . ILE A 1 538 ? 31.105 5.852 -12.337 1.00 89.81 538 ILE A C 1
ATOM 4292 O O . ILE A 1 538 ? 32.133 5.222 -12.585 1.00 89.81 538 ILE A O 1
ATOM 4296 N N . GLY A 1 539 ? 30.862 7.055 -12.859 1.00 86.31 539 GLY A N 1
ATOM 4297 C CA . GLY A 1 539 ? 31.698 7.601 -13.929 1.00 86.31 539 GLY A CA 1
ATOM 4298 C C . GLY A 1 539 ? 31.703 6.673 -15.152 1.00 86.31 539 GLY A C 1
ATOM 4299 O O . GLY A 1 539 ? 30.647 6.335 -15.696 1.00 86.31 539 GLY A O 1
ATOM 4300 N N . LYS A 1 540 ? 32.896 6.257 -15.577 1.00 86.19 540 LYS A N 1
ATOM 4301 C CA . LYS A 1 540 ? 33.137 5.293 -16.661 1.00 86.19 540 LYS A CA 1
ATOM 4302 C C . LYS A 1 540 ? 33.268 3.851 -16.160 1.00 86.19 540 LYS A C 1
ATOM 4304 O O . LYS A 1 540 ? 33.303 2.930 -16.970 1.00 86.19 540 LYS A O 1
ATOM 4309 N N . THR A 1 541 ? 33.334 3.647 -14.847 1.00 87.31 541 THR A N 1
ATOM 4310 C CA . THR A 1 541 ? 33.573 2.333 -14.241 1.00 87.31 541 THR A CA 1
ATOM 4311 C C . THR A 1 541 ? 32.259 1.606 -13.997 1.00 87.31 541 THR A C 1
ATOM 4313 O O . THR A 1 541 ? 31.306 2.204 -13.501 1.00 87.31 541 THR A O 1
ATOM 4316 N N . THR A 1 542 ? 32.207 0.313 -14.322 1.00 90.25 542 THR A N 1
ATOM 4317 C CA . THR A 1 542 ? 31.090 -0.572 -13.957 1.00 90.25 542 THR A CA 1
ATOM 4318 C C . THR A 1 542 ? 31.574 -1.624 -12.966 1.00 90.25 542 THR A C 1
ATOM 4320 O O . THR A 1 542 ? 32.611 -2.251 -13.179 1.00 90.25 542 THR A O 1
ATOM 4323 N N . LEU A 1 543 ? 30.813 -1.802 -11.894 1.00 92.38 543 LEU A N 1
ATOM 4324 C CA . LEU A 1 543 ? 31.033 -2.760 -10.821 1.00 92.38 543 LEU A CA 1
ATOM 4325 C C . LEU A 1 543 ? 29.882 -3.762 -10.820 1.00 92.38 543 LEU A C 1
ATOM 4327 O O . LEU A 1 543 ? 28.738 -3.363 -11.001 1.00 92.38 543 LEU A O 1
ATOM 4331 N N . THR A 1 544 ? 30.167 -5.034 -10.585 1.00 91.75 544 THR A N 1
ATOM 4332 C CA . THR A 1 544 ? 29.150 -6.081 -10.434 1.00 91.75 544 THR A CA 1
ATOM 4333 C C . THR A 1 544 ? 29.158 -6.577 -8.998 1.00 91.75 544 THR A C 1
ATOM 4335 O O . THR A 1 544 ? 30.224 -6.908 -8.479 1.00 91.75 544 THR A O 1
ATOM 4338 N N . VAL A 1 545 ? 27.999 -6.626 -8.349 1.00 85.88 545 VAL A N 1
ATOM 4339 C CA . VAL A 1 545 ? 27.865 -7.203 -7.004 1.00 85.88 545 VAL A CA 1
ATOM 4340 C C . VAL A 1 545 ? 27.987 -8.731 -7.091 1.00 85.88 545 VAL A C 1
ATOM 4342 O O . VAL A 1 545 ? 27.266 -9.354 -7.872 1.00 85.88 545 VAL A O 1
ATOM 4345 N N . LEU A 1 546 ? 28.911 -9.333 -6.331 1.00 83.38 546 LEU A N 1
ATOM 4346 C CA . LEU A 1 546 ? 29.227 -10.775 -6.389 1.00 83.38 546 LEU A CA 1
ATOM 4347 C C . LEU A 1 546 ? 28.340 -11.674 -5.516 1.00 83.38 546 LEU A C 1
ATOM 4349 O O . LEU A 1 546 ? 27.897 -11.214 -4.445 1.00 83.38 546 LEU A O 1
#

pLDDT: mean 77.03, std 18.6, range [27.56, 98.62]

Foldseek 3Di:
DPPPVVCVVVVVVVVVVVVVVVVVVVVVVVVVVVPDKDQAPWQKWKAWCWDDNHGDIFTPGIPFQFDFCAPPHSHHRVPQPQTHRGQWTWHADPVDSHKIKIAGPPGPNAKAFPVGHGPRMDTDDQLGWIDGRGIIIGMHGNVRDRPPRPPPPPVPPPPVPPPCDDDQKGFDDWPADADQWTWTFIARNVVRATKIKIWGRDDPDPLVLVLLLVLLVQCQVQQQQDDDPQAWHWPDWHSPDVRGITITHDAPFDFQVVCLVVLDDLQSLLQQLLLVLLQLQSQQVLVWAQQADDSRQWGAHPVRGIHGHNTSSRDDLPFPPPPVVGDGRHDLLLFALCSLRSDPVPDHSLRVLLSSLQVSLCSLQVHGQDDDDPDCSNVSSCCNQPNQGDQSCVRPVPDDPLSSVLSSQSSDNDSVSHDPGSNSSSVSSVNDDDSPPDDGPCPVQCVQQPDDPCQPWWWKAWPVRDIQTHGDQKDFFACVRFPVPQPLGHRPHLWMWGHDSRGWIKTAGDPDPSWWKDWPNHTHPGTGTDDAQIWIDGRNITIGTD

Nearest PDB structures (foldseek):
  4czt-assembly2_D  TM=7.527E-01  e=1.174E-14  Arabidopsis thaliana
  4czt-assembly2_B  TM=7.490E-01  e=1.769E-14  Arabidopsis thaliana
  4czu-assembly2_B  TM=7.832E-01  e=9.607E-14  Arabidopsis thaliana
  4czu-assembly1_C  TM=7.675E-01  e=7.063E-14  Arabidopsis thaliana
  6tu9-assembly1_A  TM=7.911E-01  e=2.833E-12  Homo sapiens

Secondary structure (DSSP, 8-state):
--TTTTTHHHHHHHHHHHHHHHHHHHHHHHHHHTSS-B------EEEEEESTTTT-EEE--SBSEEEESSTTSSEE-TT-TTS-TT-EEEEE-TT-SS-EEEEE-S-SS-EEETTSPEESEEEE-TT-EEEETTEEEEEE-TTS--------TT-S---S-S-SEETTEEEEEEEEEETTEEEEEEEETTTTEEEEEEEE---S-HHHHHHHHHHHHHHHHHHTT---TTBPPEEEEESSSSS-EEEEE---S-BHHHHGGG--SHHHHHHHHHHHHHHHHHHHHTT---S--SGGGEEE-TTS-EEE-S-SS------S---TT----S-GGG--HHHHTT-GGG--HHHHHHHHHHHHHHHHHSS-SS---TT-HHHHHHHHHHSPPPPHHHH-TTS-HHHHHHHHHHT-SSGGGS-SSHHHHHHHTT--S-----SSSTTHHHHHHSS----PPEEEEETTSPEEEEPSSEEE--HHHH-TT-TTS-SS-S-EEEE-TTS-EEEEPPSSTT--EEETTEE--S-EEPPTT-EEEETTEEEEE-

Radius of gyration: 28.84 Å; Cα contacts (8 Å, |Δi|>4): 999; chains: 1; bounding box: 66×108×74 Å

Sequence (546 aa):
MPMMDELLPFLLIGALLLVLAVLIARLIRITAARRGFRLVRPIYKLVVLEGEHKGKAFHINRTPFYIGRSDSCAVHLKNEPTVSRHHAYIAVEESSDTKLMLVDNRSMNGVYSDDGRRIFQKLLAPGDRFRIGRTVFALANSNGVVPPAPASPHSSVPNQNSLSRLGRYEIGPKVGRGGFMTVYRATDLRNNQTVALKVLTVQTDVRVQQYMRRKIRDWLHLGLALSHPHCVRLLDGNADSDPAYLVEEFIPGKKLSDMMSQLTDLDSRVRVIGEICHGLYFLHKNGIIHRDLSPNNVMFDEKKRCKLIDFGLARYDHHPTITQYGMLIGTPTYFSPEHARCDPTQLCPQSDLYSLGVIAFHLFTGRPPFVYEQGNYEDLVKAHIRLPPPRPRELVPDIPDDIETAILRALNKRPQERFKDALEMARAFGYKESFHLGSLASQSVQRAFAGSQFNEPLKLQRSDGTVLTIAPPQMHITRELIAPDDSAISRREHGRFVYQQDGFWRIEPPAQKSLLIYIDDTLLDEPTLLGKGDRIRIGKTTLTVL